Protein AF-0000000081037535 (afdb_homodimer)

Radius of gyration: 23.99 Å; Cα contacts (8 Å, |Δi|>4): 987; chains: 2; bounding box: 45×68×56 Å

Foldseek 3Di:
DEAQEEAEQCLCAVPHGPVVLLLVVLVLVCVLCVVDVVAAYEYEYFQHPVLVVVLVVVCVVPVPDDQQVSQVSRQVSSVVSQVVSLVSNPPQRDDDEAADLVDDDDRPGRYHYYTHHGGPAGSLLSSLSNCVVVVNQEHEYADQDAEDWLADCVVDVPTDGAAEDELVSLLVHQDQGDGPPDPRQGGNVSSVSSNVSFHKYWYGHNSPVVLVVCVSVVNSPHRYYIYGD/DEAQEEAEQCLCAVPHGPVVLLLVVLVLVCVLCVVDVVAAYEYEYFQHPVLVVVLVVVCVVPVPDDQQVSQVSRQVSSVVSQVVSLVSNPPQRDDDEAADLVDDDDDPGRYHYYTHHGGPAGSLLSSLSNCVVVVNQEHEYADQDAEDWLADCVVDVPTDGAAEDELVSLLVHQDQGDGPPDPHQGGNVSSVSSNVSFHKYWYGHSSPVVLVVCVSVVNSPHRYYIYGD

pLDDT: mean 96.25, std 3.63, range [81.06, 98.94]

Solvent-accessible surface area (backbone atoms only — not comparable to full-atom values): 23566 Å² total; per-residue (Å²): 88,79,45,40,34,30,41,34,13,47,67,51,21,61,88,52,72,36,48,68,56,54,49,51,50,44,52,54,51,50,53,58,32,68,74,38,85,66,29,33,37,40,40,31,24,29,31,27,43,63,16,48,54,54,39,54,44,44,44,70,65,35,76,81,64,53,62,55,59,42,27,50,44,27,30,34,29,3,40,35,46,23,45,50,52,37,64,67,38,48,85,45,28,68,49,72,76,42,38,59,55,83,58,89,81,76,84,79,42,42,33,38,33,21,27,33,63,51,58,91,51,51,48,56,30,46,45,49,42,39,25,60,69,68,71,46,57,51,38,36,38,26,36,94,43,56,38,52,48,82,42,60,56,93,82,33,89,80,44,45,73,35,59,67,47,35,32,69,58,49,34,68,71,47,40,75,66,80,58,74,86,62,90,56,97,53,47,20,60,30,37,54,52,32,42,77,71,48,36,32,34,41,35,23,31,53,84,42,56,70,45,51,47,29,55,76,68,73,38,84,88,42,74,28,16,39,33,33,103,90,78,46,40,33,28,40,34,12,47,66,50,22,61,88,53,74,35,48,68,56,53,48,51,50,42,51,54,50,51,54,58,32,68,73,37,86,66,31,33,36,40,41,30,24,28,31,26,42,61,17,50,52,55,37,54,44,44,43,72,67,36,77,81,63,54,63,55,59,42,26,49,43,27,29,34,28,4,42,35,43,22,45,49,50,36,62,65,38,49,85,44,28,69,49,72,73,43,38,58,57,82,57,89,79,76,84,82,41,42,34,37,33,20,27,33,61,51,59,91,50,51,46,58,29,46,46,48,42,40,24,60,70,66,70,45,56,50,39,36,40,26,36,94,44,55,39,52,49,81,40,59,56,92,80,34,88,80,43,46,71,36,59,66,48,35,33,69,59,49,33,70,71,47,39,76,67,79,57,76,86,62,90,56,97,55,48,22,60,30,38,55,53,32,40,76,71,49,34,33,33,41,35,23,31,52,85,43,56,71,46,50,46,28,54,76,67,72,37,83,88,42,74,28,17,39,32,32,104

Nearest PDB structures (foldseek):
  2j4j-assembly1_E  TM=9.008E-01  e=1.886E-18  Saccharolobus solfataricus P2
  2j4j-assembly1_C  TM=9.085E-01  e=5.392E-18  Saccharolobus solfataricus P2
  2j4l-assembly1_D  TM=8.955E-01  e=3.722E-18  Saccharolobus solfataricus
  2j4l-assembly2_L  TM=9.040E-01  e=1.000E-17  Saccharolobus solfataricus
  2j4l-assembly1_F  TM=8.967E-01  e=1.640E-17  Saccharolobus solfataricus

Secondary structure (DSSP, 8-state):
-EEEEEE-HHHH-SSS--HHHHHHHHHHHHHHHHH-TT-EEEEEE--HHHHHHHHHHHHHH-TT--HHHHHHHHHHHHHHHHHHHHHHTTTT--SPPB--TTS----SSSEEEE---STT--HHHHHHHHHHHTT-SEEEEEESSSSEESS-TTT-TT--EESEEEHHHHHHHH-S---TT---SS-HHHHHHHHHHT-EEEEEETT-HHHHHHHHTT-S--SSEEEE-/-EEEEEE-HHHH-SSS--HHHHHHHHHHHHHHHHH-TT-EEEEEE--HHHHHHHHHHHHHH-TT--HHHHHHHHHHHHHHHHHHHHHHTTTT--SPPB--TTS----SSSEEEE---STT--HHHHHHHHHHHTT-SEEEEEESSSSEESS-TTT-T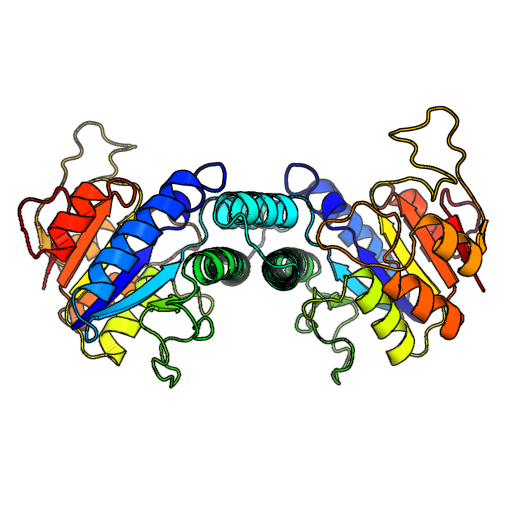T--EESEEEHHHHHHHH-S---TT---SS-HHHHHHHHHHT-EEEEEETT-HHHHHHHHTT-S--SSEEEE-

Structure (mmCIF, N/CA/C/O backbone):
data_AF-0000000081037535-model_v1
#
loop_
_entity.id
_entity.type
_entity.pdbx_description
1 polymer 'Uridylate kinase'
#
loop_
_atom_site.group_PDB
_atom_site.id
_atom_site.type_symbol
_atom_site.label_atom_id
_atom_site.label_alt_id
_atom_site.label_comp_id
_atom_site.label_asym_id
_atom_site.label_entity_id
_atom_site.label_seq_id
_atom_site.pdbx_PDB_ins_code
_atom_site.Cartn_x
_atom_site.Cartn_y
_atom_site.Cartn_z
_atom_site.occupancy
_atom_site.B_iso_or_equiv
_atom_site.auth_seq_id
_atom_site.auth_comp_id
_atom_site.auth_asym_id
_atom_site.auth_atom_id
_atom_site.pdbx_PDB_model_num
ATOM 1 N N . MET A 1 1 ? -7.715 -30.5 -1.65 1 91.75 1 MET A N 1
ATOM 2 C CA . MET A 1 1 ? -6.797 -30.156 -2.734 1 91.75 1 MET A CA 1
ATOM 3 C C . MET A 1 1 ? -6.441 -28.672 -2.707 1 91.75 1 MET A C 1
ATOM 5 O O . MET A 1 1 ? -7.328 -27.828 -2.703 1 91.75 1 MET A O 1
ATOM 9 N N . LEU A 1 2 ? -5.098 -28.312 -2.574 1 96.88 2 LEU A N 1
ATOM 10 C CA . LEU A 1 2 ? -4.637 -26.938 -2.408 1 96.88 2 LEU A CA 1
ATOM 11 C C . LEU A 1 2 ? -3.84 -26.484 -3.627 1 96.88 2 LEU A C 1
ATOM 13 O O . LEU A 1 2 ? -2.928 -27.188 -4.074 1 96.88 2 LEU A O 1
ATOM 17 N N . LYS A 1 3 ? -4.262 -25.391 -4.215 1 98.12 3 LYS A N 1
ATOM 18 C CA . LYS A 1 3 ? -3.453 -24.75 -5.25 1 98.12 3 LYS A CA 1
ATOM 19 C C . LYS A 1 3 ? -2.746 -23.516 -4.707 1 98.12 3 LYS A C 1
ATOM 21 O O . LYS A 1 3 ? -3.357 -22.703 -4.012 1 98.12 3 LYS A O 1
ATOM 26 N N . ILE A 1 4 ? -1.506 -23.438 -4.992 1 98.69 4 ILE A N 1
ATOM 27 C CA . ILE A 1 4 ? -0.699 -22.266 -4.637 1 98.69 4 ILE A CA 1
ATOM 28 C C . ILE A 1 4 ? -0.333 -21.5 -5.898 1 98.69 4 ILE A C 1
ATOM 30 O O . ILE A 1 4 ? 0.347 -22.016 -6.785 1 98.69 4 ILE A O 1
ATOM 34 N N . ILE A 1 5 ? -0.768 -20.25 -5.941 1 98.81 5 ILE A N 1
ATOM 35 C CA . ILE A 1 5 ? -0.691 -19.469 -7.18 1 98.81 5 ILE A CA 1
ATOM 36 C C . ILE A 1 5 ? -0.014 -18.141 -6.91 1 98.81 5 ILE A C 1
ATOM 38 O O . ILE A 1 5 ? -0.443 -17.375 -6.031 1 98.81 5 ILE A O 1
ATOM 42 N N . SER A 1 6 ? 1.043 -17.875 -7.594 1 98.75 6 SER A N 1
ATOM 43 C CA . SER A 1 6 ? 1.609 -16.531 -7.637 1 98.75 6 SER A CA 1
ATOM 44 C C . SER A 1 6 ? 0.956 -15.688 -8.734 1 98.75 6 SER A C 1
ATOM 46 O O . SER A 1 6 ? 1.008 -16.047 -9.906 1 98.75 6 SER A O 1
ATOM 48 N N . LEU A 1 7 ? 0.316 -14.656 -8.367 1 98.69 7 LEU A N 1
ATOM 49 C CA . LEU A 1 7 ? -0.331 -13.742 -9.297 1 98.69 7 LEU A CA 1
ATOM 50 C C . LEU A 1 7 ? 0.534 -12.508 -9.531 1 98.69 7 LEU A C 1
ATOM 52 O O . LEU A 1 7 ? 0.606 -11.617 -8.68 1 98.69 7 LEU A O 1
ATOM 56 N N . GLY A 1 8 ? 1.145 -12.438 -10.703 1 97.5 8 GLY A N 1
ATOM 57 C CA . GLY A 1 8 ? 2.016 -11.312 -11.016 1 97.5 8 GLY A CA 1
ATOM 58 C C . GLY A 1 8 ? 1.329 -9.969 -10.875 1 97.5 8 GLY A C 1
ATOM 59 O O . GLY A 1 8 ? 0.185 -9.805 -11.305 1 97.5 8 GLY A O 1
ATOM 60 N N . GLY A 1 9 ? 2.07 -9.062 -10.297 1 97 9 GLY A N 1
ATOM 61 C CA . GLY A 1 9 ? 1.504 -7.738 -10.094 1 97 9 GLY A CA 1
ATOM 62 C C . GLY A 1 9 ? 1.168 -7.035 -11.398 1 97 9 GLY A C 1
ATOM 63 O O . GLY A 1 9 ? 0.238 -6.227 -11.453 1 97 9 GLY A O 1
ATOM 64 N N . GLY A 1 10 ? 1.978 -7.328 -12.406 1 96.38 10 GLY A N 1
ATOM 65 C CA . GLY A 1 10 ? 1.735 -6.734 -13.711 1 96.38 10 GLY A CA 1
ATOM 66 C C . GLY A 1 10 ? 0.421 -7.168 -14.328 1 96.38 10 GLY A C 1
ATOM 67 O O . GLY A 1 10 ? -0.078 -6.523 -15.258 1 96.38 10 GLY A O 1
ATOM 68 N N . ILE A 1 11 ? -0.091 -8.289 -13.906 1 97.5 11 ILE A N 1
ATOM 69 C CA . ILE A 1 11 ? -1.392 -8.766 -14.359 1 97.5 11 ILE A CA 1
ATOM 70 C C . ILE A 1 11 ? -2.502 -8.008 -13.641 1 97.5 11 ILE A C 1
ATOM 72 O O . ILE A 1 11 ? -3.518 -7.66 -14.242 1 97.5 11 ILE A O 1
ATOM 76 N N . ILE A 1 12 ? -2.297 -7.762 -12.328 1 98.31 12 ILE A N 1
ATOM 77 C CA . ILE A 1 12 ? -3.264 -7.031 -11.508 1 98.31 12 ILE A CA 1
ATOM 78 C C . ILE A 1 12 ? -3.352 -5.586 -11.984 1 98.31 12 ILE A C 1
ATOM 80 O O . ILE A 1 12 ? -4.449 -5.039 -12.133 1 98.31 12 ILE A O 1
ATOM 84 N N . ASN A 1 13 ? -2.184 -5.039 -12.164 1 96.56 13 ASN A N 1
ATOM 85 C CA . ASN A 1 13 ? -2.061 -3.645 -12.578 1 96.56 13 ASN A CA 1
ATOM 86 C C . ASN A 1 13 ? -0.993 -3.471 -13.656 1 96.56 13 ASN A C 1
ATOM 88 O O . ASN A 1 13 ? 0.133 -3.068 -13.359 1 96.56 13 ASN A O 1
ATOM 92 N N . PRO A 1 14 ? -1.297 -3.648 -14.992 1 92.62 14 PRO A N 1
ATOM 93 C CA . PRO A 1 14 ? -0.339 -3.428 -16.078 1 92.62 14 PRO A CA 1
ATOM 94 C C . PRO A 1 14 ? -0.044 -1.949 -16.312 1 92.62 14 PRO A C 1
ATOM 96 O O . PRO A 1 14 ? 1.12 -1.561 -16.438 1 92.62 14 PRO A O 1
ATOM 99 N N . ASP A 1 15 ? -1.027 -1.11 -16.453 1 88.88 15 ASP A N 1
ATOM 100 C CA . ASP A 1 15 ? -0.999 0.347 -16.547 1 88.88 15 ASP A CA 1
ATOM 101 C C . ASP A 1 15 ? -1.979 0.978 -15.555 1 88.88 15 ASP A C 1
ATOM 103 O O . ASP A 1 15 ? -1.682 2.01 -14.945 1 88.88 15 ASP A O 1
ATOM 107 N N . LYS A 1 16 ? -3.104 0.342 -15.5 1 94 16 LYS A N 1
ATOM 108 C CA . LYS A 1 16 ? -4.156 0.575 -14.508 1 94 16 LYS A CA 1
ATOM 109 C C . LYS A 1 16 ? -4.676 -0.741 -13.945 1 94 16 LYS A C 1
ATOM 111 O O . LYS A 1 16 ? -4.379 -1.813 -14.469 1 94 16 LYS A O 1
ATOM 116 N N . ILE A 1 17 ? -5.383 -0.664 -12.867 1 98.25 17 ILE A N 1
ATOM 117 C CA . ILE A 1 17 ? -5.949 -1.878 -12.289 1 98.25 17 ILE A CA 1
ATOM 118 C C . ILE A 1 17 ? -6.777 -2.609 -13.344 1 98.25 17 ILE A C 1
ATOM 120 O O . ILE A 1 17 ? -7.617 -2.004 -14.016 1 98.25 17 ILE A O 1
ATOM 124 N N . ASN A 1 18 ? -6.504 -3.824 -13.594 1 98.44 18 ASN A N 1
ATOM 125 C CA . ASN A 1 18 ? -7.184 -4.656 -14.586 1 98.44 18 ASN A CA 1
ATOM 126 C C . ASN A 1 18 ? -8.508 -5.199 -14.047 1 98.44 18 ASN A C 1
ATOM 128 O O . ASN A 1 18 ? -8.617 -6.387 -13.75 1 98.44 18 ASN A O 1
ATOM 132 N N . ILE A 1 19 ? -9.508 -4.371 -14.023 1 98.75 19 ILE A N 1
ATOM 133 C CA . ILE A 1 19 ? -10.781 -4.621 -13.359 1 98.75 19 ILE A CA 1
ATOM 134 C C . ILE A 1 19 ? -11.445 -5.852 -13.969 1 98.75 19 ILE A C 1
ATOM 136 O O . ILE A 1 19 ? -11.867 -6.762 -13.242 1 98.75 19 ILE A O 1
ATOM 140 N N . GLU A 1 20 ? -11.547 -5.898 -15.266 1 98.38 20 GLU A N 1
ATOM 141 C CA . GLU A 1 20 ? -12.203 -7.008 -15.953 1 98.38 20 GLU A CA 1
ATOM 142 C C . GLU A 1 20 ? -11.5 -8.336 -15.656 1 98.38 20 GLU A C 1
ATOM 144 O O . GLU A 1 20 ? -12.156 -9.344 -15.391 1 98.38 20 GLU A O 1
ATOM 149 N N . TYR A 1 21 ? -10.25 -8.281 -15.695 1 98.75 21 TYR A N 1
ATOM 150 C CA . TYR A 1 21 ? -9.492 -9.492 -15.383 1 98.75 21 TYR A CA 1
ATOM 151 C C . TYR A 1 21 ? -9.805 -9.984 -13.977 1 98.75 21 TYR A C 1
ATOM 153 O O . TYR A 1 21 ? -10.039 -11.18 -13.773 1 98.75 21 TYR A O 1
ATOM 161 N N . ILE A 1 22 ? -9.789 -9.094 -12.984 1 98.88 22 ILE A N 1
ATOM 162 C CA . ILE A 1 22 ? -10 -9.477 -11.586 1 98.88 22 ILE A CA 1
ATOM 163 C C . ILE A 1 22 ? -11.383 -10.094 -11.422 1 98.88 22 ILE A C 1
ATOM 165 O O . ILE A 1 22 ? -11.539 -11.109 -10.742 1 98.88 22 ILE A O 1
ATOM 169 N N . LYS A 1 23 ? -12.359 -9.492 -12.062 1 98.81 23 LYS A N 1
ATOM 170 C CA . LYS A 1 23 ? -13.711 -10.055 -12.031 1 98.81 23 LYS A CA 1
ATOM 171 C C . LYS A 1 23 ? -13.734 -11.469 -12.594 1 98.81 23 LYS A C 1
ATOM 173 O O . LYS A 1 23 ? -14.328 -12.375 -12 1 98.81 23 LYS A O 1
ATOM 178 N N . ASN A 1 24 ? -13.094 -11.648 -13.734 1 98.81 24 ASN A N 1
ATOM 179 C CA . ASN A 1 24 ? -13.094 -12.945 -14.398 1 98.81 24 ASN A CA 1
ATOM 180 C C . ASN A 1 24 ? -12.297 -13.977 -13.609 1 98.81 24 ASN A C 1
ATOM 182 O O . ASN A 1 24 ? -12.656 -15.156 -13.578 1 98.81 24 ASN A O 1
ATOM 186 N N . LEU A 1 25 ? -11.188 -13.555 -13.086 1 98.88 25 LEU A N 1
ATOM 187 C CA . LEU A 1 25 ? -10.414 -14.453 -12.234 1 98.88 25 LEU A CA 1
ATOM 188 C C . LEU A 1 25 ? -11.25 -14.938 -11.055 1 98.88 25 LEU A C 1
ATOM 190 O O . LEU A 1 25 ? -11.227 -16.125 -10.711 1 98.88 25 LEU A O 1
ATOM 194 N N . LYS A 1 26 ? -11.922 -13.977 -10.383 1 98.75 26 LYS A N 1
ATOM 195 C CA . LYS A 1 26 ? -12.812 -14.312 -9.281 1 98.75 26 LYS A CA 1
ATOM 196 C C . LYS A 1 26 ? -13.805 -15.398 -9.688 1 98.75 26 LYS A C 1
ATOM 198 O O . LYS A 1 26 ? -13.992 -16.375 -8.969 1 98.75 26 LYS A O 1
ATOM 203 N N . ASN A 1 27 ? -14.414 -15.203 -10.82 1 98.56 27 ASN A N 1
ATOM 204 C CA . ASN A 1 27 ? -15.391 -16.172 -11.305 1 98.56 27 ASN A CA 1
ATOM 205 C C . ASN A 1 27 ? -14.773 -17.547 -11.5 1 98.56 27 ASN A C 1
ATOM 207 O O . ASN A 1 27 ? -15.367 -18.562 -11.125 1 98.56 27 ASN A O 1
ATOM 211 N N . LEU A 1 28 ? -13.664 -17.594 -12.125 1 98.69 28 LEU A N 1
ATOM 212 C CA . LEU A 1 28 ? -12.977 -18.859 -12.367 1 98.69 28 LEU A CA 1
ATOM 213 C C . LEU A 1 28 ? -12.641 -19.547 -11.055 1 98.69 28 LEU A C 1
ATOM 215 O O . LEU A 1 28 ? -12.891 -20.75 -10.898 1 98.69 28 LEU A O 1
ATOM 219 N N . ILE A 1 29 ? -12.07 -18.797 -10.117 1 98.56 29 ILE A N 1
ATOM 220 C CA . ILE A 1 29 ? -11.641 -19.344 -8.836 1 98.56 29 ILE A CA 1
ATOM 221 C C . ILE A 1 29 ? -12.852 -19.828 -8.047 1 98.56 29 ILE A C 1
ATOM 223 O O . ILE A 1 29 ? -12.844 -20.922 -7.488 1 98.56 29 ILE A O 1
ATOM 227 N N . PHE A 1 30 ? -13.898 -19.016 -7.992 1 98.44 30 PHE A N 1
ATOM 228 C CA . PHE A 1 30 ? -15.109 -19.375 -7.258 1 98.44 30 PHE A CA 1
ATOM 229 C C . PHE A 1 30 ? -15.719 -20.656 -7.812 1 98.44 30 PHE A C 1
ATOM 231 O O . PHE A 1 30 ? -16.078 -21.562 -7.055 1 98.44 30 PHE A O 1
ATOM 238 N N . LYS A 1 31 ? -15.797 -20.672 -9.117 1 98.06 31 LYS A N 1
ATOM 239 C CA . LYS A 1 31 ? -16.328 -21.891 -9.734 1 98.06 31 LYS A CA 1
ATOM 240 C C . LYS A 1 31 ? -15.508 -23.109 -9.344 1 98.06 31 LYS A C 1
ATOM 242 O O . LYS A 1 31 ? -16.062 -24.156 -8.984 1 98.06 31 LYS A O 1
ATOM 247 N N . TRP A 1 32 ? -14.227 -23.031 -9.414 1 97.88 32 TRP A N 1
ATOM 248 C CA . TRP A 1 32 ? -13.344 -24.141 -9.125 1 97.88 32 TRP A CA 1
ATOM 249 C C . TRP A 1 32 ? -13.469 -24.594 -7.672 1 97.88 32 TRP A C 1
ATOM 251 O O . TRP A 1 32 ? -13.602 -25.781 -7.387 1 97.88 32 TRP A O 1
ATOM 261 N N . VAL A 1 33 ? -13.461 -23.641 -6.754 1 97.44 33 VAL A N 1
ATOM 262 C CA . VAL A 1 33 ? -13.438 -23.984 -5.336 1 97.44 33 VAL A CA 1
ATOM 263 C C . VAL A 1 33 ? -14.805 -24.5 -4.898 1 97.44 33 VAL A C 1
ATOM 265 O O . VAL A 1 33 ? -14.906 -25.297 -3.969 1 97.44 33 VAL A O 1
ATOM 268 N N . GLN A 1 34 ? -15.852 -24.094 -5.531 1 96.81 34 GLN A N 1
ATOM 269 C CA . GLN A 1 34 ? -17.203 -24.469 -5.121 1 96.81 34 GLN A CA 1
ATOM 270 C C . GLN A 1 34 ? -17.578 -25.844 -5.656 1 96.81 34 GLN A C 1
ATOM 272 O O . GLN A 1 34 ? -18.547 -26.453 -5.188 1 96.81 34 GLN A O 1
ATOM 277 N N . GLU A 1 35 ? -16.859 -26.266 -6.633 1 96.69 35 GLU A N 1
ATOM 278 C CA . GLU A 1 35 ? -17.109 -27.594 -7.172 1 96.69 35 GLU A CA 1
ATOM 279 C C . GLU A 1 35 ? -16.766 -28.688 -6.148 1 96.69 35 GLU A C 1
ATOM 281 O O . GLU A 1 35 ? -17.328 -29.781 -6.199 1 96.69 35 GLU A O 1
ATOM 286 N N . ASP A 1 36 ? -15.883 -28.469 -5.328 1 95.75 36 ASP A N 1
ATOM 287 C CA . ASP A 1 36 ? -15.453 -29.375 -4.262 1 95.75 36 ASP A CA 1
ATOM 288 C C . ASP A 1 36 ? -15.031 -28.594 -3.02 1 95.75 36 ASP A C 1
ATOM 290 O O . ASP A 1 36 ? -14.023 -27.891 -3.041 1 95.75 36 ASP A O 1
ATOM 294 N N . ASN A 1 37 ? -15.672 -28.812 -1.947 1 91.62 37 ASN A N 1
ATOM 295 C CA . ASN A 1 37 ? -15.477 -28.031 -0.729 1 91.62 37 ASN A CA 1
ATOM 296 C C . ASN A 1 37 ? -14.086 -28.25 -0.145 1 91.62 37 ASN A C 1
ATOM 298 O O . ASN A 1 37 ? -13.656 -27.516 0.738 1 91.62 37 ASN A O 1
ATOM 302 N N . ARG A 1 38 ? -13.508 -29.344 -0.621 1 94.88 38 ARG A N 1
ATOM 303 C CA . ARG A 1 38 ? -12.156 -29.656 -0.15 1 94.88 38 ARG A CA 1
ATOM 304 C C . ARG A 1 38 ? -11.117 -28.812 -0.895 1 94.88 38 ARG A C 1
ATOM 306 O O . ARG A 1 38 ? -9.961 -28.75 -0.489 1 94.88 38 ARG A O 1
ATOM 313 N N . ARG A 1 39 ? -11.453 -28.016 -1.952 1 97.06 39 ARG A N 1
ATOM 314 C CA . ARG A 1 39 ? -10.531 -27.219 -2.756 1 97.06 39 ARG A CA 1
ATOM 315 C C . ARG A 1 39 ? -10.219 -25.891 -2.084 1 97.06 39 ARG A C 1
ATOM 317 O O . ARG A 1 39 ? -11.133 -25.203 -1.629 1 97.06 39 ARG A O 1
ATOM 324 N N . LYS A 1 40 ? -8.938 -25.594 -2.014 1 97.69 40 LYS A N 1
ATOM 325 C CA . LYS A 1 40 ? -8.453 -24.344 -1.421 1 97.69 40 LYS A CA 1
ATOM 326 C C . LYS A 1 40 ? -7.398 -23.688 -2.309 1 97.69 40 LYS A C 1
ATOM 328 O O . LYS A 1 40 ? -6.738 -24.359 -3.1 1 97.69 40 LYS A O 1
ATOM 333 N N . ILE A 1 41 ? -7.305 -22.391 -2.156 1 98.44 41 ILE A N 1
ATOM 334 C CA . ILE A 1 41 ? -6.332 -21.656 -2.951 1 98.44 41 ILE A CA 1
ATOM 335 C C . ILE A 1 41 ? -5.582 -20.656 -2.061 1 98.44 41 ILE A C 1
ATOM 337 O O . ILE A 1 41 ? -6.184 -20.016 -1.204 1 98.44 41 ILE A O 1
ATOM 341 N N . ILE A 1 42 ? -4.293 -20.609 -2.197 1 98.75 42 ILE A N 1
ATOM 342 C CA . ILE A 1 42 ? -3.486 -19.5 -1.729 1 98.75 42 ILE A CA 1
ATOM 343 C C . ILE A 1 42 ? -2.979 -18.688 -2.922 1 98.75 42 ILE A C 1
ATOM 345 O O . ILE A 1 42 ? -2.314 -19.234 -3.809 1 98.75 42 ILE A O 1
ATOM 349 N N . LEU A 1 43 ? -3.363 -17.469 -2.979 1 98.88 43 LEU A N 1
ATOM 350 C CA . LEU A 1 43 ? -3 -16.562 -4.059 1 98.88 43 LEU A CA 1
ATOM 351 C C . LEU A 1 43 ? -2.035 -15.492 -3.562 1 98.88 43 LEU A C 1
ATOM 353 O O . LEU A 1 43 ? -2.387 -14.68 -2.705 1 98.88 43 LEU A O 1
ATOM 357 N N . ILE A 1 44 ? -0.791 -15.484 -4.039 1 98.94 44 ILE A N 1
ATOM 358 C CA . ILE A 1 44 ? 0.225 -14.516 -3.648 1 98.94 44 ILE A CA 1
ATOM 359 C C . ILE A 1 44 ? 0.284 -13.391 -4.676 1 98.94 44 ILE A C 1
ATOM 361 O O . ILE A 1 44 ? 0.484 -13.641 -5.867 1 98.94 44 ILE A O 1
ATOM 365 N N . THR A 1 45 ? 0.196 -12.156 -4.25 1 98.81 45 THR A N 1
ATOM 366 C CA . THR A 1 45 ? 0.086 -11.031 -5.172 1 98.81 45 THR A CA 1
ATOM 367 C C . THR A 1 45 ? 1.431 -10.328 -5.332 1 98.81 45 THR A C 1
ATOM 369 O O . THR A 1 45 ? 2.129 -10.086 -4.344 1 98.81 45 THR A O 1
ATOM 372 N N . GLY A 1 46 ? 1.779 -10.031 -6.551 1 97.88 46 GLY A N 1
ATOM 373 C CA . GLY A 1 46 ? 2.916 -9.164 -6.816 1 97.88 46 GLY A CA 1
ATOM 374 C C . GLY A 1 46 ? 2.572 -7.688 -6.723 1 97.88 46 GLY A C 1
ATOM 375 O O . GLY A 1 46 ? 1.429 -7.324 -6.441 1 97.88 46 GLY A O 1
ATOM 376 N N . GLY A 1 47 ? 3.564 -6.891 -7.008 1 97.12 47 GLY A N 1
ATOM 377 C CA . GLY A 1 47 ? 3.389 -5.457 -6.824 1 97.12 47 GLY A CA 1
ATOM 378 C C . GLY A 1 47 ? 3.004 -4.734 -8.102 1 97.12 47 GLY A C 1
ATOM 379 O O . GLY A 1 47 ? 2.373 -3.676 -8.055 1 97.12 47 GLY A O 1
ATOM 380 N N . GLY A 1 48 ? 3.475 -5.199 -9.203 1 95.19 48 GLY A N 1
ATOM 381 C CA . GLY A 1 48 ? 3.104 -4.668 -10.5 1 95.19 48 GLY A CA 1
ATOM 382 C C . GLY A 1 48 ? 3.627 -3.264 -10.742 1 95.19 48 GLY A C 1
ATOM 383 O O . GLY A 1 48 ? 4.711 -2.91 -10.273 1 95.19 48 GLY A O 1
ATOM 384 N N . LYS A 1 49 ? 2.883 -2.545 -11.586 1 95.94 49 LYS A N 1
ATOM 385 C CA . LYS A 1 49 ? 3.285 -1.2 -11.984 1 95.94 49 LYS A CA 1
ATOM 386 C C . LYS A 1 49 ? 3.346 -0.266 -10.781 1 95.94 49 LYS A C 1
ATOM 388 O O . LYS A 1 49 ? 4.184 0.636 -10.727 1 95.94 49 LYS A O 1
ATOM 393 N N . THR A 1 50 ? 2.471 -0.477 -9.852 1 97.12 50 THR A N 1
ATOM 394 C CA . THR A 1 50 ? 2.475 0.354 -8.656 1 97.12 50 THR A CA 1
ATOM 395 C C . THR A 1 50 ? 3.814 0.254 -7.93 1 97.12 50 THR A C 1
ATOM 397 O O . THR A 1 50 ? 4.414 1.271 -7.578 1 97.12 50 THR A O 1
ATOM 400 N N . ALA A 1 51 ? 4.281 -0.971 -7.73 1 97.44 51 ALA A N 1
ATOM 401 C CA . ALA A 1 51 ? 5.582 -1.159 -7.098 1 97.44 51 ALA A CA 1
ATOM 402 C C . ALA A 1 51 ? 6.684 -0.453 -7.883 1 97.44 51 ALA A C 1
ATOM 404 O O . ALA A 1 51 ? 7.52 0.247 -7.305 1 97.44 51 ALA A O 1
ATOM 405 N N . ARG A 1 52 ? 6.688 -0.614 -9.195 1 96.75 52 ARG A N 1
ATOM 406 C CA . ARG A 1 52 ? 7.723 -0.041 -10.047 1 96.75 52 ARG A CA 1
ATOM 407 C C . ARG A 1 52 ? 7.723 1.481 -9.961 1 96.75 52 ARG A C 1
ATOM 409 O O . ARG A 1 52 ? 8.781 2.104 -9.867 1 96.75 52 ARG A O 1
ATOM 416 N N . GLU A 1 53 ? 6.539 2.045 -10.023 1 97.5 53 GLU A N 1
ATOM 417 C CA . GLU A 1 53 ? 6.414 3.498 -9.969 1 97.5 53 GLU A CA 1
ATOM 418 C C . GLU A 1 53 ? 6.996 4.055 -8.672 1 97.5 53 GLU A C 1
ATOM 420 O O . GLU A 1 53 ? 7.742 5.035 -8.695 1 97.5 53 GLU A O 1
ATOM 425 N N . TYR A 1 54 ? 6.656 3.469 -7.578 1 98.44 54 TYR A N 1
ATOM 426 C CA . TYR A 1 54 ? 7.137 3.943 -6.285 1 98.44 54 TYR A CA 1
ATOM 427 C C . TYR A 1 54 ? 8.633 3.707 -6.137 1 98.44 54 TYR A C 1
ATOM 429 O O . TYR A 1 54 ? 9.352 4.566 -5.621 1 98.44 54 TYR A O 1
ATOM 437 N N . GLN A 1 55 ? 9.086 2.527 -6.562 1 98.44 55 GLN A N 1
ATOM 438 C CA . GLN A 1 55 ? 10.516 2.225 -6.496 1 98.44 55 GLN A CA 1
ATOM 439 C C . GLN A 1 55 ? 11.32 3.182 -7.367 1 98.44 55 GLN A C 1
ATOM 441 O O . GLN A 1 55 ? 12.367 3.684 -6.945 1 98.44 55 GLN A O 1
ATOM 446 N N . ASP A 1 56 ? 10.82 3.404 -8.586 1 98.12 56 ASP A N 1
ATOM 447 C CA . ASP A 1 56 ? 11.508 4.32 -9.492 1 98.12 56 ASP A CA 1
ATOM 448 C C . ASP A 1 56 ? 11.555 5.73 -8.914 1 98.12 56 ASP A C 1
ATOM 450 O O . ASP A 1 56 ? 12.578 6.418 -9.031 1 98.12 56 ASP A O 1
ATOM 454 N N . ALA A 1 57 ? 10.5 6.184 -8.352 1 98.69 57 ALA A N 1
ATOM 455 C CA . ALA A 1 57 ? 10.469 7.492 -7.699 1 98.69 57 ALA A CA 1
ATOM 456 C C . ALA A 1 57 ? 11.508 7.57 -6.582 1 98.69 57 ALA A C 1
ATOM 458 O O . ALA A 1 57 ? 12.242 8.555 -6.48 1 98.69 57 ALA A O 1
ATOM 459 N N . TYR A 1 58 ? 11.586 6.516 -5.785 1 98.81 58 TYR A N 1
ATOM 460 C CA . TYR A 1 58 ? 12.523 6.504 -4.668 1 98.81 58 TYR A CA 1
ATOM 461 C C . TYR A 1 58 ? 13.969 6.57 -5.164 1 98.81 58 TYR A C 1
ATOM 463 O O . TYR A 1 58 ? 14.797 7.266 -4.574 1 98.81 58 TYR A O 1
ATOM 471 N N . LYS A 1 59 ? 14.234 5.816 -6.227 1 98.56 59 LYS A N 1
ATOM 472 C CA . LYS A 1 59 ? 15.578 5.852 -6.797 1 98.56 59 LYS A CA 1
ATOM 473 C C . LYS A 1 59 ? 15.969 7.277 -7.18 1 98.56 59 LYS A C 1
ATOM 475 O O . LYS A 1 59 ? 17.141 7.652 -7.078 1 98.56 59 LYS A O 1
ATOM 480 N N . GLN A 1 60 ? 15 7.996 -7.668 1 98.62 60 GLN A N 1
ATOM 481 C CA . GLN A 1 60 ? 15.266 9.375 -8.062 1 98.62 60 GLN A CA 1
ATOM 482 C C . GLN A 1 60 ? 15.391 10.281 -6.84 1 98.62 60 GLN A C 1
ATOM 484 O O . GLN A 1 60 ? 16.156 11.258 -6.855 1 98.62 60 GLN A O 1
ATOM 489 N N . ILE A 1 61 ? 14.695 10.016 -5.781 1 98.62 61 ILE A N 1
ATOM 490 C CA . ILE A 1 61 ? 14.727 10.797 -4.551 1 98.62 61 ILE A CA 1
ATOM 491 C C . ILE A 1 61 ? 16.047 10.547 -3.816 1 98.62 61 ILE A C 1
ATOM 493 O O . ILE A 1 61 ? 16.641 11.477 -3.264 1 98.62 61 ILE A O 1
ATOM 497 N N . ASN A 1 62 ? 16.422 9.281 -3.83 1 98.12 62 ASN A N 1
ATOM 498 C CA . ASN A 1 62 ? 17.656 8.852 -3.18 1 98.12 62 ASN A CA 1
ATOM 499 C C . ASN A 1 62 ? 18.5 7.988 -4.105 1 98.12 62 ASN A C 1
ATOM 501 O O . ASN A 1 62 ? 18.453 6.758 -4.035 1 98.12 62 ASN A O 1
ATOM 505 N N . PRO A 1 63 ? 19.391 8.555 -4.797 1 97.19 63 PRO A N 1
ATOM 506 C CA . PRO A 1 63 ? 20.203 7.805 -5.758 1 97.19 63 PRO A CA 1
ATOM 507 C C . PRO A 1 63 ? 21.125 6.785 -5.082 1 97.19 63 PRO A C 1
ATOM 509 O O . PRO A 1 63 ? 21.625 5.871 -5.742 1 97.19 63 PRO A O 1
ATOM 512 N N . LYS A 1 64 ? 21.406 6.941 -3.818 1 97.44 64 LYS A N 1
ATOM 513 C CA . LYS A 1 64 ? 22.234 5.996 -3.086 1 97.44 64 LYS A CA 1
ATOM 514 C C . LYS A 1 64 ? 21.391 4.934 -2.389 1 97.44 64 LYS A C 1
ATOM 516 O O . LYS A 1 64 ? 21.812 4.371 -1.373 1 97.44 64 LYS A O 1
ATOM 521 N N . PHE A 1 65 ? 20.312 4.773 -2.914 1 97.19 65 PHE A N 1
ATOM 522 C CA . PHE A 1 65 ? 19.391 3.809 -2.338 1 97.19 65 PHE A CA 1
ATOM 523 C C . PHE A 1 65 ? 20.047 2.441 -2.191 1 97.19 65 PHE A C 1
ATOM 525 O O . PHE A 1 65 ? 21 2.127 -2.902 1 97.19 65 PHE A O 1
ATOM 532 N N . LYS A 1 66 ? 19.531 1.681 -1.256 1 97.19 66 LYS A N 1
ATOM 533 C CA . LYS A 1 66 ? 19.891 0.278 -1.076 1 97.19 66 LYS A CA 1
ATOM 534 C C . LYS A 1 66 ? 18.766 -0.644 -1.519 1 97.19 66 LYS A C 1
ATOM 536 O O . LYS A 1 66 ? 17.594 -0.294 -1.397 1 97.19 66 LYS A O 1
ATOM 541 N N . ASN A 1 67 ? 19.062 -1.825 -1.957 1 96.75 67 ASN A N 1
ATOM 542 C CA . ASN A 1 67 ? 18.078 -2.771 -2.496 1 96.75 67 ASN A CA 1
ATOM 543 C C . ASN A 1 67 ? 17.016 -3.117 -1.471 1 96.75 67 ASN A C 1
ATOM 545 O O . ASN A 1 67 ? 15.836 -3.252 -1.819 1 96.75 67 ASN A O 1
ATOM 549 N N . HIS A 1 68 ? 17.422 -3.23 -0.252 1 97.5 68 HIS A N 1
ATOM 550 C CA . HIS A 1 68 ? 16.453 -3.615 0.758 1 97.5 68 HIS A CA 1
ATOM 551 C C . HIS A 1 68 ? 15.383 -2.543 0.925 1 97.5 68 HIS A C 1
ATOM 553 O O . HIS A 1 68 ? 14.227 -2.854 1.237 1 97.5 68 HIS A O 1
ATOM 559 N N . GLU A 1 69 ? 15.758 -1.239 0.724 1 98.12 69 GLU A N 1
ATOM 560 C CA . GLU A 1 69 ? 14.789 -0.153 0.801 1 98.12 69 GLU A CA 1
ATOM 561 C C . GLU A 1 69 ? 13.773 -0.237 -0.338 1 98.12 69 GLU A C 1
ATOM 563 O O . GLU A 1 69 ? 12.578 -0.044 -0.126 1 98.12 69 GLU A O 1
ATOM 568 N N . LEU A 1 70 ? 14.289 -0.563 -1.512 1 98.44 70 LEU A N 1
ATOM 569 C CA . LEU A 1 70 ? 13.406 -0.763 -2.658 1 98.44 70 LEU A CA 1
ATOM 570 C C . LEU A 1 70 ? 12.461 -1.936 -2.42 1 98.44 70 LEU A C 1
ATOM 572 O O . LEU A 1 70 ? 11.273 -1.852 -2.729 1 98.44 70 LEU A O 1
ATOM 576 N N . ASP A 1 71 ? 12.992 -2.982 -1.845 1 98.25 71 ASP A N 1
ATOM 577 C CA . ASP A 1 71 ? 12.172 -4.145 -1.52 1 98.25 71 ASP A CA 1
ATOM 578 C C . ASP A 1 71 ? 11.047 -3.77 -0.555 1 98.25 71 ASP A C 1
ATOM 580 O O . ASP A 1 71 ? 9.906 -4.203 -0.723 1 98.25 71 ASP A O 1
ATOM 584 N N . GLU A 1 72 ? 11.375 -3.004 0.417 1 98.5 72 GLU A N 1
ATOM 585 C CA . GLU A 1 72 ? 10.383 -2.629 1.422 1 98.5 72 GLU A CA 1
ATOM 586 C C . GLU A 1 72 ? 9.242 -1.827 0.801 1 98.5 72 GLU A C 1
ATOM 588 O O . GLU A 1 72 ? 8.078 -2.02 1.151 1 98.5 72 GLU A O 1
ATOM 593 N N . ILE A 1 73 ? 9.602 -0.958 -0.079 1 98.81 73 ILE A N 1
ATOM 594 C CA . ILE A 1 73 ? 8.586 -0.19 -0.791 1 98.81 73 ILE A CA 1
ATOM 595 C C . ILE A 1 73 ? 7.742 -1.124 -1.657 1 98.81 73 ILE A C 1
ATOM 597 O O . ILE A 1 73 ? 6.512 -1.047 -1.651 1 98.81 73 ILE A O 1
ATOM 601 N N . GLY A 1 74 ? 8.359 -1.984 -2.381 1 98.44 74 GLY A N 1
ATOM 602 C CA . GLY A 1 74 ? 7.648 -2.936 -3.221 1 98.44 74 GLY A CA 1
ATOM 603 C C . GLY A 1 74 ? 6.703 -3.83 -2.441 1 98.44 74 GLY A C 1
ATOM 604 O O . GLY A 1 74 ? 5.617 -4.164 -2.922 1 98.44 74 GLY A O 1
ATOM 605 N N . ILE A 1 75 ? 7.141 -4.234 -1.28 1 98.75 75 ILE A N 1
ATOM 606 C CA . ILE A 1 75 ? 6.336 -5.098 -0.424 1 98.75 75 ILE A CA 1
ATOM 607 C C . ILE A 1 75 ? 5.027 -4.391 -0.064 1 98.75 75 ILE A C 1
ATOM 609 O O . ILE A 1 75 ? 3.965 -5.012 -0.048 1 98.75 75 ILE A O 1
ATOM 613 N N . MET A 1 76 ? 5.078 -3.125 0.179 1 98.81 76 MET A N 1
ATOM 614 C CA . MET A 1 76 ? 3.852 -2.396 0.492 1 98.81 76 MET A CA 1
ATOM 615 C C . MET A 1 76 ? 2.902 -2.395 -0.7 1 98.81 76 MET A C 1
ATOM 617 O O . MET A 1 76 ? 1.683 -2.459 -0.528 1 98.81 76 MET A O 1
ATOM 621 N N . ALA A 1 77 ? 3.475 -2.287 -1.869 1 98.69 77 ALA A N 1
ATOM 622 C CA . ALA A 1 77 ? 2.639 -2.354 -3.066 1 98.69 77 ALA A CA 1
ATOM 623 C C . ALA A 1 77 ? 1.957 -3.713 -3.184 1 98.69 77 ALA A C 1
ATOM 625 O O . ALA A 1 77 ? 0.789 -3.797 -3.572 1 98.69 77 ALA A O 1
ATOM 626 N N . THR A 1 78 ? 2.715 -4.789 -2.875 1 98.81 78 THR A N 1
ATOM 627 C CA . THR A 1 78 ? 2.104 -6.113 -2.898 1 98.81 78 THR A CA 1
ATOM 628 C C . THR A 1 78 ? 0.96 -6.195 -1.892 1 98.81 78 THR A C 1
ATOM 630 O O . THR A 1 78 ? -0.056 -6.844 -2.152 1 98.81 78 THR A O 1
ATOM 633 N N . LYS A 1 79 ? 1.115 -5.586 -0.773 1 98.94 79 LYS A N 1
ATOM 634 C CA . LYS A 1 79 ? 0.084 -5.602 0.26 1 98.94 79 LYS A CA 1
ATOM 635 C C . LYS A 1 79 ? -1.155 -4.832 -0.188 1 98.94 79 LYS A C 1
ATOM 637 O O . LYS A 1 79 ? -2.281 -5.215 0.133 1 98.94 79 LYS A O 1
ATOM 642 N N . LEU A 1 80 ? -0.935 -3.771 -0.854 1 98.94 80 LEU A N 1
ATOM 643 C CA . LEU A 1 80 ? -2.055 -3.02 -1.412 1 98.94 80 LEU A CA 1
ATOM 644 C C . LEU A 1 80 ? -2.826 -3.865 -2.42 1 98.94 80 LEU A C 1
ATOM 646 O O . LEU A 1 80 ? -4.055 -3.941 -2.359 1 98.94 80 LEU A O 1
ATOM 650 N N . ASN A 1 81 ? -2.09 -4.52 -3.318 1 98.88 81 ASN A N 1
ATOM 651 C CA . ASN A 1 81 ? -2.73 -5.426 -4.266 1 98.88 81 ASN A CA 1
ATOM 652 C C . ASN A 1 81 ? -3.455 -6.562 -3.551 1 98.88 81 ASN A C 1
ATOM 654 O O . ASN A 1 81 ? -4.562 -6.938 -3.938 1 98.88 81 ASN A O 1
ATOM 658 N N . ALA A 1 82 ? -2.797 -7.07 -2.568 1 98.94 82 ALA A N 1
ATOM 659 C CA . ALA A 1 82 ? -3.395 -8.164 -1.8 1 98.94 82 ALA A CA 1
ATOM 660 C C . ALA A 1 82 ? -4.711 -7.727 -1.164 1 98.94 82 ALA A C 1
ATOM 662 O O . ALA A 1 82 ? -5.684 -8.484 -1.146 1 98.94 82 ALA A O 1
ATOM 663 N N . LYS A 1 83 ? -4.727 -6.547 -0.623 1 98.88 83 LYS A N 1
ATOM 664 C CA . LYS A 1 83 ? -5.945 -6.051 0.009 1 98.88 83 LYS A CA 1
ATOM 665 C C . LYS A 1 83 ? -7.082 -5.938 -1.003 1 98.88 83 LYS A C 1
ATOM 667 O O . LYS A 1 83 ? -8.203 -6.371 -0.735 1 98.88 83 LYS A O 1
ATOM 672 N N . LEU A 1 84 ? -6.77 -5.383 -2.15 1 98.94 84 LEU A N 1
ATOM 673 C CA . LEU A 1 84 ? -7.766 -5.281 -3.211 1 98.94 84 LEU A CA 1
ATOM 674 C C . LEU A 1 84 ? -8.305 -6.66 -3.584 1 98.94 84 LEU A C 1
ATOM 676 O O . LEU A 1 84 ? -9.516 -6.863 -3.637 1 98.94 84 LEU A O 1
ATOM 680 N N . ILE A 1 85 ? -7.422 -7.633 -3.807 1 98.94 85 ILE A N 1
ATOM 681 C CA . ILE A 1 85 ? -7.801 -8.969 -4.254 1 98.94 85 ILE A CA 1
ATOM 682 C C . ILE A 1 85 ? -8.57 -9.688 -3.145 1 98.94 85 ILE A C 1
ATOM 684 O O . ILE A 1 85 ? -9.539 -10.398 -3.414 1 98.94 85 ILE A O 1
ATOM 688 N N . SER A 1 86 ? -8.133 -9.492 -1.892 1 98.88 86 SER A N 1
ATOM 689 C CA . SER A 1 86 ? -8.828 -10.117 -0.774 1 98.88 86 SER A CA 1
ATOM 690 C C . SER A 1 86 ? -10.281 -9.648 -0.695 1 98.88 86 SER A C 1
ATOM 692 O O . SER A 1 86 ? -11.18 -10.445 -0.435 1 98.88 86 SER A O 1
ATOM 694 N N . LYS A 1 87 ? -10.5 -8.336 -0.88 1 98.81 87 LYS A N 1
ATOM 695 C CA . LYS A 1 87 ? -11.859 -7.816 -0.878 1 98.81 87 LYS A CA 1
ATOM 696 C C . LYS A 1 87 ? -12.656 -8.352 -2.07 1 98.81 87 LYS A C 1
ATOM 698 O O . LYS A 1 87 ? -13.828 -8.703 -1.936 1 98.81 87 LYS A O 1
ATOM 703 N N . ALA A 1 88 ? -12.008 -8.453 -3.201 1 98.75 88 ALA A N 1
ATOM 704 C CA . ALA A 1 88 ? -12.664 -8.93 -4.418 1 98.75 88 ALA A CA 1
ATOM 705 C C . ALA A 1 88 ? -13.094 -10.391 -4.273 1 98.75 88 ALA A C 1
ATOM 707 O O . ALA A 1 88 ? -14.086 -10.812 -4.875 1 98.75 88 ALA A O 1
ATOM 708 N N . MET A 1 89 ? -12.445 -11.188 -3.463 1 98.69 89 MET A N 1
ATOM 709 C CA . MET A 1 89 ? -12.648 -12.633 -3.387 1 98.69 89 MET A CA 1
ATOM 710 C C . MET A 1 89 ? -13.602 -12.984 -2.25 1 98.69 89 MET A C 1
ATOM 712 O O . MET A 1 89 ? -13.766 -14.156 -1.913 1 98.69 89 MET A O 1
ATOM 716 N N . GLN A 1 90 ? -14.156 -11.961 -1.629 1 97.19 90 GLN A N 1
ATOM 717 C CA . GLN A 1 90 ? -15.219 -12.234 -0.668 1 97.19 90 GLN A CA 1
ATOM 718 C C . GLN A 1 90 ? -16.453 -12.805 -1.363 1 97.19 90 GLN A C 1
ATOM 720 O O . GLN A 1 90 ? -16.719 -12.484 -2.521 1 97.19 90 GLN A O 1
ATOM 725 N N . PRO A 1 91 ? -17.219 -13.656 -0.729 1 96.75 91 PRO A N 1
ATOM 726 C CA . PRO A 1 91 ? -17.141 -14.047 0.681 1 96.75 91 PRO A CA 1
ATOM 727 C C . PRO A 1 91 ? -16.281 -15.289 0.904 1 96.75 91 PRO A C 1
ATOM 729 O O . PRO A 1 91 ? -16.219 -15.812 2.02 1 96.75 91 PRO A O 1
ATOM 732 N N . LEU A 1 92 ? -15.562 -15.805 -0.077 1 97.44 92 LEU A N 1
ATOM 733 C CA . LEU A 1 92 ? -14.836 -17.062 0.078 1 97.44 92 LEU A CA 1
ATOM 734 C C . LEU A 1 92 ? -13.43 -16.812 0.624 1 97.44 92 LEU A C 1
ATOM 736 O O . LEU A 1 92 ? -12.711 -17.75 0.958 1 97.44 92 LEU A O 1
ATOM 740 N N . CYS A 1 93 ? -13.031 -15.547 0.652 1 98 93 CYS A N 1
ATOM 741 C CA . CYS A 1 93 ? -11.82 -15.094 1.322 1 98 93 CYS A CA 1
ATOM 742 C C . CYS A 1 93 ? -12.148 -14.367 2.623 1 98 93 CYS A C 1
ATOM 744 O O . CYS A 1 93 ? -12.445 -13.172 2.617 1 98 93 CYS A O 1
ATOM 746 N N . ILE A 1 94 ? -12.023 -15.062 3.682 1 96.62 94 ILE A N 1
ATOM 747 C CA . ILE A 1 94 ? -12.461 -14.461 4.938 1 96.62 94 ILE A CA 1
ATOM 748 C C . ILE A 1 94 ? -11.273 -14.359 5.895 1 96.62 94 ILE A C 1
ATOM 750 O O . ILE A 1 94 ? -11.367 -13.727 6.949 1 96.62 94 ILE A O 1
ATOM 754 N N . ASP A 1 95 ? -10.156 -15 5.535 1 97.38 95 ASP A N 1
ATOM 755 C CA . ASP A 1 95 ? -8.961 -14.984 6.371 1 97.38 95 ASP A CA 1
ATOM 756 C C . ASP A 1 95 ? -8.164 -13.695 6.168 1 97.38 95 ASP A C 1
ATOM 758 O O . ASP A 1 95 ? -8.336 -13.008 5.16 1 97.38 95 ASP A O 1
ATOM 762 N N . ASN A 1 96 ? -7.355 -13.352 7.086 1 97.38 96 ASN A N 1
ATOM 763 C CA . ASN A 1 96 ? -6.434 -12.227 6.941 1 97.38 96 ASN A CA 1
ATOM 764 C C . ASN A 1 96 ? -5.387 -12.5 5.863 1 97.38 96 ASN A C 1
ATOM 766 O O . ASN A 1 96 ? -5.055 -13.656 5.59 1 97.38 96 ASN A O 1
ATOM 770 N N . ILE A 1 97 ? -4.918 -11.461 5.332 1 98.5 97 ILE A N 1
ATOM 771 C CA . ILE A 1 97 ? -3.801 -11.555 4.398 1 98.5 97 ILE A CA 1
ATOM 772 C C . ILE A 1 97 ? -2.566 -12.094 5.117 1 98.5 97 ILE A C 1
ATOM 774 O O . ILE A 1 97 ? -2.275 -11.688 6.246 1 98.5 97 ILE A O 1
ATOM 778 N N . ILE A 1 98 ? -1.837 -12.977 4.516 1 98.62 98 ILE A N 1
ATOM 779 C CA . ILE A 1 98 ? -0.645 -13.57 5.109 1 98.62 98 ILE A CA 1
ATOM 780 C C . ILE A 1 98 ? 0.6 -13.078 4.375 1 98.62 98 ILE A C 1
ATOM 782 O O . ILE A 1 98 ? 0.709 -13.234 3.154 1 98.62 98 ILE A O 1
ATOM 786 N N . SER A 1 99 ? 1.526 -12.5 5.062 1 98.31 99 SER A N 1
ATOM 787 C CA . SER A 1 99 ? 2.775 -12.055 4.453 1 98.31 99 SER A CA 1
ATOM 788 C C . SER A 1 99 ? 3.916 -13.023 4.766 1 98.31 99 SER A C 1
ATOM 790 O O . SER A 1 99 ? 4.742 -13.32 3.898 1 98.31 99 SER A O 1
ATOM 792 N N . ASP A 1 100 ? 3.906 -13.539 5.988 1 98.31 100 ASP A N 1
ATOM 793 C CA . ASP A 1 100 ? 4.922 -14.492 6.426 1 98.31 100 ASP A CA 1
ATOM 794 C C . ASP A 1 100 ? 4.48 -15.93 6.156 1 98.31 100 ASP A C 1
ATOM 796 O O . ASP A 1 100 ? 3.639 -16.469 6.879 1 98.31 100 ASP A O 1
ATOM 800 N N . PRO A 1 101 ? 5.055 -16.562 5.191 1 97.81 101 PRO A N 1
ATOM 801 C CA . PRO A 1 101 ? 4.602 -17.906 4.832 1 97.81 101 PRO A CA 1
ATOM 802 C C . PRO A 1 101 ? 4.961 -18.953 5.883 1 97.81 101 PRO A C 1
ATOM 804 O O . PRO A 1 101 ? 4.484 -20.078 5.82 1 97.81 101 PRO A O 1
ATOM 807 N N . THR A 1 102 ? 5.816 -18.609 6.816 1 96.69 102 THR A N 1
ATOM 808 C CA . THR A 1 102 ? 6.246 -19.578 7.824 1 96.69 102 THR A CA 1
ATOM 809 C C . THR A 1 102 ? 5.344 -19.516 9.047 1 96.69 102 THR A C 1
ATOM 811 O O . THR A 1 102 ? 5.387 -20.406 9.906 1 96.69 102 THR A O 1
ATOM 814 N N . GLN A 1 103 ? 4.566 -18.484 9.109 1 97 103 GLN A N 1
ATOM 815 C CA . GLN A 1 103 ? 3.713 -18.312 10.281 1 97 103 GLN A CA 1
ATOM 816 C C . GLN A 1 103 ? 2.582 -19.344 10.297 1 97 103 GLN A C 1
ATOM 818 O O . GLN A 1 103 ? 2.152 -19.812 9.242 1 97 103 GLN A O 1
ATOM 823 N N . ASP A 1 104 ? 2.172 -19.688 11.508 1 95.88 104 ASP A N 1
ATOM 824 C CA . ASP A 1 104 ? 1.038 -20.594 11.625 1 95.88 104 ASP A CA 1
ATOM 825 C C . ASP A 1 104 ? -0.279 -19.859 11.359 1 95.88 104 ASP A C 1
ATOM 827 O O . ASP A 1 104 ? -0.475 -18.734 11.82 1 95.88 104 ASP A O 1
ATOM 831 N N . PHE A 1 105 ? -1.034 -20.469 10.531 1 93.5 105 PHE A N 1
ATOM 832 C CA . PHE A 1 105 ? -2.389 -19.984 10.297 1 93.5 105 PHE A CA 1
ATOM 833 C C . PHE A 1 105 ? -3.309 -21.125 9.875 1 93.5 105 PHE A C 1
ATOM 835 O O . PHE A 1 105 ? -2.84 -22.188 9.477 1 93.5 105 PHE A O 1
ATOM 842 N N . HIS A 1 106 ? -4.594 -20.891 10.055 1 89.94 106 HIS A N 1
ATOM 843 C CA . HIS A 1 106 ? -5.602 -21.859 9.641 1 89.94 106 HIS A CA 1
ATOM 844 C C . HIS A 1 106 ? -6.465 -21.312 8.508 1 89.94 106 HIS A C 1
ATOM 846 O O . HIS A 1 106 ? -6.75 -20.109 8.469 1 89.94 106 HIS A O 1
ATOM 852 N N . PHE A 1 107 ? -6.859 -22.203 7.625 1 91.81 107 PHE A N 1
ATOM 853 C CA . PHE A 1 107 ? -7.816 -21.875 6.578 1 91.81 107 PHE A CA 1
ATOM 854 C C . PHE A 1 107 ? -9.234 -21.828 7.141 1 91.81 107 PHE A C 1
ATOM 856 O O . PHE A 1 107 ? -9.844 -22.875 7.383 1 91.81 107 PHE A O 1
ATOM 863 N N . LYS A 1 108 ? -9.75 -20.609 7.371 1 93.94 108 LYS A N 1
ATOM 864 C CA . LYS A 1 108 ? -11.156 -20.484 7.73 1 93.94 108 LYS A CA 1
ATOM 865 C C . LYS A 1 108 ? -12.047 -20.469 6.488 1 93.94 108 LYS A C 1
ATOM 867 O O . LYS A 1 108 ? -13.156 -21 6.508 1 93.94 108 LYS A O 1
ATOM 872 N N . GLY A 1 109 ? -11.617 -19.906 5.457 1 94.75 109 GLY A N 1
ATOM 873 C CA . GLY A 1 109 ? -12.281 -19.891 4.164 1 94.75 109 GLY A CA 1
ATOM 874 C C . GLY A 1 109 ? -11.602 -20.781 3.141 1 94.75 109 GLY A C 1
ATOM 875 O O . GLY A 1 109 ? -10.867 -21.703 3.504 1 94.75 109 GLY A O 1
ATOM 876 N N . GLN A 1 110 ? -11.938 -20.641 1.898 1 97.56 110 GLN A N 1
ATOM 877 C CA . GLN A 1 110 ? -11.391 -21.484 0.843 1 97.56 110 GLN A CA 1
ATOM 878 C C . GLN A 1 110 ? -10.266 -20.75 0.095 1 97.56 110 GLN A C 1
ATOM 880 O O . GLN A 1 110 ? -9.508 -21.375 -0.645 1 97.56 110 GLN A O 1
ATOM 885 N N . ILE A 1 111 ? -10.227 -19.453 0.26 1 98.56 111 ILE A N 1
ATOM 886 C CA . ILE A 1 111 ? -9.242 -18.641 -0.446 1 98.56 111 ILE A CA 1
ATOM 887 C C . ILE A 1 111 ? -8.445 -17.812 0.555 1 98.56 111 ILE A C 1
ATOM 889 O O . ILE A 1 111 ? -9.023 -17.094 1.376 1 98.56 111 ILE A O 1
ATOM 893 N N . ILE A 1 112 ? -7.152 -17.906 0.517 1 98.62 112 ILE A N 1
ATOM 894 C CA . ILE A 1 112 ? -6.266 -17.047 1.29 1 98.62 112 ILE A CA 1
ATOM 895 C C . ILE A 1 112 ? -5.426 -16.188 0.346 1 98.62 112 ILE A C 1
ATOM 897 O O . ILE A 1 112 ? -4.926 -16.688 -0.668 1 98.62 112 ILE A O 1
ATOM 901 N N . ILE A 1 113 ? -5.355 -14.945 0.663 1 98.88 113 ILE A N 1
ATOM 902 C CA . ILE A 1 113 ? -4.508 -14.023 -0.092 1 98.88 113 ILE A CA 1
ATOM 903 C C . ILE A 1 113 ? -3.223 -13.75 0.684 1 98.88 113 ILE A C 1
ATOM 905 O O . ILE A 1 113 ? -3.254 -13.547 1.899 1 98.88 113 ILE A O 1
ATOM 909 N N . ALA A 1 114 ? -2.131 -13.773 -0.024 1 98.88 114 ALA A N 1
ATOM 910 C CA . ALA A 1 114 ? -0.825 -13.508 0.572 1 98.88 114 ALA A CA 1
ATOM 911 C C . ALA A 1 114 ? -0.112 -12.367 -0.154 1 98.88 114 ALA A C 1
ATOM 913 O O . ALA A 1 114 ? -0.468 -12.023 -1.284 1 98.88 114 ALA A O 1
ATOM 914 N N . SER A 1 115 ? 0.832 -11.727 0.519 1 98.88 115 SER A N 1
ATOM 915 C CA . SER A 1 115 ? 1.594 -10.594 0.003 1 98.88 115 SER A CA 1
ATOM 916 C C . SER A 1 115 ? 3.092 -10.812 0.187 1 98.88 115 SER A C 1
ATOM 918 O O . SER A 1 115 ? 3.527 -11.891 0.591 1 98.88 115 SER A O 1
ATOM 920 N N . GLY A 1 116 ? 3.832 -9.773 -0.254 1 98.5 116 GLY A N 1
ATOM 921 C CA . GLY A 1 116 ? 5.242 -9.773 0.099 1 98.5 116 GLY A CA 1
ATOM 922 C C . GLY A 1 116 ? 5.484 -9.844 1.595 1 98.5 116 GLY A C 1
ATOM 923 O O . GLY A 1 116 ? 4.605 -9.492 2.387 1 98.5 116 GLY A O 1
ATOM 924 N N . TRP A 1 117 ? 6.738 -10.195 1.944 1 97.81 117 TRP A N 1
ATOM 925 C CA . TRP A 1 117 ? 7.035 -10.531 3.332 1 97.81 117 TRP A CA 1
ATOM 926 C C . TRP A 1 117 ? 8.164 -9.664 3.875 1 97.81 117 TRP A C 1
ATOM 928 O O . TRP A 1 117 ? 7.914 -8.664 4.555 1 97.81 117 TRP A O 1
ATOM 938 N N . LYS A 1 118 ? 9.273 -9.867 3.428 1 96.69 118 LYS A N 1
ATOM 939 C CA . LYS A 1 118 ? 10.43 -9.102 3.885 1 96.69 118 LYS A CA 1
ATOM 940 C C . LYS A 1 118 ? 11.422 -8.867 2.746 1 96.69 118 LYS A C 1
ATOM 942 O O . LYS A 1 118 ? 11.391 -9.57 1.737 1 96.69 118 LYS A O 1
ATOM 947 N N . ALA A 1 119 ? 12.289 -7.914 2.986 1 96.62 119 ALA A N 1
ATOM 948 C CA . ALA A 1 119 ? 13.297 -7.582 1.981 1 96.62 119 ALA A CA 1
ATOM 949 C C . ALA A 1 119 ? 14.148 -8.797 1.645 1 96.62 119 ALA A C 1
ATOM 951 O O . ALA A 1 119 ? 14.516 -9.57 2.531 1 96.62 119 ALA A O 1
ATOM 952 N N . GLY A 1 120 ? 14.477 -8.914 0.379 1 94.06 120 GLY A N 1
ATOM 953 C CA . GLY A 1 120 ? 15.312 -10.016 -0.057 1 94.06 120 GLY A CA 1
ATOM 954 C C . GLY A 1 120 ? 14.523 -11.195 -0.596 1 94.06 120 GLY A C 1
ATOM 955 O O . GLY A 1 120 ? 15.086 -12.094 -1.219 1 94.06 120 GLY A O 1
ATOM 956 N N . PHE A 1 121 ? 13.234 -11.172 -0.402 1 93.19 121 PHE A N 1
ATOM 957 C CA . PHE A 1 121 ? 12.391 -12.281 -0.819 1 93.19 121 PHE A CA 1
ATOM 958 C C . PHE A 1 121 ? 11.312 -11.812 -1.793 1 93.19 121 PHE A C 1
ATOM 960 O O . PHE A 1 121 ? 10.523 -10.922 -1.472 1 93.19 121 PHE A O 1
ATOM 967 N N . SER A 1 122 ? 11.281 -12.438 -2.943 1 96.12 122 SER A N 1
ATOM 968 C CA . SER A 1 122 ? 10.258 -12.117 -3.928 1 96.12 122 SER A CA 1
ATOM 969 C C . SER A 1 122 ? 8.961 -12.867 -3.631 1 96.12 122 SER A C 1
ATOM 971 O O . SER A 1 122 ? 8.93 -13.766 -2.793 1 96.12 122 SER A O 1
ATOM 973 N N . THR A 1 123 ? 7.957 -12.484 -4.359 1 97.44 123 THR A N 1
ATOM 974 C CA . THR A 1 123 ? 6.691 -13.195 -4.215 1 97.44 123 THR A CA 1
ATOM 975 C C . THR A 1 123 ? 6.793 -14.609 -4.773 1 97.44 123 THR A C 1
ATOM 977 O O . THR A 1 123 ? 6.066 -15.508 -4.344 1 97.44 123 THR A O 1
ATOM 980 N N . ASP A 1 124 ? 7.695 -14.875 -5.758 1 97.69 124 ASP A N 1
ATOM 981 C CA . ASP A 1 124 ? 7.984 -16.234 -6.195 1 97.69 124 ASP A CA 1
ATOM 982 C C . ASP A 1 124 ? 8.5 -17.094 -5.039 1 97.69 124 ASP A C 1
ATOM 984 O O . ASP A 1 124 ? 8.055 -18.219 -4.852 1 97.69 124 ASP A O 1
ATOM 988 N N . TYR A 1 125 ? 9.461 -16.5 -4.316 1 97.88 125 TYR A N 1
ATOM 989 C CA . TYR A 1 125 ? 10.031 -17.203 -3.174 1 97.88 125 TYR A CA 1
ATOM 990 C C . TYR A 1 125 ? 8.969 -17.531 -2.137 1 97.88 125 TYR A C 1
ATOM 992 O O . TYR A 1 125 ? 8.922 -18.641 -1.608 1 97.88 125 TYR A O 1
ATOM 1000 N N . ILE A 1 126 ? 8.133 -16.562 -1.855 1 98.62 126 ILE A N 1
ATOM 1001 C CA . ILE A 1 126 ? 7.047 -16.75 -0.898 1 98.62 126 ILE A CA 1
ATOM 1002 C C . ILE A 1 126 ? 6.121 -17.859 -1.372 1 98.62 126 ILE A C 1
ATOM 1004 O O . ILE A 1 126 ? 5.652 -18.672 -0.569 1 98.62 126 ILE A O 1
ATOM 1008 N N . THR A 1 127 ? 5.875 -17.922 -2.643 1 98.75 127 THR A N 1
ATOM 1009 C CA . THR A 1 127 ? 5.051 -18.969 -3.232 1 98.75 127 THR A CA 1
ATOM 1010 C C . THR A 1 127 ? 5.652 -20.359 -2.965 1 98.75 127 THR A C 1
ATOM 1012 O O . THR A 1 127 ? 4.949 -21.266 -2.535 1 98.75 127 THR A O 1
ATOM 1015 N N . VAL A 1 128 ? 6.945 -20.484 -3.178 1 98.69 128 VAL A N 1
ATOM 1016 C CA . VAL A 1 128 ? 7.629 -21.766 -2.947 1 98.69 128 VAL A CA 1
ATOM 1017 C C . VAL A 1 128 ? 7.605 -22.094 -1.457 1 98.69 128 VAL A C 1
ATOM 1019 O O . VAL A 1 128 ? 7.449 -23.25 -1.079 1 98.69 128 VAL A O 1
ATOM 1022 N N . LYS A 1 129 ? 7.746 -21.094 -0.602 1 98.69 129 LYS A N 1
ATOM 1023 C CA . LYS A 1 129 ? 7.703 -21.312 0.842 1 98.69 129 LYS A CA 1
ATOM 1024 C C . LYS A 1 129 ? 6.34 -21.828 1.283 1 98.69 129 LYS A C 1
ATOM 1026 O O . LYS A 1 129 ? 6.246 -22.641 2.205 1 98.69 129 LYS A O 1
ATOM 1031 N N . PHE A 1 130 ? 5.27 -21.312 0.654 1 98.62 130 PHE A N 1
ATOM 1032 C CA . PHE A 1 130 ? 3.943 -21.828 0.958 1 98.62 130 PHE A CA 1
ATOM 1033 C C . PHE A 1 130 ? 3.828 -23.297 0.531 1 98.62 130 PHE A C 1
ATOM 1035 O O . PHE A 1 130 ? 3.223 -24.109 1.232 1 98.62 130 PHE A O 1
ATOM 1042 N N . ALA A 1 131 ? 4.359 -23.609 -0.654 1 98.38 131 ALA A N 1
ATOM 1043 C CA . ALA A 1 131 ? 4.363 -25 -1.099 1 98.38 131 ALA A CA 1
ATOM 1044 C C . ALA A 1 131 ? 5.094 -25.891 -0.098 1 98.38 131 ALA A C 1
ATOM 1046 O O . ALA A 1 131 ? 4.625 -26.984 0.22 1 98.38 131 ALA A O 1
ATOM 1047 N N . GLU A 1 132 ? 6.227 -25.438 0.395 1 98.12 132 GLU A N 1
ATOM 1048 C CA . GLU A 1 132 ? 6.988 -26.156 1.408 1 98.12 132 GLU A CA 1
ATOM 1049 C C . GLU A 1 132 ? 6.16 -26.375 2.67 1 98.12 132 GLU A C 1
ATOM 1051 O O . GLU A 1 132 ? 6.09 -27.484 3.189 1 98.12 132 GLU A O 1
ATOM 1056 N N . LYS A 1 133 ? 5.547 -25.312 3.121 1 97.56 133 LYS A N 1
ATOM 1057 C CA . LYS A 1 133 ? 4.777 -25.359 4.359 1 97.56 133 LYS A CA 1
ATOM 1058 C C . LYS A 1 133 ? 3.639 -26.375 4.262 1 97.56 133 LYS A C 1
ATOM 1060 O O . LYS A 1 133 ? 3.391 -27.141 5.203 1 97.56 133 LYS A O 1
ATOM 1065 N N . PHE A 1 134 ? 2.994 -26.406 3.146 1 97.31 134 PHE A N 1
ATOM 1066 C CA . PHE A 1 134 ? 1.791 -27.219 3.014 1 97.31 134 PHE A CA 1
ATOM 1067 C C . PHE A 1 134 ? 2.104 -28.547 2.328 1 97.31 134 PHE A C 1
ATOM 1069 O O . PHE A 1 134 ? 1.195 -29.312 1.998 1 97.31 134 PHE A O 1
ATOM 1076 N N . LYS A 1 135 ? 3.373 -28.812 2.078 1 96.62 135 LYS A N 1
ATOM 1077 C CA . LYS A 1 135 ? 3.863 -30.062 1.493 1 96.62 135 LYS A CA 1
ATOM 1078 C C . LYS A 1 135 ? 3.156 -30.359 0.175 1 96.62 135 LYS A C 1
ATOM 1080 O O . LYS A 1 135 ? 2.707 -31.484 -0.05 1 96.62 135 LYS A O 1
ATOM 1085 N N . THR A 1 136 ? 2.924 -29.297 -0.534 1 95.81 136 THR A N 1
ATOM 1086 C CA . THR A 1 136 ? 2.436 -29.453 -1.897 1 95.81 136 THR A CA 1
ATOM 1087 C C . THR A 1 136 ? 3.598 -29.531 -2.885 1 95.81 136 THR A C 1
ATOM 1089 O O . THR A 1 136 ? 4.609 -28.844 -2.705 1 95.81 136 THR A O 1
ATOM 1092 N N . ASP A 1 137 ? 3.4 -30.25 -3.961 1 96.19 137 ASP A N 1
ATOM 1093 C CA . ASP A 1 137 ? 4.504 -30.484 -4.891 1 96.19 137 ASP A CA 1
ATOM 1094 C C . ASP A 1 137 ? 4.312 -29.688 -6.176 1 96.19 137 ASP A C 1
ATOM 1096 O O . ASP A 1 137 ? 5.051 -29.859 -7.145 1 96.19 137 ASP A O 1
ATOM 1100 N N . GLU A 1 138 ? 3.322 -28.781 -6.219 1 97.5 138 GLU A N 1
ATOM 1101 C CA . GLU A 1 138 ? 3.053 -28 -7.426 1 97.5 138 GLU A CA 1
ATOM 1102 C C . GLU A 1 138 ? 2.752 -26.547 -7.094 1 97.5 138 GLU A C 1
ATOM 1104 O O . GLU A 1 138 ? 2.111 -26.25 -6.082 1 97.5 138 GLU A O 1
ATOM 1109 N N . ILE A 1 139 ? 3.186 -25.656 -7.898 1 98.62 139 ILE A N 1
ATOM 1110 C CA . ILE A 1 139 ? 2.82 -24.25 -7.832 1 98.62 139 ILE A CA 1
ATOM 1111 C C . ILE A 1 139 ? 2.461 -23.734 -9.227 1 98.62 139 ILE A C 1
ATOM 1113 O O . ILE A 1 139 ? 2.855 -24.344 -10.234 1 98.62 139 ILE A O 1
ATOM 1117 N N . ILE A 1 140 ? 1.659 -22.734 -9.273 1 98.62 140 ILE A N 1
ATOM 1118 C CA . ILE A 1 140 ? 1.288 -22.062 -10.516 1 98.62 140 ILE A CA 1
ATOM 1119 C C . ILE A 1 140 ? 1.777 -20.609 -10.477 1 98.62 140 ILE A C 1
ATOM 1121 O O . ILE A 1 140 ? 1.554 -19.891 -9.492 1 98.62 140 ILE A O 1
ATOM 1125 N N . ASN A 1 141 ? 2.494 -20.203 -11.414 1 98.5 141 ASN A N 1
ATOM 1126 C CA . ASN A 1 141 ? 2.982 -18.844 -11.555 1 98.5 141 ASN A CA 1
ATOM 1127 C C . ASN A 1 141 ? 2.346 -18.125 -12.742 1 98.5 141 ASN A C 1
ATOM 1129 O O . ASN A 1 141 ? 2.604 -18.5 -13.898 1 98.5 141 ASN A O 1
ATOM 1133 N N . LEU A 1 142 ? 1.525 -17.219 -12.453 1 98.44 142 LEU A N 1
ATOM 1134 C CA . LEU A 1 142 ? 0.857 -16.406 -13.469 1 98.44 142 LEU A CA 1
ATOM 1135 C C . LEU A 1 142 ? 1.649 -15.141 -13.766 1 98.44 142 LEU A C 1
ATOM 1137 O O . LEU A 1 142 ? 1.789 -14.273 -12.906 1 98.44 142 LEU A O 1
ATOM 1141 N N . THR A 1 143 ? 2.127 -14.992 -14.922 1 96.12 143 THR A N 1
ATOM 1142 C CA . THR A 1 143 ? 2.988 -13.883 -15.336 1 96.12 143 THR A CA 1
ATOM 1143 C C . THR A 1 143 ? 2.518 -13.305 -16.672 1 96.12 143 THR A C 1
ATOM 1145 O O . THR A 1 143 ? 1.431 -13.633 -17.141 1 96.12 143 THR A O 1
ATOM 1148 N N . ASN A 1 144 ? 3.246 -12.328 -17.203 1 92.75 144 ASN A N 1
ATOM 1149 C CA . ASN A 1 144 ? 2.799 -11.641 -18.422 1 92.75 144 ASN A CA 1
ATOM 1150 C C . ASN A 1 144 ? 3.465 -12.219 -19.656 1 92.75 144 ASN A C 1
ATOM 1152 O O . ASN A 1 144 ? 3.426 -11.602 -20.734 1 92.75 144 ASN A O 1
ATOM 1156 N N . VAL A 1 145 ? 4.129 -13.383 -19.516 1 92.31 145 VAL A N 1
ATOM 1157 C CA . VAL A 1 145 ? 4.691 -14.039 -20.688 1 92.31 145 VAL A CA 1
ATOM 1158 C C . VAL A 1 145 ? 3.992 -15.375 -20.906 1 92.31 145 VAL A C 1
ATOM 1160 O O . VAL A 1 145 ? 3.525 -16.016 -19.969 1 92.31 145 VAL A O 1
ATOM 1163 N N . ASN A 1 146 ? 4.035 -15.812 -22.141 1 95.56 146 ASN A N 1
ATOM 1164 C CA . ASN A 1 146 ? 3.326 -17.031 -22.5 1 95.56 146 ASN A CA 1
ATOM 1165 C C . ASN A 1 146 ? 4.094 -18.281 -22.047 1 95.56 146 ASN A C 1
ATOM 1167 O O . ASN A 1 146 ? 3.49 -19.312 -21.766 1 95.56 146 ASN A O 1
ATOM 1171 N N . GLN A 1 147 ? 5.395 -18.125 -22.078 1 96.94 147 GLN A N 1
ATOM 1172 C CA . GLN A 1 147 ? 6.324 -19.188 -21.703 1 96.94 147 GLN A CA 1
ATOM 1173 C C . GLN A 1 147 ? 7.66 -18.625 -21.234 1 96.94 147 GLN A C 1
ATOM 1175 O O . GLN A 1 147 ? 7.926 -17.438 -21.422 1 96.94 147 GLN A O 1
ATOM 1180 N N . ILE A 1 148 ? 8.383 -19.438 -20.547 1 96.5 148 ILE A N 1
ATOM 1181 C CA . ILE A 1 148 ? 9.797 -19.141 -20.391 1 96.5 148 ILE A CA 1
ATOM 1182 C C . ILE A 1 148 ? 10.516 -19.297 -21.719 1 96.5 148 ILE A C 1
ATOM 1184 O O . ILE A 1 148 ? 10.273 -20.266 -22.453 1 96.5 148 ILE A O 1
ATOM 1188 N N . TYR A 1 149 ? 11.367 -18.297 -21.969 1 95.12 149 TYR A N 1
ATOM 1189 C CA . TYR A 1 149 ? 12.125 -18.344 -23.219 1 95.12 149 TYR A CA 1
ATOM 1190 C C . TYR A 1 149 ? 13.594 -18.625 -22.953 1 95.12 149 TYR A C 1
ATOM 1192 O O . TYR A 1 149 ? 14.102 -18.359 -21.859 1 95.12 149 TYR A O 1
ATOM 1200 N N . ASP A 1 150 ? 14.219 -19.141 -23.938 1 91.62 150 ASP A N 1
ATOM 1201 C CA . ASP A 1 150 ? 15.625 -19.5 -23.766 1 91.62 150 ASP A CA 1
ATOM 1202 C C . ASP A 1 150 ? 16.516 -18.266 -23.656 1 91.62 150 ASP A C 1
ATOM 1204 O O . ASP A 1 150 ? 17.641 -18.344 -23.172 1 91.62 150 ASP A O 1
ATOM 1208 N N . LYS A 1 151 ? 15.984 -17.234 -24.172 1 87.06 151 LYS A N 1
ATOM 1209 C CA . LYS A 1 151 ? 16.609 -15.914 -24.047 1 87.06 151 LYS A CA 1
ATOM 1210 C C . LYS A 1 151 ? 15.562 -14.805 -24.062 1 87.06 151 LYS A C 1
ATOM 1212 O O . LYS A 1 151 ? 14.375 -15.062 -24.297 1 87.06 151 LYS A O 1
ATOM 1217 N N . ASP A 1 152 ? 15.938 -13.656 -23.672 1 83.31 152 ASP A N 1
ATOM 1218 C CA . ASP A 1 152 ? 15 -12.547 -23.547 1 83.31 152 ASP A CA 1
ATOM 1219 C C . ASP A 1 152 ? 14.336 -12.234 -24.875 1 83.31 152 ASP A C 1
ATOM 1221 O O . ASP A 1 152 ? 14.969 -11.695 -25.781 1 83.31 152 ASP A O 1
ATOM 1225 N N . PRO A 1 153 ? 13.117 -12.477 -24.969 1 87.62 153 PRO A N 1
ATOM 1226 C CA . PRO A 1 153 ? 12.445 -12.266 -26.25 1 87.62 153 PRO A CA 1
ATOM 1227 C C . PRO A 1 153 ? 12.352 -10.781 -26.625 1 87.62 153 PRO A C 1
ATOM 1229 O O . PRO A 1 153 ? 12.086 -10.453 -27.781 1 87.62 153 PRO A O 1
ATOM 1232 N N . LYS A 1 154 ? 12.422 -9.922 -25.641 1 81.75 154 LYS A N 1
ATOM 1233 C CA . LYS A 1 154 ? 12.422 -8.484 -25.922 1 81.75 154 LYS A CA 1
ATOM 1234 C C . LYS A 1 154 ? 13.727 -8.062 -26.594 1 81.75 154 LYS A C 1
ATOM 1236 O O . LYS A 1 154 ? 13.773 -7.043 -27.281 1 81.75 154 LYS A O 1
ATOM 1241 N N . LYS A 1 155 ? 14.758 -8.836 -26.406 1 86.06 155 LYS A N 1
ATOM 1242 C CA . LYS A 1 155 ? 16.094 -8.508 -26.906 1 86.06 155 LYS A CA 1
ATOM 1243 C C . LYS A 1 155 ? 16.422 -9.336 -28.141 1 86.06 155 LYS A C 1
ATOM 1245 O O . LYS A 1 155 ? 17.172 -8.898 -29.016 1 86.06 155 LYS A O 1
ATOM 1250 N N . PHE A 1 156 ? 15.875 -10.516 -28.172 1 91 156 PHE A N 1
ATOM 1251 C CA . PHE A 1 156 ? 16.219 -11.43 -29.25 1 91 156 PHE A CA 1
ATOM 1252 C C . PHE A 1 156 ? 14.977 -11.875 -30 1 91 156 PHE A C 1
ATOM 1254 O O . PHE A 1 156 ? 14.125 -12.578 -29.453 1 91 156 PHE A O 1
ATOM 1261 N N . ASN A 1 157 ? 14.914 -11.688 -31.219 1 92.31 157 ASN A N 1
ATOM 1262 C CA . ASN A 1 157 ? 13.75 -12.008 -32.031 1 92.31 157 ASN A CA 1
ATOM 1263 C C . ASN A 1 157 ? 13.625 -13.508 -32.281 1 92.31 157 ASN A C 1
ATOM 1265 O O . ASN A 1 157 ? 12.547 -13.992 -32.656 1 92.31 157 ASN A O 1
ATOM 1269 N N . ASP A 1 158 ? 14.688 -14.203 -32.094 1 93.94 158 ASP A N 1
ATOM 1270 C CA . ASP A 1 158 ? 14.656 -15.641 -32.344 1 93.94 158 ASP A CA 1
ATOM 1271 C C . ASP A 1 158 ? 14.492 -16.438 -31.047 1 93.94 158 ASP A C 1
ATOM 1273 O O . ASP A 1 158 ? 14.734 -17.641 -31.016 1 93.94 158 ASP A O 1
ATOM 1277 N N . ALA A 1 159 ? 14.148 -15.695 -30 1 93.62 159 ALA A N 1
ATOM 1278 C CA . ALA A 1 159 ? 13.906 -16.375 -28.734 1 93.62 159 ALA A CA 1
ATOM 1279 C C . ALA A 1 159 ? 12.844 -17.469 -28.891 1 93.62 159 ALA A C 1
ATOM 1281 O O . ALA A 1 159 ? 11.836 -17.266 -29.562 1 93.62 159 ALA A O 1
ATOM 1282 N N . LYS A 1 160 ? 13.055 -18.625 -28.312 1 95.44 160 LYS A N 1
ATOM 1283 C CA . LYS A 1 160 ? 12.148 -19.766 -28.391 1 95.44 160 LYS A CA 1
ATOM 1284 C C . LYS A 1 160 ? 11.5 -20.062 -27.047 1 95.44 160 LYS A C 1
ATOM 1286 O O . LYS A 1 160 ? 12.188 -20.109 -26.031 1 95.44 160 LYS A O 1
ATOM 1291 N N . GLY A 1 161 ? 10.242 -20.219 -27.109 1 96.38 161 GLY A N 1
ATOM 1292 C CA . GLY A 1 161 ? 9.523 -20.625 -25.906 1 96.38 161 GLY A CA 1
ATOM 1293 C C . GLY A 1 161 ? 9.773 -22.062 -25.516 1 96.38 161 GLY A C 1
ATOM 1294 O O . GLY A 1 161 ? 9.852 -22.938 -26.375 1 96.38 161 GLY A O 1
ATOM 1295 N N . LEU A 1 162 ? 9.906 -22.297 -24.234 1 97 162 LEU A N 1
ATOM 1296 C CA . LEU A 1 162 ? 10.188 -23.625 -23.703 1 97 162 LEU A CA 1
ATOM 1297 C C . LEU A 1 162 ? 8.945 -24.219 -23.031 1 97 162 LEU A C 1
ATOM 1299 O O . LEU A 1 162 ? 8.391 -23.625 -22.109 1 97 162 LEU A O 1
ATOM 1303 N N . SER A 1 163 ? 8.547 -25.438 -23.516 1 97.06 163 SER A N 1
ATOM 1304 C CA . SER A 1 163 ? 7.363 -26.062 -22.938 1 97.06 163 SER A CA 1
ATOM 1305 C C . SER A 1 163 ? 7.707 -26.797 -21.656 1 97.06 163 SER A C 1
ATOM 1307 O O . SER A 1 163 ? 6.855 -26.969 -20.781 1 97.06 163 SER A O 1
ATOM 1309 N N . ASN A 1 164 ? 8.891 -27.328 -21.625 1 97.25 164 ASN A N 1
ATOM 1310 C CA . ASN A 1 164 ? 9.406 -28.047 -20.453 1 97.25 164 ASN A CA 1
ATOM 1311 C C . ASN A 1 164 ? 10.867 -27.688 -20.188 1 97.25 164 ASN A C 1
ATOM 1313 O O . ASN A 1 164 ? 11.68 -27.625 -21.109 1 97.25 164 ASN A O 1
ATOM 1317 N N . ILE A 1 165 ? 11.102 -27.406 -18.969 1 97.5 165 ILE A N 1
ATOM 1318 C CA . ILE A 1 165 ? 12.484 -27.156 -18.562 1 97.5 165 ILE A CA 1
ATOM 1319 C C . ILE A 1 165 ? 12.703 -27.703 -17.141 1 97.5 165 ILE A C 1
ATOM 1321 O O . ILE A 1 165 ? 11.742 -27.969 -16.422 1 97.5 165 ILE A O 1
ATOM 1325 N N . THR A 1 166 ? 13.969 -27.922 -16.75 1 98.19 166 THR A N 1
ATOM 1326 C CA . THR A 1 166 ? 14.297 -28.281 -15.383 1 98.19 166 THR A CA 1
ATOM 1327 C C . THR A 1 166 ? 14.609 -27.031 -14.562 1 98.19 166 THR A C 1
ATOM 1329 O O . THR A 1 166 ? 14.93 -25.969 -15.125 1 98.19 166 THR A O 1
ATOM 1332 N N . TRP A 1 167 ? 14.57 -27.156 -13.273 1 98.06 167 TRP A N 1
ATOM 1333 C CA . TRP A 1 167 ? 14.953 -26.047 -12.398 1 98.06 167 TRP A CA 1
ATOM 1334 C C . TRP A 1 167 ? 16.406 -25.656 -12.633 1 98.06 167 TRP A C 1
ATOM 1336 O O . TRP A 1 167 ? 16.75 -24.469 -12.578 1 98.06 167 TRP A O 1
ATOM 1346 N N . ASN A 1 168 ? 17.25 -26.656 -12.891 1 97.62 168 ASN A N 1
ATOM 1347 C CA . ASN A 1 168 ? 18.656 -26.359 -13.18 1 97.62 168 ASN A CA 1
ATOM 1348 C C . ASN A 1 168 ? 18.781 -25.5 -14.43 1 97.62 168 ASN A C 1
ATOM 1350 O O . ASN A 1 168 ? 19.578 -24.547 -14.453 1 97.62 168 ASN A O 1
ATOM 1354 N N . GLU A 1 169 ? 18.094 -25.891 -15.422 1 96.56 169 GLU A N 1
ATOM 1355 C CA . GLU A 1 169 ? 18.109 -25.109 -16.656 1 96.56 169 GLU A CA 1
ATOM 1356 C C . GLU A 1 169 ? 17.594 -23.688 -16.406 1 96.56 169 GLU A C 1
ATOM 1358 O O . GLU A 1 169 ? 18.156 -22.719 -16.906 1 96.56 169 GLU A O 1
ATOM 1363 N N . LEU A 1 170 ? 16.5 -23.594 -15.641 1 96.44 170 LEU A N 1
ATOM 1364 C CA . LEU A 1 170 ? 15.953 -22.281 -15.328 1 96.44 170 LEU A CA 1
ATOM 1365 C C . LEU A 1 170 ? 16.953 -21.453 -14.531 1 96.44 170 LEU A C 1
ATOM 1367 O O . LEU A 1 170 ? 17.094 -20.25 -14.773 1 96.44 170 LEU A O 1
ATOM 1371 N N . GLN A 1 171 ? 17.641 -22.094 -13.602 1 96.06 171 GLN A N 1
ATOM 1372 C CA . GLN A 1 171 ? 18.641 -21.406 -12.812 1 96.06 171 GLN A CA 1
ATOM 1373 C C . GLN A 1 171 ? 19.688 -20.75 -13.711 1 96.06 171 GLN A C 1
ATOM 1375 O O . GLN A 1 171 ? 20.109 -19.625 -13.469 1 96.06 171 GLN A O 1
ATOM 1380 N N . ASN A 1 172 ? 20.062 -21.438 -14.742 1 94.56 172 ASN A N 1
ATOM 1381 C CA . ASN A 1 172 ? 21.047 -20.922 -15.695 1 94.56 172 ASN A CA 1
ATOM 1382 C C . ASN A 1 172 ? 20.516 -19.688 -16.438 1 94.56 172 ASN A C 1
ATOM 1384 O O . ASN A 1 172 ? 21.281 -18.797 -16.797 1 94.56 172 ASN A O 1
ATOM 1388 N N . ILE A 1 173 ? 19.281 -19.672 -16.641 1 91.44 173 ILE A N 1
ATOM 1389 C CA . ILE A 1 173 ? 18.641 -18.578 -17.375 1 91.44 173 ILE A CA 1
ATOM 1390 C C . ILE A 1 173 ? 18.516 -17.344 -16.5 1 91.44 173 ILE A C 1
ATOM 1392 O O . ILE A 1 173 ? 18.781 -16.234 -16.938 1 91.44 173 ILE A O 1
ATOM 1396 N N . VAL A 1 174 ? 18.125 -17.531 -15.18 1 91.94 174 VAL A N 1
ATOM 1397 C CA . VAL A 1 174 ? 17.734 -16.406 -14.336 1 91.94 174 VAL A CA 1
ATOM 1398 C C . VAL A 1 174 ? 18.922 -15.938 -13.508 1 91.94 174 VAL A C 1
ATOM 1400 O O . VAL A 1 174 ? 18.906 -14.844 -12.938 1 91.94 174 VAL A O 1
ATOM 1403 N N . GLY A 1 175 ? 19.922 -16.781 -13.414 1 91.5 175 GLY A N 1
ATOM 1404 C CA . GLY A 1 175 ? 21.094 -16.422 -12.633 1 91.5 175 GLY A CA 1
ATOM 1405 C C . GLY A 1 175 ? 20.969 -16.766 -11.156 1 91.5 175 GLY A C 1
ATOM 1406 O O . GLY A 1 175 ? 20.203 -17.656 -10.789 1 91.5 175 GLY A O 1
ATOM 1407 N N . LYS A 1 176 ? 21.828 -16.078 -10.273 1 91.5 176 LYS A N 1
ATOM 1408 C CA . LYS A 1 176 ? 21.938 -16.484 -8.875 1 91.5 176 LYS A CA 1
ATOM 1409 C C . LYS A 1 176 ? 21.453 -15.367 -7.938 1 91.5 176 LYS A C 1
ATOM 1411 O O . LYS A 1 176 ? 21.125 -15.625 -6.781 1 91.5 176 LYS A O 1
ATOM 1416 N N . ASN A 1 177 ? 21.422 -14.18 -8.516 1 88.69 177 ASN A N 1
ATOM 1417 C CA . ASN A 1 177 ? 21.188 -13.039 -7.633 1 88.69 177 ASN A CA 1
ATOM 1418 C C . ASN A 1 177 ? 19.828 -12.406 -7.883 1 88.69 177 ASN A C 1
ATOM 1420 O O . ASN A 1 177 ? 19.375 -12.312 -9.023 1 88.69 177 ASN A O 1
ATOM 1424 N N . TRP A 1 178 ? 19.188 -12.008 -6.758 1 85.81 178 TRP A N 1
ATOM 1425 C CA . TRP A 1 178 ? 17.906 -11.297 -6.828 1 85.81 178 TRP A CA 1
ATOM 1426 C C . TRP A 1 178 ? 18.125 -9.789 -6.719 1 85.81 178 TRP A C 1
ATOM 1428 O O . TRP A 1 178 ? 18.922 -9.328 -5.898 1 85.81 178 TRP A O 1
ATOM 1438 N N . GLU A 1 179 ? 17.391 -9.016 -7.535 1 87.12 179 GLU A N 1
ATOM 1439 C CA . GLU A 1 179 ? 17.281 -7.562 -7.441 1 87.12 179 GLU A CA 1
ATOM 1440 C C . GLU A 1 179 ? 15.828 -7.109 -7.512 1 87.12 179 GLU A C 1
ATOM 1442 O O . GLU A 1 179 ? 15.055 -7.602 -8.344 1 87.12 179 GLU A O 1
ATOM 1447 N N . PRO A 1 180 ? 15.438 -6.18 -6.559 1 85.75 180 PRO A N 1
ATOM 1448 C CA . PRO A 1 180 ? 14.062 -5.68 -6.621 1 85.75 180 PRO A CA 1
ATOM 1449 C C . PRO A 1 180 ? 13.719 -5.07 -7.977 1 85.75 180 PRO A C 1
ATOM 1451 O O . PRO A 1 180 ? 14.523 -4.324 -8.547 1 85.75 180 PRO A O 1
ATOM 1454 N N . GLY A 1 181 ? 12.602 -5.441 -8.438 1 82.88 181 GLY A N 1
ATOM 1455 C CA . GLY A 1 181 ? 12.148 -4.906 -9.711 1 82.88 181 GLY A CA 1
ATOM 1456 C C . GLY A 1 181 ? 12.703 -5.652 -10.906 1 82.88 181 GLY A C 1
ATOM 1457 O O . GLY A 1 181 ? 12.484 -5.254 -12.055 1 82.88 181 GLY A O 1
ATOM 1458 N N . SER A 1 182 ? 13.367 -6.672 -10.695 1 81.94 182 SER A N 1
ATOM 1459 C CA . SER A 1 182 ? 13.922 -7.457 -11.789 1 81.94 182 SER A CA 1
ATOM 1460 C C . SER A 1 182 ? 12.82 -8.023 -12.68 1 81.94 182 SER A C 1
ATOM 1462 O O . SER A 1 182 ? 11.742 -8.375 -12.195 1 81.94 182 SER A O 1
ATOM 1464 N N . ASN A 1 183 ? 13.133 -8.102 -13.977 1 81.12 183 ASN A N 1
ATOM 1465 C CA . ASN A 1 183 ? 12.188 -8.625 -14.953 1 81.12 183 ASN A CA 1
ATOM 1466 C C . ASN A 1 183 ? 12.547 -10.055 -15.359 1 81.12 183 ASN A C 1
ATOM 1468 O O . ASN A 1 183 ? 12.586 -10.375 -16.547 1 81.12 183 ASN A O 1
ATOM 1472 N N . LEU A 1 184 ? 12.797 -10.844 -14.461 1 86.25 184 LEU A N 1
ATOM 1473 C CA . LEU A 1 184 ? 13.109 -12.25 -14.695 1 86.25 184 LEU A CA 1
ATOM 1474 C C . LEU A 1 184 ? 11.844 -13.094 -14.711 1 86.25 184 LEU A C 1
ATOM 1476 O O . LEU A 1 184 ? 10.844 -12.742 -14.07 1 86.25 184 LEU A O 1
ATOM 1480 N N . PRO A 1 185 ? 11.914 -14.188 -15.492 1 87.69 185 PRO A N 1
ATOM 1481 C CA . PRO A 1 185 ? 10.719 -15.039 -15.531 1 87.69 185 PRO A CA 1
ATOM 1482 C C . PRO A 1 185 ? 10.398 -15.664 -14.188 1 87.69 185 PRO A C 1
ATOM 1484 O O . PRO A 1 185 ? 9.258 -16.078 -13.945 1 87.69 185 PRO A O 1
ATOM 1487 N N . PHE A 1 186 ? 11.383 -15.828 -13.352 1 93.62 186 PHE A N 1
ATOM 1488 C CA . PHE A 1 186 ? 11.242 -16.375 -12 1 93.62 186 PHE A CA 1
ATOM 1489 C C . PHE A 1 186 ? 12.43 -15.961 -11.133 1 93.62 186 PHE A C 1
ATOM 1491 O O . PHE A 1 186 ? 13.547 -15.805 -11.633 1 93.62 186 PHE A O 1
ATOM 1498 N N . ASP A 1 187 ? 12.234 -15.867 -9.875 1 94.44 187 ASP A N 1
ATOM 1499 C CA . ASP A 1 187 ? 13.25 -15.414 -8.93 1 94.44 187 ASP A CA 1
ATOM 1500 C C . ASP A 1 187 ? 14.375 -16.453 -8.797 1 94.44 187 ASP A C 1
ATOM 1502 O O . ASP A 1 187 ? 14.117 -17.609 -8.484 1 94.44 187 ASP A O 1
ATOM 1506 N N . PRO A 1 188 ? 15.633 -16.031 -8.93 1 95.44 188 PRO A N 1
ATOM 1507 C CA . PRO A 1 188 ? 16.766 -16.953 -8.836 1 95.44 188 PRO A CA 1
ATOM 1508 C C . PRO A 1 188 ? 16.828 -17.672 -7.496 1 95.44 188 PRO A C 1
ATOM 1510 O O . PRO A 1 188 ? 17.188 -18.859 -7.441 1 95.44 188 PRO A O 1
ATOM 1513 N N . ILE A 1 189 ? 16.516 -16.953 -6.414 1 96.19 189 ILE A N 1
ATOM 1514 C CA . ILE A 1 189 ? 16.562 -17.547 -5.086 1 96.19 189 ILE A CA 1
ATOM 1515 C C . ILE A 1 189 ? 15.43 -18.562 -4.93 1 96.19 189 ILE A C 1
ATOM 1517 O O . ILE A 1 189 ? 15.633 -19.641 -4.383 1 96.19 189 ILE A O 1
ATOM 1521 N N . ALA A 1 190 ? 14.305 -18.188 -5.379 1 97.5 190 ALA A N 1
ATOM 1522 C CA . ALA A 1 190 ? 13.164 -19.094 -5.371 1 97.5 190 ALA A CA 1
ATOM 1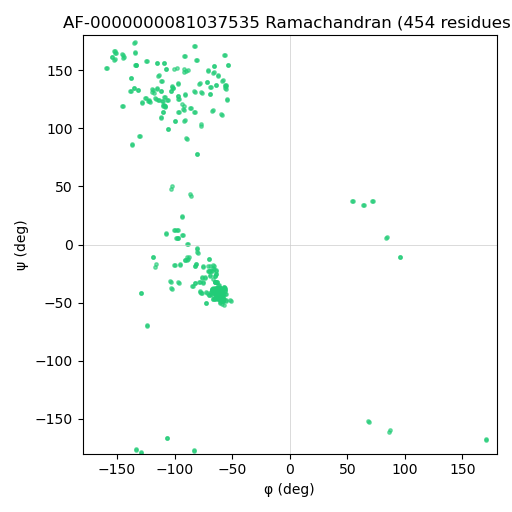523 C C . ALA A 1 190 ? 13.445 -20.344 -6.211 1 97.5 190 ALA A C 1
ATOM 1525 O O . ALA A 1 190 ? 13.023 -21.438 -5.855 1 97.5 190 ALA A O 1
ATOM 1526 N N . THR A 1 191 ? 14.086 -20.156 -7.348 1 97.62 191 THR A N 1
ATOM 1527 C CA . THR A 1 191 ? 14.438 -21.25 -8.25 1 97.62 191 THR A CA 1
ATOM 1528 C C . THR A 1 191 ? 15.258 -22.312 -7.52 1 97.62 191 THR A C 1
ATOM 1530 O O . THR A 1 191 ? 14.961 -23.5 -7.613 1 97.62 191 THR A O 1
ATOM 1533 N N . LYS A 1 192 ? 16.234 -21.906 -6.809 1 97.38 192 LYS A N 1
ATOM 1534 C CA . LYS A 1 192 ? 17.094 -22.812 -6.051 1 97.38 192 LYS A CA 1
ATOM 1535 C C . LYS A 1 192 ? 16.281 -23.594 -5.02 1 97.38 192 LYS A C 1
ATOM 1537 O O . LYS A 1 192 ? 16.484 -24.797 -4.863 1 97.38 192 LYS A O 1
ATOM 1542 N N . LEU A 1 193 ? 15.445 -22.922 -4.297 1 97.81 193 LEU A N 1
ATOM 1543 C CA . LEU A 1 193 ? 14.633 -23.578 -3.277 1 97.81 193 LEU A CA 1
ATOM 1544 C C . LEU A 1 193 ? 13.672 -24.578 -3.908 1 97.81 193 LEU A C 1
ATOM 1546 O O . LEU A 1 193 ? 13.469 -25.672 -3.377 1 97.81 193 LEU A O 1
ATOM 1550 N N . ALA A 1 194 ? 13.039 -24.172 -5.004 1 98.38 194 ALA A N 1
ATOM 1551 C CA . ALA A 1 194 ? 12.094 -25.047 -5.695 1 98.38 194 ALA A CA 1
ATOM 1552 C C . ALA A 1 194 ? 12.781 -26.328 -6.176 1 98.38 194 ALA A C 1
ATOM 1554 O O . ALA A 1 194 ? 12.203 -27.422 -6.105 1 98.38 194 ALA A O 1
ATOM 1555 N N . LEU A 1 195 ? 14.008 -26.172 -6.688 1 98 195 LEU A N 1
ATOM 1556 C CA . LEU A 1 195 ? 14.812 -27.328 -7.086 1 98 195 LEU A CA 1
ATOM 1557 C C . LEU A 1 195 ? 15.031 -28.266 -5.906 1 98 195 LEU A C 1
ATOM 1559 O O . LEU A 1 195 ? 14.805 -29.469 -6.02 1 98 195 LEU A O 1
ATOM 1563 N N . LYS A 1 196 ? 15.484 -27.703 -4.84 1 97.94 196 LYS A N 1
ATOM 1564 C CA . LYS A 1 196 ? 15.773 -28.469 -3.635 1 97.94 196 LYS A CA 1
ATOM 1565 C C . LYS A 1 196 ? 14.539 -29.25 -3.176 1 97.94 196 LYS A C 1
ATOM 1567 O O . LYS A 1 196 ? 14.648 -30.391 -2.738 1 97.94 196 LYS A O 1
ATOM 1572 N N . LEU A 1 197 ? 13.344 -28.672 -3.289 1 98.06 197 LEU A N 1
ATOM 1573 C CA . LEU A 1 197 ? 12.109 -29.234 -2.756 1 98.06 197 LEU A CA 1
ATOM 1574 C C . LEU A 1 197 ? 11.445 -30.156 -3.779 1 98.06 197 LEU A C 1
ATOM 1576 O O . LEU A 1 197 ? 10.492 -30.859 -3.459 1 98.06 197 LEU A O 1
ATOM 1580 N N . GLY A 1 198 ? 11.891 -30.094 -5.035 1 97.5 198 GLY A N 1
ATOM 1581 C CA . GLY A 1 198 ? 11.312 -30.922 -6.086 1 97.5 198 GLY A CA 1
ATOM 1582 C C . GLY A 1 198 ? 9.93 -30.469 -6.508 1 97.5 198 GLY A C 1
ATOM 1583 O O . GLY A 1 198 ? 9.055 -31.297 -6.777 1 97.5 198 GLY A O 1
ATOM 1584 N N . ILE A 1 199 ? 9.75 -29.219 -6.539 1 98 199 ILE A N 1
ATOM 1585 C CA . ILE A 1 199 ? 8.445 -28.641 -6.859 1 98 199 ILE A CA 1
ATOM 1586 C C . ILE A 1 199 ? 8.227 -28.672 -8.375 1 98 199 ILE A C 1
ATOM 1588 O O . ILE A 1 199 ? 9.148 -28.406 -9.141 1 98 199 ILE A O 1
ATOM 1592 N N . LYS A 1 200 ? 7.047 -29.016 -8.797 1 98.19 200 LYS A N 1
ATOM 1593 C CA . LYS A 1 200 ? 6.605 -28.797 -10.172 1 98.19 200 LYS A CA 1
ATOM 1594 C C . LYS A 1 200 ? 5.918 -27.438 -10.312 1 98.19 200 LYS A C 1
ATOM 1596 O O . LYS A 1 200 ? 5.012 -27.109 -9.539 1 98.19 200 LYS A O 1
ATOM 1601 N N . ALA A 1 201 ? 6.344 -26.625 -11.281 1 98.38 201 ALA A N 1
ATOM 1602 C CA . ALA A 1 201 ? 5.746 -25.312 -11.477 1 98.38 201 ALA A CA 1
ATOM 1603 C C . ALA A 1 201 ? 5.117 -25.188 -12.859 1 98.38 201 ALA A C 1
ATOM 1605 O O . ALA A 1 201 ? 5.68 -25.672 -13.852 1 98.38 201 ALA A O 1
ATOM 1606 N N . TYR A 1 202 ? 3.947 -24.703 -12.883 1 98.38 202 TYR A N 1
ATOM 1607 C CA . TYR A 1 202 ? 3.311 -24.25 -14.117 1 98.38 202 TYR A CA 1
ATOM 1608 C C . TYR A 1 202 ? 3.469 -22.75 -14.312 1 98.38 202 TYR A C 1
ATOM 1610 O O . TYR A 1 202 ? 2.949 -21.969 -13.523 1 98.38 202 TYR A O 1
ATOM 1618 N N . ILE A 1 203 ? 4.172 -22.312 -15.297 1 98 203 ILE A N 1
ATOM 1619 C CA . ILE A 1 203 ? 4.367 -20.906 -15.609 1 98 203 ILE A CA 1
ATOM 1620 C C . ILE A 1 203 ? 3.605 -20.547 -16.891 1 98 203 ILE A C 1
ATOM 1622 O O . ILE A 1 203 ? 3.84 -21.125 -17.938 1 98 203 ILE A O 1
ATOM 1626 N N . LEU A 1 204 ? 2.709 -19.656 -16.797 1 97.94 204 LEU A N 1
ATOM 1627 C CA . LEU A 1 204 ? 1.887 -19.328 -17.953 1 97.94 204 LEU A CA 1
ATOM 1628 C C . LEU A 1 204 ? 1.402 -17.891 -17.875 1 97.94 204 LEU A C 1
ATOM 1630 O O . LEU A 1 204 ? 1.541 -17.234 -16.844 1 97.94 204 LEU A O 1
ATOM 1634 N N . ASN A 1 205 ? 0.877 -17.375 -19 1 97.69 205 ASN A N 1
ATOM 1635 C CA . ASN A 1 205 ? 0.296 -16.031 -19.078 1 97.69 205 ASN A CA 1
ATOM 1636 C C . ASN A 1 205 ? -0.981 -15.93 -18.25 1 97.69 205 ASN A C 1
ATOM 1638 O O . ASN A 1 205 ? -1.989 -16.562 -18.578 1 97.69 205 ASN A O 1
ATOM 1642 N N . GLY A 1 206 ? -0.899 -15.102 -17.234 1 97.69 206 GLY A N 1
ATOM 1643 C CA . GLY A 1 206 ? -1.98 -15.023 -16.266 1 97.69 206 GLY A CA 1
ATOM 1644 C C . GLY A 1 206 ? -3.242 -14.398 -16.828 1 97.69 206 GLY A C 1
ATOM 1645 O O . GLY A 1 206 ? -4.324 -14.547 -16.25 1 97.69 206 GLY A O 1
ATOM 1646 N N . THR A 1 207 ? -3.119 -13.68 -17.922 1 97.69 207 THR A N 1
ATOM 1647 C CA . THR A 1 207 ? -4.285 -12.992 -18.469 1 97.69 207 THR A CA 1
ATOM 1648 C C . THR A 1 207 ? -5.141 -13.953 -19.297 1 97.69 207 THR A C 1
ATOM 1650 O O . THR A 1 207 ? -6.285 -13.641 -19.625 1 97.69 207 THR A O 1
ATOM 1653 N N . ASP A 1 208 ? -4.621 -15.078 -19.688 1 98.06 208 ASP A N 1
ATOM 1654 C CA . ASP A 1 208 ? -5.371 -16.094 -20.406 1 98.06 208 ASP A CA 1
ATOM 1655 C C . ASP A 1 208 ? -6.023 -17.078 -19.422 1 98.06 208 ASP A C 1
ATOM 1657 O O . ASP A 1 208 ? -5.484 -18.156 -19.172 1 98.06 208 ASP A O 1
ATOM 1661 N N . LEU A 1 209 ? -7.227 -16.812 -19.016 1 98.5 209 LEU A N 1
ATOM 1662 C CA . LEU A 1 209 ? -7.887 -17.578 -17.953 1 98.5 209 LEU A CA 1
ATOM 1663 C C . LEU A 1 209 ? -8.367 -18.922 -18.484 1 98.5 209 LEU A C 1
ATOM 1665 O O . LEU A 1 209 ? -8.516 -19.875 -17.703 1 98.5 209 LEU A O 1
ATOM 1669 N N . GLN A 1 210 ? -8.664 -18.984 -19.75 1 97.81 210 GLN A N 1
ATOM 1670 C CA . GLN A 1 210 ? -8.977 -20.281 -20.328 1 97.81 210 GLN A CA 1
ATOM 1671 C C . GLN A 1 210 ? -7.777 -21.219 -20.25 1 97.81 210 GLN A C 1
ATOM 1673 O O . GLN A 1 210 ? -7.938 -22.422 -19.984 1 97.81 210 GLN A O 1
ATOM 1678 N N . ASN A 1 211 ? -6.695 -20.641 -20.531 1 98.38 211 ASN A N 1
ATOM 1679 C CA . ASN A 1 211 ? -5.461 -21.406 -20.406 1 98.38 211 ASN A CA 1
ATOM 1680 C C . ASN A 1 211 ? -5.223 -21.828 -18.953 1 98.38 211 ASN A C 1
ATOM 1682 O O . ASN A 1 211 ? -4.801 -22.969 -18.703 1 98.38 211 ASN A O 1
ATOM 1686 N N . LEU A 1 212 ? -5.438 -21 -17.984 1 98.56 212 LEU A N 1
ATOM 1687 C CA . LEU A 1 212 ? -5.316 -21.328 -16.562 1 98.56 212 LEU A CA 1
ATOM 1688 C C . LEU A 1 212 ? -6.281 -22.453 -16.188 1 98.56 212 LEU A C 1
ATOM 1690 O O . LEU A 1 212 ? -5.934 -23.328 -15.398 1 98.56 212 LEU A O 1
ATOM 1694 N N . LYS A 1 213 ? -7.457 -22.406 -16.719 1 97.94 213 LYS A N 1
ATOM 1695 C CA . LYS A 1 213 ? -8.453 -23.438 -16.453 1 97.94 213 LYS A CA 1
ATOM 1696 C C . LYS A 1 213 ? -7.934 -24.812 -16.844 1 97.94 213 LYS A C 1
ATOM 1698 O O . LYS A 1 213 ? -8.227 -25.812 -16.188 1 97.94 213 LYS A O 1
ATOM 1703 N N . LYS A 1 214 ? -7.27 -24.859 -17.969 1 97.88 214 LYS A N 1
ATOM 1704 C CA . LYS A 1 214 ? -6.68 -26.125 -18.375 1 97.88 214 LYS A CA 1
ATOM 1705 C C . LYS A 1 214 ? -5.754 -26.672 -17.297 1 97.88 214 LYS A C 1
ATOM 1707 O O . LYS A 1 214 ? -5.766 -27.875 -17.031 1 97.88 214 LYS A O 1
ATOM 1712 N N . VAL A 1 215 ? -4.969 -25.797 -16.719 1 97.44 215 VAL A N 1
ATOM 1713 C CA . VAL A 1 215 ? -4.055 -26.219 -15.656 1 97.44 215 VAL A CA 1
ATOM 1714 C C . VAL A 1 215 ? -4.852 -26.703 -14.445 1 97.44 215 VAL A C 1
ATOM 1716 O O . VAL A 1 215 ? -4.516 -27.734 -13.852 1 97.44 215 VAL A O 1
ATOM 1719 N N . PHE A 1 216 ? -5.938 -25.984 -14.078 1 96.62 216 PHE A N 1
ATOM 1720 C CA . PHE A 1 216 ? -6.805 -26.391 -12.984 1 96.62 216 PHE A CA 1
ATOM 1721 C C . PHE A 1 216 ? -7.359 -27.797 -13.211 1 96.62 216 PHE A C 1
ATOM 1723 O O . PHE A 1 216 ? -7.465 -28.594 -12.273 1 96.62 216 PHE A O 1
ATOM 1730 N N . ASP A 1 217 ? -7.637 -28.062 -14.453 1 94.38 217 ASP A N 1
ATOM 1731 C CA . ASP A 1 217 ? -8.289 -29.312 -14.82 1 94.38 217 ASP A CA 1
ATOM 1732 C C . ASP A 1 217 ? -7.27 -30.422 -15.078 1 94.38 217 ASP A C 1
ATOM 1734 O O . ASP A 1 217 ? -7.625 -31.516 -15.516 1 94.38 217 ASP A O 1
ATOM 1738 N N . LYS A 1 218 ? -6 -30.141 -14.938 1 93.38 218 LYS A N 1
ATOM 1739 C CA . LYS A 1 218 ? -4.906 -31.094 -15.148 1 93.38 218 LYS A CA 1
ATOM 1740 C C . LYS A 1 218 ? -4.852 -31.547 -16.594 1 93.38 218 LYS A C 1
ATOM 1742 O O . LYS A 1 218 ? -4.633 -32.75 -16.875 1 93.38 218 LYS A O 1
ATOM 1747 N N . ASN A 1 219 ? -5.215 -30.531 -17.406 1 89.5 219 ASN A N 1
ATOM 1748 C CA . ASN A 1 219 ? -5.059 -30.703 -18.859 1 89.5 219 ASN A CA 1
ATOM 1749 C C . ASN A 1 219 ? -3.705 -30.188 -19.344 1 89.5 219 ASN A C 1
ATOM 1751 O O . ASN A 1 219 ? -3.447 -28.984 -19.297 1 89.5 219 ASN A O 1
ATOM 1755 N N . ASP A 1 220 ? -2.9 -31.031 -19.906 1 85.44 220 ASP A N 1
ATOM 1756 C CA . ASP A 1 220 ? -1.519 -30.688 -20.234 1 85.44 220 ASP A CA 1
ATOM 1757 C C . ASP A 1 220 ? -1.444 -29.891 -21.531 1 85.44 220 ASP A C 1
ATOM 1759 O O . ASP A 1 220 ? -0.366 -29.453 -21.938 1 85.44 220 ASP A O 1
ATOM 1763 N N . ASP A 1 221 ? -2.623 -29.734 -22.109 1 91.81 221 ASP A N 1
ATOM 1764 C CA . ASP A 1 221 ? -2.639 -28.984 -23.359 1 91.81 221 ASP A CA 1
ATOM 1765 C C . ASP A 1 221 ? -2.76 -27.484 -23.094 1 91.81 221 ASP A C 1
ATOM 1767 O O . ASP A 1 221 ? -3.658 -26.828 -23.609 1 91.81 221 ASP A O 1
ATOM 1771 N N . PHE A 1 222 ? -2.049 -26.938 -22.156 1 96.5 222 PHE A N 1
ATOM 1772 C CA . PHE A 1 222 ? -2.014 -25.5 -21.906 1 96.5 222 PHE A CA 1
ATOM 1773 C C . PHE A 1 222 ? -0.766 -24.891 -22.516 1 96.5 222 PHE A C 1
ATOM 1775 O O . PHE A 1 222 ? 0.215 -25.578 -22.797 1 96.5 222 PHE A O 1
ATOM 1782 N N . LEU A 1 223 ? -0.849 -23.641 -22.891 1 97.69 223 LEU A N 1
ATOM 1783 C CA . LEU A 1 223 ? 0.323 -22.891 -23.344 1 97.69 223 LEU A CA 1
ATOM 1784 C C . LEU A 1 223 ? 1.105 -22.344 -22.156 1 97.69 223 LEU A C 1
ATOM 1786 O O . LEU A 1 223 ? 0.578 -21.547 -21.375 1 97.69 223 LEU A O 1
ATOM 1790 N N . GLY A 1 224 ? 2.25 -22.766 -21.922 1 98 224 GLY A N 1
ATOM 1791 C CA . GLY A 1 224 ? 3.107 -22.375 -20.812 1 98 224 GLY A CA 1
ATOM 1792 C C . GLY A 1 224 ? 4.352 -23.234 -20.688 1 98 224 GLY A C 1
ATOM 1793 O O . GLY A 1 224 ? 4.758 -23.891 -21.656 1 98 224 GLY A O 1
ATOM 1794 N N . THR A 1 225 ? 5.023 -23.109 -19.641 1 98.19 225 THR A N 1
ATOM 1795 C CA . THR A 1 225 ? 6.211 -23.891 -19.328 1 98.19 225 THR A CA 1
ATOM 1796 C C . THR A 1 225 ? 6 -24.719 -18.062 1 98.19 225 THR A C 1
ATOM 1798 O O . THR A 1 225 ? 5.488 -24.219 -17.062 1 98.19 225 THR A O 1
ATOM 1801 N N . ILE A 1 226 ? 6.301 -25.969 -18.125 1 98.19 226 ILE A N 1
ATOM 1802 C CA . ILE A 1 226 ? 6.375 -26.812 -16.938 1 98.19 226 ILE A CA 1
ATOM 1803 C C . ILE A 1 226 ? 7.824 -26.906 -16.469 1 98.19 226 ILE A C 1
ATOM 1805 O O . ILE A 1 226 ? 8.727 -27.188 -17.266 1 98.19 226 ILE A O 1
ATOM 1809 N N . VAL A 1 227 ? 8.016 -26.578 -15.242 1 98.19 227 VAL A N 1
ATOM 1810 C CA . VAL A 1 227 ? 9.344 -26.688 -14.656 1 98.19 227 VAL A CA 1
ATOM 1811 C C . VAL A 1 227 ? 9.375 -27.844 -13.656 1 98.19 227 VAL A C 1
ATOM 1813 O O . VAL A 1 227 ? 8.539 -27.906 -12.758 1 98.19 227 VAL A O 1
ATOM 1816 N N . VAL A 1 228 ? 10.297 -28.734 -13.805 1 97.19 228 VAL A N 1
ATOM 1817 C CA . VAL A 1 228 ? 10.375 -29.906 -12.945 1 97.19 228 VAL A CA 1
ATOM 1818 C C . VAL A 1 228 ? 11.828 -30.125 -12.508 1 97.19 228 VAL A C 1
ATOM 1820 O O . VAL A 1 228 ? 12.719 -29.375 -12.906 1 97.19 228 VAL A O 1
ATOM 1823 N N . LYS A 1 229 ? 12.047 -31.062 -11.617 1 92.62 229 LYS A N 1
ATOM 1824 C CA . LYS A 1 229 ? 13.383 -31.406 -11.133 1 92.62 229 LYS A CA 1
ATOM 1825 C C . LYS A 1 229 ? 14.25 -31.953 -12.258 1 92.62 229 LYS A C 1
ATOM 1827 O O . LYS A 1 229 ? 13.781 -32.719 -13.102 1 92.62 229 LYS A O 1
ATOM 1832 N N . MET B 1 1 ? 10.078 20.891 20.719 1 91.69 1 MET B N 1
ATOM 1833 C CA . MET B 1 1 ? 8.977 21.438 19.922 1 91.69 1 MET B CA 1
ATOM 1834 C C . MET B 1 1 ? 8.523 20.422 18.875 1 91.69 1 MET B C 1
ATOM 1836 O O . MET B 1 1 ? 9.336 19.922 18.094 1 91.69 1 MET B O 1
ATOM 1840 N N . LEU B 1 2 ? 7.188 20.016 18.891 1 96.88 2 LEU B N 1
ATOM 1841 C CA . LEU B 1 2 ? 6.66 18.969 18.031 1 96.88 2 LEU B CA 1
ATOM 1842 C C . LEU B 1 2 ? 5.648 19.547 17.047 1 96.88 2 LEU B C 1
ATOM 1844 O O . LEU B 1 2 ? 4.73 20.266 17.438 1 96.88 2 LEU B O 1
ATOM 1848 N N . LYS B 1 3 ? 5.887 19.328 15.781 1 98.12 3 LYS B N 1
ATOM 1849 C CA . LYS B 1 3 ? 4.883 19.641 14.766 1 98.12 3 LYS B CA 1
ATOM 1850 C C . LYS B 1 3 ? 4.184 18.375 14.273 1 98.12 3 LYS B C 1
ATOM 1852 O O . LYS B 1 3 ? 4.832 17.375 13.992 1 98.12 3 LYS B O 1
ATOM 1857 N N . ILE B 1 4 ? 2.906 18.453 14.227 1 98.69 4 ILE B N 1
ATOM 1858 C CA . ILE B 1 4 ? 2.084 17.375 13.688 1 98.69 4 ILE B CA 1
ATOM 1859 C C . ILE B 1 4 ? 1.47 17.812 12.359 1 98.69 4 ILE B C 1
ATOM 1861 O O . ILE B 1 4 ? 0.698 18.781 12.305 1 98.69 4 ILE B O 1
ATOM 1865 N N . ILE B 1 5 ? 1.801 17.078 11.312 1 98.81 5 ILE B N 1
ATOM 1866 C CA . ILE B 1 5 ? 1.477 17.516 9.961 1 98.81 5 ILE B CA 1
ATOM 1867 C C . ILE B 1 5 ? 0.752 16.406 9.211 1 98.81 5 ILE B C 1
ATOM 1869 O O . ILE B 1 5 ? 1.256 15.281 9.117 1 98.81 5 ILE B O 1
ATOM 1873 N N . SER B 1 6 ? -0.421 16.672 8.75 1 98.69 6 SER B N 1
ATOM 1874 C CA . SER B 1 6 ? -1.086 15.805 7.781 1 98.69 6 SER B CA 1
ATOM 1875 C C . SER B 1 6 ? -0.674 16.156 6.352 1 98.69 6 SER B C 1
ATOM 1877 O O . SER B 1 6 ? -0.88 17.281 5.895 1 98.69 6 SER B O 1
ATOM 1879 N N . LEU B 1 7 ? -0.06 15.258 5.699 1 98.69 7 LEU B N 1
ATOM 1880 C CA . LEU B 1 7 ? 0.368 15.422 4.312 1 98.69 7 LEU B CA 1
ATOM 1881 C C . LEU B 1 7 ? -0.607 14.742 3.357 1 98.69 7 LEU B C 1
ATOM 1883 O O . LEU B 1 7 ? -0.607 13.516 3.23 1 98.69 7 LEU B O 1
ATOM 1887 N N . GLY B 1 8 ? -1.396 15.547 2.666 1 97.5 8 GLY B N 1
ATOM 1888 C CA . GLY B 1 8 ? -2.383 15.008 1.749 1 97.5 8 GLY B CA 1
ATOM 1889 C C . GLY B 1 8 ? -1.782 14.086 0.703 1 97.5 8 GLY B C 1
ATOM 1890 O O . GLY B 1 8 ? -0.733 14.391 0.131 1 97.5 8 GLY B O 1
ATOM 1891 N N . GLY B 1 9 ? -2.486 13.008 0.487 1 97 9 GLY B N 1
ATOM 1892 C CA . GLY B 1 9 ? -1.996 12.055 -0.491 1 97 9 GLY B CA 1
ATOM 1893 C C . GLY B 1 9 ? -1.921 12.617 -1.896 1 97 9 GLY B C 1
ATOM 1894 O O . GLY B 1 9 ? -1.071 12.211 -2.691 1 97 9 GLY B O 1
ATOM 1895 N N . GLY B 1 10 ? -2.859 13.516 -2.178 1 96.31 10 GLY B N 1
ATOM 1896 C CA . GLY B 1 10 ? -2.869 14.148 -3.486 1 96.31 10 GLY B CA 1
ATOM 1897 C C . GLY B 1 10 ? -1.639 15 -3.75 1 96.31 10 GLY B C 1
ATOM 1898 O O . GLY B 1 10 ? -1.339 15.328 -4.898 1 96.31 10 GLY B O 1
ATOM 1899 N N . ILE B 1 11 ? -0.985 15.422 -2.707 1 97.5 11 ILE B N 1
ATOM 1900 C CA . ILE B 1 11 ? 0.261 16.172 -2.826 1 97.5 11 ILE B CA 1
ATOM 1901 C C . ILE B 1 11 ? 1.411 15.219 -3.133 1 97.5 11 ILE B C 1
ATOM 1903 O O . ILE B 1 11 ? 2.289 15.531 -3.941 1 97.5 11 ILE B O 1
ATOM 1907 N N . ILE B 1 12 ? 1.4 14.039 -2.465 1 98.31 12 ILE B N 1
ATOM 1908 C CA . ILE B 1 12 ? 2.428 13.023 -2.66 1 98.31 12 ILE B CA 1
ATOM 1909 C C . ILE B 1 12 ? 2.336 12.461 -4.078 1 98.31 12 ILE B C 1
ATOM 1911 O O . ILE B 1 12 ? 3.352 12.312 -4.758 1 98.31 12 ILE B O 1
ATOM 1915 N N . ASN B 1 13 ? 1.115 12.164 -4.422 1 96.5 13 ASN B N 1
ATOM 1916 C CA . ASN B 1 13 ? 0.827 11.578 -5.727 1 96.5 13 ASN B CA 1
ATOM 1917 C C . ASN B 1 13 ? -0.407 12.203 -6.363 1 96.5 13 ASN B C 1
ATOM 1919 O O . ASN B 1 13 ? -1.499 11.633 -6.312 1 96.5 13 ASN B O 1
ATOM 1923 N N . PRO B 1 14 ? -0.309 13.352 -7.113 1 92.5 14 PRO B N 1
ATOM 1924 C CA . PRO B 1 14 ? -1.442 13.969 -7.809 1 92.5 14 PRO B CA 1
ATOM 1925 C C . PRO B 1 14 ? -1.875 13.18 -9.047 1 92.5 14 PRO B C 1
ATOM 1927 O O . PRO B 1 14 ? -3.07 12.945 -9.242 1 92.5 14 PRO B O 1
ATOM 1930 N N . ASP B 1 15 ? -0.995 12.828 -9.922 1 88.81 15 ASP B N 1
ATOM 1931 C CA . ASP B 1 15 ? -1.141 11.961 -11.086 1 88.81 15 ASP B CA 1
ATOM 1932 C C . ASP B 1 15 ? -0.069 10.875 -11.102 1 88.81 15 ASP B C 1
ATOM 1934 O O . ASP B 1 15 ? -0.348 9.727 -11.453 1 88.81 15 ASP B O 1
ATOM 1938 N N . LYS B 1 16 ? 1.104 11.32 -10.758 1 93.81 16 LYS B N 1
ATOM 1939 C CA . LYS B 1 16 ? 2.277 10.492 -10.484 1 93.81 16 LYS B CA 1
ATOM 1940 C C . LYS B 1 16 ? 2.977 10.945 -9.203 1 93.81 16 LYS B C 1
ATOM 1942 O O . LYS B 1 16 ? 2.678 12.016 -8.672 1 93.81 16 LYS B O 1
ATOM 1947 N N . ILE B 1 17 ? 3.834 10.117 -8.695 1 98.25 17 ILE B N 1
ATOM 1948 C CA . ILE B 1 17 ? 4.574 10.5 -7.496 1 98.25 17 ILE B CA 1
ATOM 1949 C C . ILE B 1 17 ? 5.285 11.836 -7.727 1 98.25 17 ILE B C 1
ATOM 1951 O O . ILE B 1 17 ? 5.961 12.016 -8.742 1 98.25 17 ILE B O 1
ATOM 1955 N N . ASN B 1 18 ? 5.066 12.789 -6.918 1 98.38 18 ASN B N 1
ATOM 1956 C CA . ASN B 1 18 ? 5.645 14.125 -7.012 1 98.38 18 ASN B CA 1
ATOM 1957 C C . ASN B 1 18 ? 7.07 14.156 -6.465 1 98.38 18 ASN B C 1
ATOM 1959 O O . ASN B 1 18 ? 7.312 14.703 -5.387 1 98.38 18 ASN B O 1
ATOM 1963 N N . ILE B 1 19 ? 8 13.68 -7.234 1 98.75 19 ILE B N 1
ATOM 1964 C CA . ILE B 1 19 ? 9.375 13.43 -6.824 1 98.75 19 ILE B CA 1
ATOM 1965 C C . ILE B 1 19 ? 10.023 14.734 -6.375 1 98.75 19 ILE B C 1
ATOM 1967 O O . ILE B 1 19 ? 10.617 14.797 -5.293 1 98.75 19 ILE B O 1
ATOM 1971 N N . GLU B 1 20 ? 9.914 15.758 -7.164 1 98.38 20 GLU B N 1
ATOM 1972 C CA . GLU B 1 20 ? 10.531 17.047 -6.852 1 98.38 20 GLU B CA 1
ATOM 1973 C C . GLU B 1 20 ? 9.984 17.625 -5.547 1 98.38 20 GLU B C 1
ATOM 1975 O O . GLU B 1 20 ? 10.742 18.125 -4.715 1 98.38 20 GLU B O 1
ATOM 1980 N N . TYR B 1 21 ? 8.742 17.516 -5.418 1 98.75 21 TYR B N 1
ATOM 1981 C CA . TYR B 1 21 ? 8.125 18 -4.184 1 98.75 21 TYR B CA 1
ATOM 1982 C C . TYR B 1 21 ? 8.703 17.281 -2.973 1 98.75 21 TYR B C 1
ATOM 1984 O O . TYR B 1 21 ? 9.047 17.906 -1.971 1 98.75 21 TYR B O 1
ATOM 1992 N N . ILE B 1 22 ? 8.773 15.945 -3.029 1 98.88 22 ILE B N 1
ATOM 1993 C CA . ILE B 1 22 ? 9.227 15.148 -1.894 1 98.88 22 ILE B CA 1
ATOM 1994 C C . ILE B 1 22 ? 10.664 15.516 -1.538 1 98.88 22 ILE B C 1
ATOM 1996 O O . ILE B 1 22 ? 11 15.656 -0.36 1 98.88 22 ILE B O 1
ATOM 2000 N N . LYS B 1 23 ? 11.484 15.695 -2.549 1 98.81 23 LYS B N 1
ATOM 2001 C CA . LYS B 1 23 ? 12.859 16.125 -2.314 1 98.81 23 LYS B CA 1
ATOM 2002 C C . LYS B 1 23 ? 12.891 17.469 -1.589 1 98.81 23 LYS B C 1
ATOM 2004 O O . LYS B 1 23 ? 13.641 17.641 -0.623 1 98.81 23 LYS B O 1
ATOM 2009 N N . ASN B 1 24 ? 12.102 18.406 -2.061 1 98.81 24 ASN B N 1
ATOM 2010 C CA . ASN B 1 24 ? 12.086 19.75 -1.488 1 98.81 24 ASN B CA 1
ATOM 2011 C C . ASN B 1 24 ? 11.492 19.75 -0.083 1 98.81 24 ASN B C 1
ATOM 2013 O O . ASN B 1 24 ? 11.938 20.516 0.781 1 98.81 24 ASN B O 1
ATOM 2017 N N . LEU B 1 25 ? 10.453 19 0.098 1 98.88 25 LEU B N 1
ATOM 2018 C CA . LEU B 1 25 ? 9.898 18.859 1.438 1 98.88 25 LEU B CA 1
ATOM 2019 C C . LEU B 1 25 ? 10.938 18.328 2.416 1 98.88 25 LEU B C 1
ATOM 2021 O O . LEU B 1 25 ? 11.055 18.828 3.537 1 98.88 25 LEU B O 1
ATOM 2025 N N . LYS B 1 26 ? 11.633 17.266 1.995 1 98.75 26 LYS B N 1
ATOM 2026 C CA . LYS B 1 26 ? 12.711 16.703 2.803 1 98.75 26 LYS B CA 1
ATOM 2027 C C . LYS B 1 26 ? 13.703 17.781 3.221 1 98.75 26 LYS B C 1
ATOM 2029 O O . LYS B 1 26 ? 14.07 17.875 4.395 1 98.75 26 LYS B O 1
ATOM 2034 N N . ASN B 1 27 ? 14.102 18.562 2.271 1 98.56 27 ASN B N 1
ATOM 2035 C CA . ASN B 1 27 ? 15.07 19.625 2.551 1 98.56 27 ASN B CA 1
ATOM 2036 C C . ASN B 1 27 ? 14.531 20.625 3.576 1 98.56 27 ASN B C 1
ATOM 2038 O O . ASN B 1 27 ? 15.25 21.031 4.492 1 98.56 27 ASN B O 1
ATOM 2042 N N . LEU B 1 28 ? 13.336 21.047 3.396 1 98.69 28 LEU B N 1
ATOM 2043 C CA . LEU B 1 28 ? 12.711 21.984 4.316 1 98.69 28 LEU B CA 1
ATOM 2044 C C . LEU B 1 28 ? 12.641 21.406 5.727 1 98.69 28 LEU B C 1
ATOM 2046 O O . LEU B 1 28 ? 13.008 22.078 6.695 1 98.69 28 LEU B O 1
ATOM 2050 N N . ILE B 1 29 ? 12.18 20.156 5.82 1 98.56 29 ILE B N 1
ATOM 2051 C CA . ILE B 1 29 ? 11.992 19.5 7.109 1 98.56 29 ILE B CA 1
ATOM 2052 C C . ILE B 1 29 ? 13.344 19.297 7.781 1 98.56 29 ILE B C 1
ATOM 2054 O O . ILE B 1 29 ? 13.508 19.578 8.969 1 98.56 29 ILE B O 1
ATOM 2058 N N . PHE B 1 30 ? 14.32 18.812 7.031 1 98.44 30 PHE B N 1
ATOM 2059 C CA . PHE B 1 30 ? 15.656 18.578 7.582 1 98.44 30 PHE B CA 1
ATOM 2060 C C . PHE B 1 30 ? 16.266 19.875 8.117 1 98.44 30 PHE B C 1
ATOM 2062 O O . PHE B 1 30 ? 16.797 19.891 9.227 1 98.44 30 PHE B O 1
ATOM 2069 N N . LYS B 1 31 ? 16.141 20.875 7.293 1 98 31 LYS B N 1
ATOM 2070 C CA . LYS B 1 31 ? 16.656 22.172 7.746 1 98 31 LYS B CA 1
ATOM 2071 C C . LYS B 1 31 ? 16 22.594 9.055 1 98 31 LYS B C 1
ATOM 2073 O O . LYS B 1 31 ? 16.688 23.031 9.984 1 98 31 LYS B O 1
ATOM 2078 N N . TRP B 1 32 ? 14.727 22.5 9.148 1 97.88 32 TRP B N 1
ATOM 2079 C CA . TRP B 1 32 ? 13.977 22.938 10.32 1 97.88 32 TRP B CA 1
ATOM 2080 C C . TRP B 1 32 ? 14.359 22.109 11.547 1 97.88 32 TRP B C 1
ATOM 2082 O O . TRP B 1 32 ? 14.617 22.672 12.617 1 97.88 32 TRP B O 1
ATOM 2092 N N . VAL B 1 33 ? 14.422 20.812 11.406 1 97.38 33 VAL B N 1
ATOM 2093 C CA . VAL B 1 33 ? 14.641 19.938 12.562 1 97.38 33 VAL B CA 1
ATOM 2094 C C . VAL B 1 33 ? 16.094 20.047 13.016 1 97.38 33 VAL B C 1
ATOM 2096 O O . VAL B 1 33 ? 16.406 19.859 14.195 1 97.38 33 VAL B O 1
ATOM 2099 N N . GLN B 1 34 ? 17 20.344 12.141 1 96.75 34 GLN B N 1
ATOM 2100 C CA . GLN B 1 34 ? 18.422 20.359 12.469 1 96.75 34 GLN B CA 1
ATOM 2101 C C . GLN B 1 34 ? 18.812 21.672 13.133 1 96.75 34 GLN B C 1
ATOM 2103 O O . GLN B 1 34 ? 19.875 21.781 13.742 1 96.75 34 GLN B O 1
ATOM 2108 N N . GLU B 1 35 ? 17.984 22.641 12.953 1 96.69 35 GLU B N 1
ATOM 2109 C CA . GLU B 1 35 ? 18.234 23.922 13.602 1 96.69 35 GLU B CA 1
ATOM 2110 C C . GLU B 1 35 ? 18.156 23.797 15.117 1 96.69 35 GLU B C 1
ATOM 2112 O O . GLU B 1 35 ? 18.766 24.594 15.844 1 96.69 3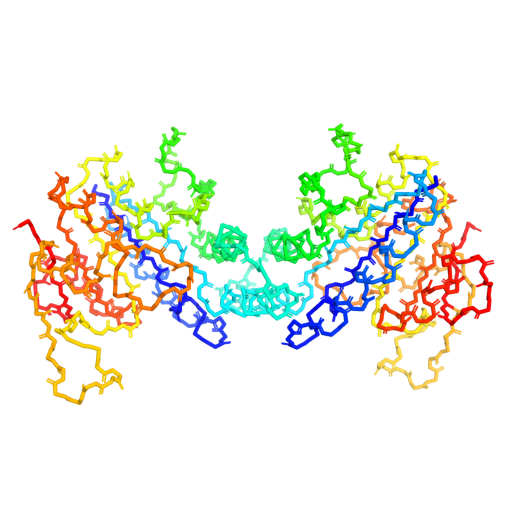5 GLU B O 1
ATOM 2117 N N . ASP B 1 36 ? 17.391 22.984 15.617 1 95.62 36 ASP B N 1
ATOM 2118 C CA . ASP B 1 36 ? 17.203 22.719 17.031 1 95.62 36 ASP B CA 1
ATOM 2119 C C . ASP B 1 36 ? 16.922 21.234 17.281 1 95.62 36 ASP B C 1
ATOM 2121 O O . ASP B 1 36 ? 15.875 20.719 16.875 1 95.62 36 ASP B O 1
ATOM 2125 N N . ASN B 1 37 ? 17.75 20.594 18.016 1 91.5 37 ASN B N 1
ATOM 2126 C CA . ASN B 1 37 ? 17.688 19.156 18.219 1 91.5 37 ASN B CA 1
ATOM 2127 C C . ASN B 1 37 ? 16.422 18.75 18.969 1 91.5 37 ASN B C 1
ATOM 2129 O O . ASN B 1 37 ? 16.062 17.562 19.016 1 91.5 37 ASN B O 1
ATOM 2133 N N . ARG B 1 38 ? 15.867 19.766 19.594 1 94.75 38 ARG B N 1
ATOM 2134 C CA . ARG B 1 38 ? 14.633 19.5 20.328 1 94.75 38 ARG B CA 1
ATOM 2135 C C . ARG B 1 38 ? 13.43 19.469 19.391 1 94.75 38 ARG B C 1
ATOM 2137 O O . ARG B 1 38 ? 12.352 19.031 19.781 1 94.75 38 ARG B O 1
ATOM 2144 N N . ARG B 1 39 ? 13.523 19.797 18.062 1 97 39 ARG B N 1
ATOM 2145 C CA . ARG B 1 39 ? 12.43 19.844 17.109 1 97 39 ARG B CA 1
ATOM 2146 C C . ARG B 1 39 ? 12.133 18.438 16.562 1 97 39 ARG B C 1
ATOM 2148 O O . ARG B 1 39 ? 13.047 17.719 16.172 1 97 39 ARG B O 1
ATOM 2155 N N . LYS B 1 40 ? 10.859 18.109 16.578 1 97.62 40 LYS B N 1
ATOM 2156 C CA . LYS B 1 40 ? 10.375 16.812 16.078 1 97.62 40 LYS B CA 1
ATOM 2157 C C . LYS B 1 40 ? 9.148 17 15.18 1 97.62 40 LYS B C 1
ATOM 2159 O O . LYS B 1 40 ? 8.43 18 15.297 1 97.62 40 LYS B O 1
ATOM 2164 N N . ILE B 1 41 ? 8.984 16.047 14.305 1 98.44 41 ILE B N 1
ATOM 2165 C CA . ILE B 1 41 ? 7.844 16.109 13.391 1 98.44 41 ILE B CA 1
ATOM 2166 C C . ILE B 1 41 ? 7.172 14.742 13.312 1 98.44 41 ILE B C 1
ATOM 2168 O O . ILE B 1 41 ? 7.852 13.711 13.258 1 98.44 41 ILE B O 1
ATOM 2172 N N . ILE B 1 42 ? 5.879 14.727 13.391 1 98.75 42 ILE B N 1
ATOM 2173 C CA . ILE B 1 42 ? 5.078 13.586 12.953 1 98.75 42 ILE B CA 1
ATOM 2174 C C . ILE B 1 42 ? 4.336 13.945 11.672 1 98.75 42 ILE B C 1
ATOM 2176 O O . ILE B 1 42 ? 3.58 14.914 11.633 1 98.75 42 ILE B O 1
ATOM 2180 N N . LEU B 1 43 ? 4.617 13.227 10.648 1 98.88 43 LEU B N 1
ATOM 2181 C CA . LEU B 1 43 ? 4.023 13.438 9.328 1 98.88 43 LEU B CA 1
ATOM 2182 C C . LEU B 1 43 ? 3.07 12.305 8.977 1 98.88 43 LEU B C 1
ATOM 2184 O O . LEU B 1 43 ? 3.494 11.148 8.844 1 98.88 43 LEU B O 1
ATOM 2188 N N . ILE B 1 44 ? 1.772 12.57 8.867 1 98.94 44 ILE B N 1
ATOM 2189 C CA . ILE B 1 44 ? 0.762 11.578 8.531 1 98.94 44 ILE B CA 1
ATOM 2190 C C . ILE B 1 44 ? 0.461 11.633 7.035 1 98.94 44 ILE B C 1
ATOM 2192 O O . ILE B 1 44 ? 0.097 12.688 6.504 1 98.94 44 ILE B O 1
ATOM 2196 N N . THR B 1 45 ? 0.526 10.523 6.355 1 98.81 45 THR B N 1
ATOM 2197 C CA . THR B 1 45 ? 0.41 10.508 4.902 1 98.81 45 THR B CA 1
ATOM 2198 C C . THR B 1 45 ? -0.99 10.078 4.473 1 98.81 45 THR B C 1
ATOM 2200 O O . THR B 1 45 ? -1.541 9.117 5.012 1 98.81 45 THR B O 1
ATOM 2203 N N . GLY B 1 46 ? -1.544 10.797 3.529 1 97.81 46 GLY B N 1
ATOM 2204 C CA . GLY B 1 46 ? -2.764 10.352 2.873 1 97.81 46 GLY B CA 1
ATOM 2205 C C . GLY B 1 46 ? -2.512 9.367 1.748 1 97.81 46 GLY B C 1
ATOM 2206 O O . GLY B 1 46 ? -1.366 9 1.479 1 97.81 46 GLY B O 1
ATOM 2207 N N . GLY B 1 47 ? -3.592 9 1.101 1 97.06 47 GLY B N 1
ATOM 2208 C CA . GLY B 1 47 ? -3.49 7.949 0.096 1 97.06 47 GLY B CA 1
ATOM 2209 C C . GLY B 1 47 ? -3.365 8.492 -1.316 1 97.06 47 GLY B C 1
ATOM 2210 O O . GLY B 1 47 ? -2.814 7.824 -2.195 1 97.06 47 GLY B O 1
ATOM 2211 N N . GLY B 1 48 ? -3.967 9.594 -1.574 1 95.12 48 GLY B N 1
ATOM 2212 C CA . GLY B 1 48 ? -3.848 10.273 -2.855 1 95.12 48 GLY B CA 1
ATOM 2213 C C . GLY B 1 48 ? -4.504 9.516 -3.994 1 95.12 48 GLY B C 1
ATOM 2214 O O . GLY B 1 48 ? -5.523 8.852 -3.801 1 95.12 48 GLY B O 1
ATOM 2215 N N . LYS B 1 49 ? -3.949 9.75 -5.188 1 95.94 49 LYS B N 1
ATOM 2216 C CA . LYS B 1 49 ? -4.504 9.156 -6.398 1 95.94 49 LYS B CA 1
ATOM 2217 C C . LYS B 1 49 ? -4.445 7.629 -6.34 1 95.94 49 LYS B C 1
ATOM 2219 O O . LYS B 1 49 ? -5.332 6.949 -6.863 1 95.94 49 LYS B O 1
ATOM 2224 N N . THR B 1 50 ? -3.426 7.121 -5.734 1 97.12 50 THR B N 1
ATOM 2225 C CA . THR B 1 50 ? -3.305 5.672 -5.613 1 97.12 50 THR B CA 1
ATOM 2226 C C . THR B 1 50 ? -4.508 5.09 -4.871 1 97.12 50 THR B C 1
ATOM 2228 O O . THR B 1 50 ? -5.117 4.125 -5.336 1 97.12 50 THR B O 1
ATOM 2231 N N . ALA B 1 51 ? -4.844 5.699 -3.742 1 97.38 51 ALA B N 1
ATOM 2232 C CA . ALA B 1 51 ? -6.016 5.242 -2.998 1 97.38 51 ALA B CA 1
ATOM 2233 C C . ALA B 1 51 ? -7.273 5.309 -3.861 1 97.38 51 ALA B C 1
ATOM 2235 O O . ALA B 1 51 ? -8.055 4.355 -3.904 1 97.38 51 ALA B O 1
ATOM 2236 N N . ARG B 1 52 ? -7.465 6.41 -4.562 1 96.69 52 ARG B N 1
ATOM 2237 C CA . ARG B 1 52 ? -8.656 6.617 -5.371 1 96.69 52 ARG B CA 1
ATOM 2238 C C . ARG B 1 52 ? -8.758 5.57 -6.477 1 96.69 52 ARG B C 1
ATOM 2240 O O . ARG B 1 52 ? -9.836 5.027 -6.727 1 96.69 52 ARG B O 1
ATOM 2247 N N . GLU B 1 53 ? -7.645 5.34 -7.133 1 97.44 53 GLU B N 1
ATOM 2248 C CA . GLU B 1 53 ? -7.621 4.371 -8.227 1 97.44 53 GLU B CA 1
ATOM 2249 C C . GLU B 1 53 ? -8.031 2.982 -7.746 1 97.44 53 GLU B C 1
ATOM 2251 O O . GLU B 1 53 ? -8.844 2.314 -8.383 1 97.44 53 GLU B O 1
ATOM 2256 N N . TYR B 1 54 ? -7.488 2.549 -6.664 1 98.44 54 TYR B N 1
ATOM 2257 C CA . TYR B 1 54 ? -7.793 1.222 -6.141 1 98.44 54 TYR B CA 1
ATOM 2258 C C . TYR B 1 54 ? -9.227 1.151 -5.637 1 98.44 54 TYR B C 1
ATOM 2260 O O . TYR B 1 54 ? -9.922 0.157 -5.855 1 98.44 54 TYR B O 1
ATOM 2268 N N . GLN B 1 55 ? -9.656 2.205 -4.918 1 98.38 55 GLN B N 1
ATOM 2269 C CA . GLN B 1 55 ? -11.031 2.244 -4.426 1 98.38 55 GLN B CA 1
ATOM 2270 C C . GLN B 1 55 ? -12.031 2.238 -5.578 1 98.38 55 GLN B C 1
ATOM 2272 O O . GLN B 1 55 ? -13.031 1.519 -5.531 1 98.38 55 GLN B O 1
ATOM 2277 N N . ASP B 1 56 ? -11.75 3.064 -6.59 1 98.06 56 ASP B N 1
ATOM 2278 C CA . ASP B 1 56 ? -12.633 3.119 -7.754 1 98.06 56 ASP B CA 1
ATOM 2279 C C . ASP B 1 56 ? -12.695 1.767 -8.461 1 98.06 56 ASP B C 1
ATOM 2281 O O . ASP B 1 56 ? -13.766 1.34 -8.891 1 98.06 56 ASP B O 1
ATOM 2285 N N . ALA B 1 57 ? -11.602 1.127 -8.617 1 98.69 57 ALA B N 1
ATOM 2286 C CA . ALA B 1 57 ? -11.57 -0.208 -9.211 1 98.69 57 ALA B CA 1
ATOM 2287 C C . ALA B 1 57 ? -12.43 -1.184 -8.406 1 98.69 57 ALA B C 1
ATOM 2289 O O . ALA B 1 57 ? -13.211 -1.947 -8.977 1 98.69 57 ALA B O 1
ATOM 2290 N N . TYR B 1 58 ? -12.305 -1.127 -7.09 1 98.75 58 TYR B N 1
ATOM 2291 C CA . TYR B 1 58 ? -13.047 -2.041 -6.23 1 98.75 58 TYR B CA 1
ATOM 2292 C C . TYR B 1 58 ? -14.547 -1.812 -6.371 1 98.75 58 TYR B C 1
ATOM 2294 O O . TYR B 1 58 ? -15.328 -2.768 -6.398 1 98.75 58 TYR B O 1
ATOM 2302 N N . LYS B 1 59 ? -14.922 -0.533 -6.418 1 98.5 59 LYS B N 1
ATOM 2303 C CA . LYS B 1 59 ? -16.344 -0.219 -6.594 1 98.5 59 LYS B CA 1
ATOM 2304 C C . LYS B 1 59 ? -16.891 -0.869 -7.859 1 98.5 59 LYS B C 1
ATOM 2306 O O . LYS B 1 59 ? -18.047 -1.272 -7.902 1 98.5 59 LYS B O 1
ATOM 2311 N N . GLN B 1 60 ? -16.078 -0.895 -8.867 1 98.62 60 GLN B N 1
ATOM 2312 C CA . GLN B 1 60 ? -16.5 -1.501 -10.133 1 98.62 60 GLN B CA 1
ATOM 2313 C C . GLN B 1 60 ? -16.5 -3.023 -10.031 1 98.62 60 GLN B C 1
ATOM 2315 O O . GLN B 1 60 ? -17.312 -3.691 -10.672 1 98.62 60 GLN B O 1
ATOM 2320 N N . ILE B 1 61 ? -15.617 -3.605 -9.281 1 98.62 61 ILE B N 1
ATOM 2321 C CA . ILE B 1 61 ? -15.516 -5.051 -9.102 1 98.62 61 ILE B CA 1
ATOM 2322 C C . ILE B 1 61 ? -16.688 -5.547 -8.242 1 98.62 61 ILE B C 1
ATOM 2324 O O . ILE B 1 61 ? -17.25 -6.605 -8.516 1 98.62 61 ILE B O 1
ATOM 2328 N N . ASN B 1 62 ? -16.953 -4.742 -7.227 1 98.12 62 ASN B N 1
ATOM 2329 C CA . ASN B 1 62 ? -18.047 -5.055 -6.301 1 98.12 62 ASN B CA 1
ATOM 2330 C C . ASN B 1 62 ? -18.969 -3.855 -6.09 1 98.12 62 ASN B C 1
ATOM 2332 O O . ASN B 1 62 ? -18.812 -3.117 -5.113 1 98.12 62 ASN B O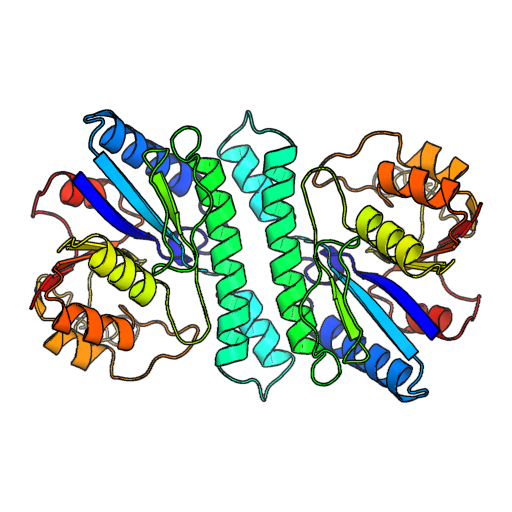 1
ATOM 2336 N N . PRO B 1 63 ? -19.984 -3.756 -6.812 1 97.19 63 PRO B N 1
ATOM 2337 C CA . PRO B 1 63 ? -20.891 -2.605 -6.715 1 97.19 63 PRO B CA 1
ATOM 2338 C C . PRO B 1 63 ? -21.609 -2.533 -5.371 1 97.19 63 PRO B C 1
ATOM 2340 O O . PRO B 1 63 ? -22.141 -1.48 -5.012 1 97.19 63 PRO B O 1
ATOM 2343 N N . LYS B 1 64 ? -21.703 -3.607 -4.652 1 97.44 64 LYS B N 1
ATOM 2344 C CA . LYS B 1 64 ? -22.344 -3.623 -3.342 1 97.44 64 LYS B CA 1
ATOM 2345 C C . LYS B 1 64 ? -21.328 -3.416 -2.229 1 97.44 64 LYS B C 1
ATOM 2347 O O . LYS B 1 64 ? -21.531 -3.859 -1.097 1 97.44 64 LYS B O 1
ATOM 2352 N N . PHE B 1 65 ? -20.344 -2.844 -2.602 1 97.19 65 PHE B N 1
ATOM 2353 C CA . PHE B 1 65 ? -19.266 -2.602 -1.651 1 97.19 65 PHE B CA 1
ATOM 2354 C C . PHE B 1 65 ? -19.781 -1.887 -0.411 1 97.19 65 PHE B C 1
ATOM 2356 O O . PHE B 1 65 ? -20.812 -1.208 -0.467 1 97.19 65 PHE B O 1
ATOM 2363 N N . LYS B 1 66 ? -19.078 -2.072 0.682 1 97.12 66 LYS B N 1
ATOM 2364 C CA . LYS B 1 66 ? -19.312 -1.336 1.924 1 97.12 66 LYS B CA 1
ATOM 2365 C C . LYS B 1 66 ? -18.188 -0.323 2.17 1 97.12 66 LYS B C 1
ATOM 2367 O O . LYS B 1 66 ? -17.047 -0.555 1.798 1 97.12 66 LYS B O 1
ATOM 2372 N N . ASN B 1 67 ? -18.453 0.747 2.834 1 96.69 67 ASN B N 1
ATOM 2373 C CA . ASN B 1 67 ? -17.516 1.839 3.064 1 96.69 67 ASN B CA 1
ATOM 2374 C C . ASN B 1 67 ? -16.266 1.36 3.803 1 96.69 67 ASN B C 1
ATOM 2376 O O . ASN B 1 67 ? -15.156 1.803 3.504 1 96.69 67 ASN B O 1
ATOM 2380 N N . HIS B 1 68 ? -16.484 0.484 4.727 1 97.5 68 HIS B N 1
ATOM 2381 C CA . HIS B 1 68 ? -15.336 0.037 5.5 1 97.5 68 HIS B CA 1
ATOM 2382 C C . HIS B 1 68 ? -14.328 -0.701 4.621 1 97.5 68 HIS B C 1
ATOM 2384 O O . HIS B 1 68 ? -13.125 -0.656 4.879 1 97.5 68 HIS B O 1
ATOM 2390 N N . GLU B 1 69 ? -14.828 -1.422 3.564 1 98.12 69 GLU B N 1
ATOM 2391 C CA . GLU B 1 69 ? -13.938 -2.107 2.633 1 98.12 69 GLU B CA 1
ATOM 2392 C C . GLU B 1 69 ? -13.109 -1.11 1.823 1 98.12 69 GLU B C 1
ATOM 2394 O O . GLU B 1 69 ? -11.914 -1.31 1.621 1 98.12 69 GLU B O 1
ATOM 2399 N N . LEU B 1 70 ? -13.773 -0.044 1.411 1 98.44 70 LEU B N 1
ATOM 2400 C CA . LEU B 1 70 ? -13.07 1.022 0.707 1 98.44 70 LEU B CA 1
ATOM 2401 C C . LEU B 1 70 ? -12.016 1.665 1.604 1 98.44 70 LEU B C 1
ATOM 2403 O O . LEU B 1 70 ? -10.898 1.933 1.16 1 98.44 70 LEU B O 1
ATOM 2407 N N . ASP B 1 71 ? -12.375 1.867 2.85 1 98.25 71 ASP B N 1
ATOM 2408 C CA . ASP B 1 71 ? -11.43 2.428 3.812 1 98.25 71 ASP B CA 1
ATOM 2409 C C . ASP B 1 71 ? -10.203 1.534 3.959 1 98.25 71 ASP B C 1
ATOM 2411 O O . ASP B 1 71 ? -9.07 2.025 4.012 1 98.25 71 ASP B O 1
ATOM 2415 N N . GLU B 1 72 ? -10.422 0.276 4.027 1 98.5 72 GLU B N 1
ATOM 2416 C CA . GLU B 1 72 ? -9.32 -0.657 4.223 1 98.5 72 GLU B CA 1
ATOM 2417 C C . GLU B 1 72 ? -8.352 -0.62 3.043 1 98.5 72 GLU B C 1
ATOM 2419 O O . GLU B 1 72 ? -7.133 -0.677 3.23 1 98.5 72 GLU B O 1
ATOM 2424 N N . ILE B 1 73 ? -8.898 -0.535 1.885 1 98.81 73 ILE B N 1
ATOM 2425 C CA . ILE B 1 73 ? -8.07 -0.413 0.694 1 98.81 73 ILE B CA 1
ATOM 2426 C C . ILE B 1 73 ? -7.305 0.91 0.731 1 98.81 73 ILE B C 1
ATOM 2428 O O . ILE B 1 73 ? -6.098 0.944 0.485 1 98.81 73 ILE B O 1
ATOM 2432 N N . GLY B 1 74 ? -7.961 1.976 1.026 1 98.44 74 GLY B N 1
ATOM 2433 C CA . GLY B 1 74 ? -7.32 3.279 1.115 1 98.44 74 GLY B CA 1
ATOM 2434 C C . GLY B 1 74 ? -6.203 3.328 2.141 1 98.44 74 GLY B C 1
ATOM 2435 O O . GLY B 1 74 ? -5.188 3.992 1.926 1 98.44 74 GLY B O 1
ATOM 2436 N N . ILE B 1 75 ? -6.43 2.668 3.244 1 98.75 75 ILE B N 1
ATOM 2437 C CA . ILE B 1 75 ? -5.438 2.627 4.312 1 98.75 75 ILE B CA 1
ATOM 2438 C C . ILE B 1 75 ? -4.145 1.995 3.799 1 98.75 75 ILE B C 1
ATOM 2440 O O . ILE B 1 75 ? -3.049 2.461 4.113 1 98.75 75 ILE B O 1
ATOM 2444 N N . MET B 1 76 ? -4.25 0.987 2.996 1 98.81 76 MET B N 1
ATOM 2445 C CA . MET B 1 76 ? -3.047 0.37 2.445 1 98.81 76 MET B CA 1
ATOM 2446 C C . MET B 1 76 ? -2.297 1.348 1.547 1 98.81 76 MET B C 1
ATOM 2448 O O . MET B 1 76 ? -1.064 1.349 1.517 1 98.81 76 MET B O 1
ATOM 2452 N N . ALA B 1 77 ? -3.057 2.127 0.822 1 98.69 77 ALA B N 1
ATOM 2453 C CA . ALA B 1 77 ? -2.416 3.143 -0.01 1 98.69 77 ALA B CA 1
ATOM 2454 C C . ALA B 1 77 ? -1.662 4.156 0.844 1 98.69 77 ALA B C 1
ATOM 2456 O O . ALA B 1 77 ? -0.567 4.594 0.481 1 98.69 77 ALA B O 1
ATOM 2457 N N . THR B 1 78 ? -2.277 4.559 1.978 1 98.81 78 THR B N 1
ATOM 2458 C CA . THR B 1 78 ? -1.582 5.473 2.877 1 98.81 78 THR B CA 1
ATOM 2459 C C . THR B 1 78 ? -0.292 4.844 3.396 1 98.81 78 THR B C 1
ATOM 2461 O O . THR B 1 78 ? 0.716 5.531 3.568 1 98.81 78 THR B O 1
ATOM 2464 N N . LYS B 1 79 ? -0.313 3.588 3.654 1 98.94 79 LYS B N 1
ATOM 2465 C CA . LYS B 1 79 ? 0.865 2.885 4.156 1 98.94 79 LYS B CA 1
ATOM 2466 C C . LYS B 1 79 ? 1.96 2.82 3.094 1 98.94 79 LYS B C 1
ATOM 2468 O O . LYS B 1 79 ? 3.146 2.898 3.414 1 98.94 79 LYS B O 1
ATOM 2473 N N . LEU B 1 80 ? 1.556 2.631 1.898 1 98.94 80 LEU B N 1
ATOM 2474 C CA . LEU B 1 80 ? 2.516 2.656 0.801 1 98.94 80 LEU B CA 1
ATOM 2475 C C . LEU B 1 80 ? 3.182 4.023 0.692 1 98.94 80 LEU B C 1
ATOM 2477 O O . LEU B 1 80 ? 4.406 4.117 0.595 1 98.94 80 LEU B O 1
ATOM 2481 N N . ASN B 1 81 ? 2.363 5.07 0.747 1 98.88 81 ASN B N 1
ATOM 2482 C CA . AS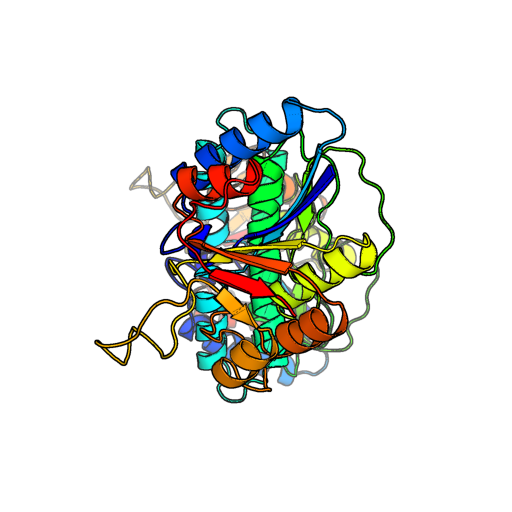N B 1 81 ? 2.912 6.422 0.745 1 98.88 81 ASN B CA 1
ATOM 2483 C C . ASN B 1 81 ? 3.818 6.664 1.948 1 98.88 81 ASN B C 1
ATOM 2485 O O . ASN B 1 81 ? 4.875 7.281 1.821 1 98.88 81 ASN B O 1
ATOM 2489 N N . ALA B 1 82 ? 3.367 6.191 3.057 1 98.94 82 ALA B N 1
ATOM 2490 C CA . ALA B 1 82 ? 4.152 6.348 4.277 1 98.94 82 ALA B CA 1
ATOM 2491 C C . ALA B 1 82 ? 5.52 5.68 4.141 1 98.94 82 ALA B C 1
ATOM 2493 O O . ALA B 1 82 ? 6.531 6.227 4.582 1 98.94 82 ALA B O 1
ATOM 2494 N N . LYS B 1 83 ? 5.535 4.52 3.578 1 98.88 83 LYS B N 1
ATOM 2495 C CA . LYS B 1 83 ? 6.797 3.807 3.402 1 98.88 83 LYS B CA 1
ATOM 2496 C C . LYS B 1 83 ? 7.754 4.59 2.506 1 98.88 83 LYS B C 1
ATOM 2498 O O . LYS B 1 83 ? 8.93 4.746 2.83 1 98.88 83 LYS B O 1
ATOM 2503 N N . LEU B 1 84 ? 7.215 5.09 1.413 1 98.94 84 LEU B N 1
ATOM 2504 C CA . LEU B 1 84 ? 8.023 5.91 0.515 1 98.94 84 LEU B CA 1
ATOM 2505 C C . LEU B 1 84 ? 8.602 7.117 1.248 1 98.94 84 LEU B C 1
ATOM 2507 O O . LEU B 1 84 ? 9.805 7.379 1.178 1 98.94 84 LEU B O 1
ATOM 2511 N N . ILE B 1 85 ? 7.77 7.84 1.989 1 98.94 85 ILE B N 1
ATOM 2512 C CA . ILE B 1 85 ? 8.172 9.062 2.67 1 98.94 85 ILE B CA 1
ATOM 2513 C C . ILE B 1 85 ? 9.156 8.734 3.791 1 98.94 85 ILE B C 1
ATOM 2515 O O . ILE B 1 85 ? 10.117 9.469 4.02 1 98.94 85 ILE B O 1
ATOM 2519 N N . SER B 1 86 ? 8.898 7.625 4.492 1 98.88 86 SER B N 1
ATOM 2520 C CA . SER B 1 86 ? 9.812 7.227 5.562 1 98.88 86 SER B CA 1
ATOM 2521 C C . SER B 1 86 ? 11.219 6.969 5.031 1 98.88 86 SER B C 1
ATOM 2523 O O . SER B 1 86 ? 12.203 7.355 5.656 1 98.88 86 SER B O 1
ATOM 2525 N N . LYS B 1 87 ? 11.305 6.285 3.883 1 98.75 87 LYS B N 1
ATOM 2526 C CA . LYS B 1 87 ? 12.609 6.051 3.277 1 98.75 87 LYS B CA 1
ATOM 2527 C C . LYS B 1 87 ? 13.242 7.359 2.812 1 98.75 87 LYS B C 1
ATOM 2529 O O . LYS B 1 87 ? 14.445 7.566 2.98 1 98.75 87 LYS B O 1
ATOM 2534 N N . ALA B 1 88 ? 12.438 8.242 2.281 1 98.75 88 ALA B N 1
ATOM 2535 C CA . ALA B 1 88 ? 12.93 9.523 1.779 1 98.75 88 ALA B CA 1
ATOM 2536 C C . ALA B 1 88 ? 13.484 10.383 2.914 1 98.75 88 ALA B C 1
ATOM 2538 O O . ALA B 1 88 ? 14.391 11.188 2.707 1 98.75 88 ALA B O 1
ATOM 2539 N N . MET B 1 89 ? 13.023 10.219 4.141 1 98.69 89 MET B N 1
ATOM 2540 C CA . MET B 1 89 ? 13.344 11.109 5.258 1 98.69 89 MET B CA 1
ATOM 2541 C C . MET B 1 89 ? 14.484 10.539 6.09 1 98.69 89 MET B C 1
ATOM 2543 O O . MET B 1 89 ? 14.789 11.047 7.172 1 98.69 89 MET B O 1
ATOM 2547 N N . GLN B 1 90 ? 15.055 9.445 5.613 1 97.12 90 GLN B N 1
ATOM 2548 C CA . GLN B 1 90 ? 16.266 8.961 6.258 1 97.12 90 GLN B CA 1
ATOM 2549 C C . GLN B 1 90 ? 17.422 9.945 6.059 1 97.12 90 GLN B C 1
ATOM 2551 O O . GLN B 1 90 ? 17.484 10.641 5.039 1 97.12 90 GLN B O 1
ATOM 2556 N N . PRO B 1 91 ? 18.328 10.07 6.984 1 96.69 91 PRO B N 1
ATOM 2557 C CA . PRO B 1 91 ? 18.5 9.242 8.18 1 96.69 91 PRO B CA 1
ATOM 2558 C C . PRO B 1 91 ? 17.781 9.812 9.398 1 96.69 91 PRO B C 1
ATOM 2560 O O . PRO B 1 91 ? 17.938 9.297 10.508 1 96.69 91 PRO B O 1
ATOM 2563 N N . LEU B 1 92 ? 16.969 10.844 9.289 1 97.38 92 LEU B N 1
ATOM 2564 C CA . LEU B 1 92 ? 16.359 11.477 10.453 1 97.38 92 LEU B CA 1
ATOM 2565 C C . LEU B 1 92 ? 15.047 10.797 10.828 1 97.38 92 LEU B C 1
ATOM 2567 O O . LEU B 1 92 ? 14.461 11.094 11.867 1 97.38 92 LEU B O 1
ATOM 2571 N N . CYS B 1 93 ? 14.57 9.93 9.945 1 97.94 93 CYS B N 1
ATOM 2572 C CA . CYS B 1 93 ? 13.445 9.039 10.211 1 97.94 93 CYS B CA 1
ATOM 2573 C C . CYS B 1 93 ? 13.922 7.605 10.43 1 97.94 93 CYS B C 1
ATOM 2575 O O . CYS B 1 93 ? 14.133 6.867 9.461 1 97.94 93 CYS B O 1
ATOM 2577 N N . ILE B 1 94 ? 14.016 7.23 11.641 1 96.5 94 ILE B N 1
ATOM 2578 C CA . ILE B 1 94 ? 14.594 5.918 11.906 1 96.5 94 ILE B CA 1
ATOM 2579 C C . ILE B 1 94 ? 13.562 5.035 12.617 1 96.5 94 ILE B C 1
ATOM 2581 O O . ILE B 1 94 ? 13.781 3.834 12.789 1 96.5 94 ILE B O 1
ATOM 2585 N N . ASP B 1 95 ? 12.461 5.645 13.047 1 97.25 95 ASP B N 1
ATOM 2586 C CA . ASP B 1 95 ? 11.406 4.91 13.75 1 97.25 95 ASP B CA 1
ATOM 2587 C C . ASP B 1 95 ? 10.5 4.176 12.766 1 97.25 95 ASP B C 1
ATOM 2589 O O . ASP B 1 95 ? 10.461 4.516 11.578 1 97.25 95 ASP B O 1
ATOM 2593 N N . ASN B 1 96 ? 9.82 3.195 13.203 1 97.31 96 ASN B N 1
ATOM 2594 C CA . ASN B 1 96 ? 8.805 2.516 12.406 1 97.31 96 ASN B CA 1
ATOM 2595 C C . ASN B 1 96 ? 7.625 3.434 12.094 1 97.31 96 ASN B C 1
ATOM 2597 O O . ASN B 1 96 ? 7.34 4.359 12.852 1 97.31 96 ASN B O 1
ATOM 2601 N N . ILE B 1 97 ? 7.004 3.139 11.039 1 98.44 97 ILE B N 1
ATOM 2602 C CA . ILE B 1 97 ? 5.766 3.832 10.695 1 98.44 97 ILE B CA 1
ATOM 2603 C C . ILE B 1 97 ? 4.703 3.535 11.75 1 98.44 97 ILE B C 1
ATOM 2605 O O . ILE B 1 97 ? 4.562 2.395 12.195 1 98.44 97 ILE B O 1
ATOM 2609 N N . ILE B 1 98 ? 3.963 4.516 12.156 1 98.56 98 ILE B N 1
ATOM 2610 C CA . ILE B 1 98 ? 2.926 4.359 13.172 1 98.56 98 ILE B CA 1
ATOM 2611 C C . ILE B 1 98 ? 1.549 4.504 12.523 1 98.56 98 ILE B C 1
ATOM 2613 O O . ILE B 1 98 ? 1.259 5.523 11.898 1 98.56 98 ILE B O 1
ATOM 2617 N N . SER B 1 99 ? 0.704 3.533 12.664 1 98.25 99 SER B N 1
ATOM 2618 C CA . SER B 1 99 ? -0.653 3.615 12.133 1 98.25 99 SER B CA 1
ATOM 2619 C C . SER B 1 99 ? -1.662 3.904 13.242 1 98.25 99 SER B C 1
ATOM 2621 O O . SER B 1 99 ? -2.6 4.68 13.047 1 98.25 99 SER B O 1
ATOM 2623 N N . ASP B 1 100 ? -1.426 3.314 14.406 1 98.25 100 ASP B N 1
ATOM 2624 C CA . ASP B 1 100 ? -2.291 3.518 15.562 1 98.25 100 ASP B CA 1
ATOM 2625 C C . ASP B 1 100 ? -1.797 4.68 16.422 1 98.25 100 ASP B C 1
ATOM 2627 O O . ASP B 1 100 ? -0.819 4.543 17.156 1 98.25 100 ASP B O 1
ATOM 2631 N N . PRO B 1 101 ? -2.473 5.77 16.375 1 97.75 101 PRO B N 1
ATOM 2632 C CA . PRO B 1 101 ? -1.988 6.945 17.109 1 97.75 101 PRO B CA 1
ATOM 2633 C C . PRO B 1 101 ? -2.104 6.793 18.625 1 97.75 101 PRO B C 1
ATOM 2635 O O . PRO B 1 101 ? -1.563 7.609 19.375 1 97.75 101 PRO B O 1
ATOM 2638 N N . THR B 1 102 ? -2.826 5.801 19.078 1 96.5 102 THR B N 1
ATOM 2639 C CA . THR B 1 102 ? -3.021 5.621 20.516 1 96.5 102 THR B CA 1
ATOM 2640 C C . THR B 1 102 ? -1.942 4.711 21.094 1 96.5 102 THR B C 1
ATOM 2642 O O . THR B 1 102 ? -1.791 4.621 22.328 1 96.5 102 THR B O 1
ATOM 2645 N N . GLN B 1 103 ? -1.242 4.059 20.234 1 96.94 103 GLN B N 1
ATOM 2646 C CA . GLN B 1 103 ? -0.231 3.117 20.703 1 96.94 103 GLN B CA 1
ATOM 2647 C C . GLN B 1 103 ? 0.958 3.846 21.312 1 96.94 103 GLN B C 1
ATOM 2649 O O . GLN B 1 103 ? 1.258 4.984 20.938 1 96.94 103 GLN B O 1
ATOM 2654 N N . ASP B 1 104 ? 1.569 3.184 22.281 1 95.69 104 ASP B N 1
ATOM 2655 C CA . ASP B 1 104 ? 2.768 3.76 22.875 1 95.69 104 ASP B CA 1
ATOM 2656 C C . ASP B 1 104 ? 3.977 3.592 21.953 1 95.69 104 ASP B C 1
ATOM 2658 O O . ASP B 1 104 ? 4.164 2.533 21.359 1 95.69 104 ASP B O 1
ATOM 2662 N N . PHE B 1 105 ? 4.625 4.664 21.781 1 92.94 105 PHE B N 1
ATOM 2663 C CA . PHE B 1 105 ? 5.895 4.629 21.062 1 92.94 105 PHE B CA 1
ATOM 2664 C C . PHE B 1 105 ? 6.809 5.758 21.516 1 92.94 105 PHE B C 1
ATOM 2666 O O . PHE B 1 105 ? 6.355 6.711 22.156 1 92.94 105 PHE B O 1
ATOM 2673 N N . HIS B 1 106 ? 8.094 5.57 21.266 1 89.38 106 HIS B N 1
ATOM 2674 C CA . HIS B 1 106 ? 9.086 6.586 21.578 1 89.38 106 HIS B CA 1
ATOM 2675 C C . HIS B 1 106 ? 9.727 7.156 20.312 1 89.38 106 HIS B C 1
ATOM 2677 O O . HIS B 1 106 ? 9.914 6.434 19.328 1 89.38 106 HIS B O 1
ATOM 2683 N N . PHE B 1 107 ? 10.039 8.438 20.375 1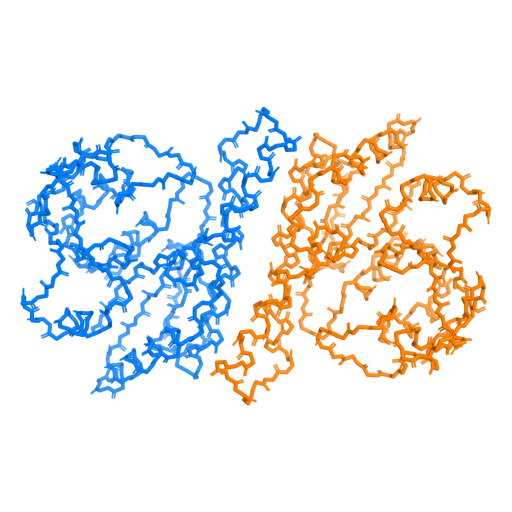 91.44 107 PHE B N 1
ATOM 2684 C CA . PHE B 1 107 ? 10.797 9.086 19.312 1 91.44 107 PHE B CA 1
ATOM 2685 C C . PHE B 1 107 ? 12.273 8.734 19.422 1 91.44 107 PHE B C 1
ATOM 2687 O O . PHE B 1 107 ? 12.984 9.258 20.281 1 91.44 107 PHE B O 1
ATOM 2694 N N . LYS B 1 108 ? 12.734 7.828 18.562 1 93.56 108 LYS B N 1
ATOM 2695 C CA . LYS B 1 108 ? 14.172 7.574 18.469 1 93.56 108 LYS B CA 1
ATOM 2696 C C . LYS B 1 108 ? 14.852 8.578 17.531 1 93.56 108 LYS B C 1
ATOM 2698 O O . LYS B 1 108 ? 15.984 8.992 17.781 1 93.56 108 LYS B O 1
ATOM 2703 N N . GLY B 1 109 ? 14.227 8.961 16.516 1 94.5 109 GLY B N 1
ATOM 2704 C CA . GLY B 1 109 ? 14.68 9.992 15.602 1 94.5 109 GLY B CA 1
ATOM 2705 C C . GLY B 1 109 ? 13.914 11.289 15.734 1 94.5 109 GLY B C 1
ATOM 2706 O O . GLY B 1 109 ? 13.305 11.555 16.781 1 94.5 109 GLY B O 1
ATOM 2707 N N . GLN B 1 110 ? 14.055 12.172 14.789 1 97.44 110 GLN B N 1
ATOM 2708 C CA . GLN B 1 110 ? 13.406 13.477 14.852 1 97.44 110 GLN B CA 1
ATOM 2709 C C . GLN B 1 110 ? 12.133 13.5 14.008 1 97.44 110 GLN B C 1
ATOM 2711 O O . GLN B 1 110 ? 11.312 14.414 14.141 1 97.44 110 GLN B O 1
ATOM 2716 N N . ILE B 1 111 ? 12.031 12.531 13.125 1 98.56 111 ILE B N 1
ATOM 2717 C CA . ILE B 1 111 ? 10.883 12.484 12.219 1 98.56 111 ILE B CA 1
ATOM 2718 C C . ILE B 1 111 ? 10.195 11.125 12.336 1 98.56 111 ILE B C 1
ATOM 2720 O O . ILE B 1 111 ? 10.844 10.078 12.211 1 98.56 111 ILE B O 1
ATOM 2724 N N . ILE B 1 112 ? 8.93 11.133 12.586 1 98.56 112 ILE B N 1
ATOM 2725 C CA . ILE B 1 112 ? 8.109 9.922 12.555 1 98.56 112 ILE B CA 1
ATOM 2726 C C . ILE B 1 112 ? 7.074 10.031 11.43 1 98.56 112 ILE B C 1
ATOM 2728 O O . ILE B 1 112 ? 6.465 11.086 11.242 1 98.56 112 ILE B O 1
ATOM 2732 N N . ILE B 1 113 ? 6.957 8.977 10.695 1 98.88 113 ILE B N 1
ATOM 2733 C CA . ILE B 1 113 ? 5.941 8.898 9.648 1 98.88 113 ILE B CA 1
ATOM 2734 C C . ILE B 1 113 ? 4.777 8.039 10.133 1 98.88 113 ILE B C 1
ATOM 2736 O O . ILE B 1 113 ? 4.98 6.98 10.734 1 98.88 113 ILE B O 1
ATOM 2740 N N . ALA B 1 114 ? 3.598 8.508 9.875 1 98.88 114 ALA B N 1
ATOM 2741 C CA . ALA B 1 114 ? 2.385 7.789 10.25 1 98.88 114 ALA B CA 1
ATOM 2742 C C . ALA B 1 114 ? 1.486 7.562 9.039 1 98.88 114 ALA B C 1
ATOM 2744 O O . ALA B 1 114 ? 1.636 8.227 8.008 1 98.88 114 ALA B O 1
ATOM 2745 N N . SER B 1 115 ? 0.61 6.566 9.117 1 98.81 115 SER B N 1
ATOM 2746 C CA . SER B 1 115 ? -0.302 6.176 8.047 1 98.81 115 SER B CA 1
ATOM 2747 C C . SER B 1 115 ? -1.735 6.062 8.555 1 98.81 115 SER B C 1
ATOM 2749 O O . SER B 1 115 ? -2.021 6.414 9.703 1 98.81 115 SER B O 1
ATOM 2751 N N . GLY B 1 116 ? -2.607 5.688 7.598 1 98.5 116 GLY B N 1
ATOM 2752 C CA . GLY B 1 116 ? -3.941 5.312 8.039 1 98.5 116 GLY B CA 1
ATOM 2753 C C . GLY B 1 116 ? -3.939 4.195 9.062 1 98.5 116 GLY B C 1
ATOM 2754 O O . GLY B 1 116 ? -2.975 3.432 9.156 1 98.5 116 GLY B O 1
ATOM 2755 N N . TRP B 1 117 ? -5.098 4.066 9.742 1 97.75 117 TRP B N 1
ATOM 2756 C CA . TRP B 1 117 ? -5.145 3.197 10.914 1 97.75 117 TRP B CA 1
ATOM 2757 C C . TRP B 1 117 ? -6.234 2.143 10.766 1 97.75 117 TRP B C 1
ATOM 2759 O O . TRP B 1 117 ? -5.957 0.997 10.406 1 97.75 117 TRP B O 1
ATOM 2769 N N . LYS B 1 118 ? -7.371 2.537 10.805 1 96.62 118 LYS B N 1
ATOM 2770 C CA . LYS B 1 118 ? -8.492 1.609 10.688 1 96.62 118 LYS B CA 1
ATOM 2771 C C . LYS B 1 118 ? -9.664 2.254 9.953 1 96.62 118 LYS B C 1
ATOM 2773 O O . LYS B 1 118 ? -9.742 3.48 9.844 1 96.62 118 LYS B O 1
ATOM 2778 N N . ALA B 1 119 ? -10.562 1.392 9.516 1 96.5 119 ALA B N 1
ATOM 2779 C CA . ALA B 1 119 ? -11.742 1.871 8.789 1 96.5 119 ALA B CA 1
ATOM 2780 C C . ALA B 1 119 ? -12.547 2.848 9.648 1 96.5 119 ALA B C 1
ATOM 2782 O O . ALA B 1 119 ? -12.703 2.643 10.852 1 96.5 119 ALA B O 1
ATOM 2783 N N . GLY B 1 120 ? -13.039 3.873 9 1 93.81 120 GLY B N 1
ATOM 2784 C CA . GLY B 1 120 ? -13.844 4.855 9.703 1 93.81 120 GLY B CA 1
ATOM 2785 C C . GLY B 1 120 ? -13.055 6.066 10.156 1 93.81 120 GLY B C 1
ATOM 2786 O O . GLY B 1 120 ? -13.633 7.078 10.562 1 93.81 120 GLY B O 1
ATOM 2787 N N . PHE B 1 121 ? -11.758 5.996 10.062 1 92.81 121 PHE B N 1
ATOM 2788 C CA . PHE B 1 121 ? -10.891 7.082 10.523 1 92.81 121 PHE B CA 1
ATOM 2789 C C . PHE B 1 121 ? -10.031 7.613 9.383 1 92.81 121 PHE B C 1
ATOM 2791 O O . PHE B 1 121 ? -9.258 6.867 8.781 1 92.81 121 PHE B O 1
ATOM 2798 N N . SER B 1 122 ? -10.156 8.883 9.133 1 96 122 SER B N 1
ATOM 2799 C CA . SER B 1 122 ? -9.328 9.508 8.109 1 96 122 SER B CA 1
ATOM 2800 C C . SER B 1 122 ? -7.949 9.859 8.656 1 96 122 SER B C 1
ATOM 2802 O O . SER B 1 122 ? -7.719 9.797 9.867 1 96 122 SER B O 1
ATOM 2804 N N . THR B 1 123 ? -7.109 10.242 7.75 1 97.38 123 THR B N 1
ATOM 2805 C CA . THR B 1 123 ? -5.785 10.68 8.18 1 97.38 123 THR B CA 1
ATOM 2806 C C . THR B 1 123 ? -5.871 12.008 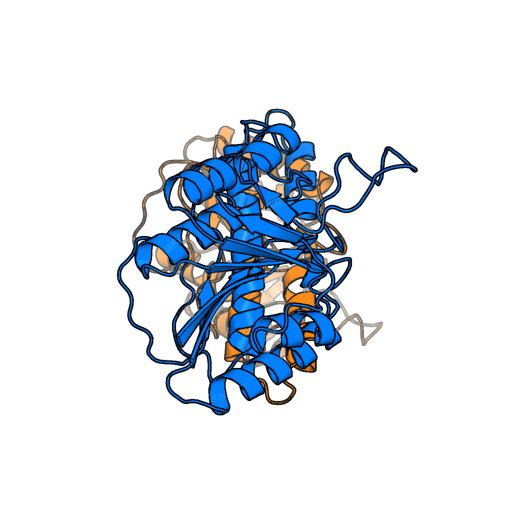8.922 1 97.38 123 THR B C 1
ATOM 2808 O O . THR B 1 123 ? -5.023 12.312 9.766 1 97.38 123 THR B O 1
ATOM 2811 N N . ASP B 1 124 ? -6.887 12.867 8.664 1 97.62 124 ASP B N 1
ATOM 2812 C CA . ASP B 1 124 ? -7.141 14.055 9.469 1 97.62 124 ASP B CA 1
ATOM 2813 C C . ASP B 1 124 ? -7.41 13.688 10.93 1 97.62 124 ASP B C 1
ATOM 2815 O O . ASP B 1 124 ? -6.863 14.305 11.844 1 97.62 124 ASP B O 1
ATOM 2819 N N . TYR B 1 125 ? -8.281 12.688 11.086 1 97.88 125 TYR B N 1
ATOM 2820 C CA . TYR B 1 125 ? -8.617 12.219 12.422 1 97.88 125 TYR B CA 1
ATOM 2821 C C . TYR B 1 125 ? -7.379 11.719 13.156 1 97.88 125 TYR B C 1
ATOM 2823 O O . TYR B 1 125 ? -7.168 12.039 14.328 1 97.88 125 TYR B O 1
ATOM 2831 N N . ILE B 1 126 ? -6.586 10.945 12.461 1 98.56 126 ILE B N 1
ATOM 2832 C CA . ILE B 1 126 ? -5.355 10.406 13.023 1 98.56 126 ILE B CA 1
ATOM 2833 C C . ILE B 1 126 ? -4.434 11.555 13.438 1 98.56 126 ILE B C 1
ATOM 2835 O O . ILE B 1 126 ? -3.787 11.5 14.484 1 98.56 126 ILE B O 1
ATOM 2839 N N . THR B 1 127 ? -4.383 12.586 12.648 1 98.75 127 THR B N 1
ATOM 2840 C CA . THR B 1 127 ? -3.588 13.773 12.953 1 98.75 127 THR B CA 1
ATOM 2841 C C . THR B 1 127 ? -4.039 14.406 14.266 1 98.75 127 THR B C 1
ATOM 2843 O O . THR B 1 127 ? -3.213 14.719 15.125 1 98.75 127 THR B O 1
ATOM 2846 N N . VAL B 1 128 ? -5.328 14.562 14.438 1 98.69 128 VAL B N 1
ATOM 2847 C CA . VAL B 1 128 ? -5.875 15.156 15.656 1 98.69 128 VAL B CA 1
ATOM 2848 C C . VAL B 1 128 ? -5.594 14.234 16.844 1 98.69 128 VAL B C 1
ATOM 2850 O O . VAL B 1 128 ? -5.297 14.711 17.938 1 98.69 128 VAL B O 1
ATOM 2853 N N . LYS B 1 129 ? -5.68 12.938 16.641 1 98.69 129 LYS B N 1
ATOM 2854 C CA . LYS B 1 129 ? -5.398 11.977 17.703 1 98.69 129 LYS B CA 1
ATOM 2855 C C . LYS B 1 129 ? -3.945 12.07 18.156 1 98.69 129 LYS B C 1
ATOM 2857 O O . LYS B 1 129 ? -3.652 11.898 19.344 1 98.69 129 LYS B O 1
ATOM 2862 N N . PHE B 1 130 ? -3.027 12.297 17.203 1 98.62 130 PHE B N 1
ATOM 2863 C CA . PHE B 1 130 ? -1.636 12.5 17.594 1 98.62 130 PHE B CA 1
ATOM 2864 C C . PHE B 1 130 ? -1.48 13.766 18.422 1 98.62 130 PHE B C 1
ATOM 2866 O O . PHE B 1 130 ? -0.712 13.797 19.375 1 98.62 130 PHE B O 1
ATOM 2873 N N . ALA B 1 131 ? -2.174 14.836 18 1 98.31 131 ALA B N 1
ATOM 2874 C CA . ALA B 1 131 ? -2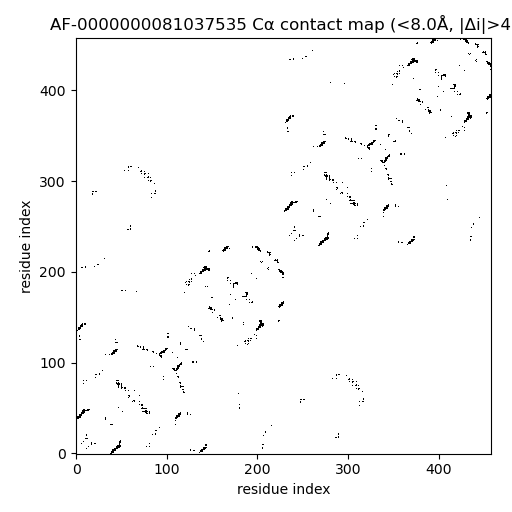.146 16.078 18.781 1 98.31 131 ALA B CA 1
ATOM 2875 C C . ALA B 1 131 ? -2.643 15.828 20.203 1 98.31 131 ALA B C 1
ATOM 2877 O O . ALA B 1 131 ? -2.053 16.328 21.172 1 98.31 131 ALA B O 1
ATOM 2878 N N . GLU B 1 132 ? -3.711 15.07 20.344 1 98.06 132 GLU B N 1
ATOM 2879 C CA . GLU B 1 132 ? -4.246 14.711 21.641 1 98.06 132 GLU B CA 1
ATOM 2880 C C . GLU B 1 132 ? -3.219 13.945 22.469 1 98.06 132 GLU B C 1
ATOM 2882 O O . GLU B 1 132 ? -2.992 14.266 23.641 1 98.06 132 GLU B O 1
ATOM 2887 N N . LYS B 1 133 ? -2.631 12.969 21.859 1 97.5 133 LYS B N 1
ATOM 2888 C CA . LYS B 1 133 ? -1.674 12.109 22.547 1 97.5 133 LYS B CA 1
ATOM 2889 C C . LYS B 1 133 ? -0.493 12.914 23.078 1 97.5 133 LYS B C 1
ATOM 2891 O O . LYS B 1 133 ? -0.045 12.695 24.203 1 97.5 133 LYS B O 1
ATOM 2896 N N . PHE B 1 134 ? -0.017 13.828 22.297 1 97.25 134 PHE B N 1
ATOM 2897 C CA . PHE B 1 134 ? 1.209 14.539 22.641 1 97.25 134 PHE B CA 1
ATOM 2898 C C . PHE B 1 134 ? 0.893 15.891 23.281 1 97.25 134 PHE B C 1
ATOM 2900 O O . PHE B 1 134 ? 1.794 16.703 23.516 1 97.25 134 PHE B O 1
ATOM 2907 N N . LYS B 1 135 ? -0.377 16.156 23.531 1 96.62 135 LYS B N 1
ATOM 2908 C CA . LYS B 1 135 ? -0.856 17.375 24.188 1 96.62 135 LYS B CA 1
ATOM 2909 C C . LYS B 1 135 ? -0.344 18.625 23.484 1 96.62 135 LYS B C 1
ATOM 2911 O O . LYS B 1 135 ? 0.156 19.547 24.125 1 96.62 135 LYS B O 1
ATOM 2916 N N . THR B 1 136 ? -0.317 18.484 22.188 1 95.81 136 THR B N 1
ATOM 2917 C CA . THR B 1 136 ? -0.041 19.672 21.375 1 95.81 136 THR B CA 1
ATOM 2918 C C . THR B 1 136 ? -1.338 20.375 20.984 1 95.81 136 THR B C 1
ATOM 2920 O O . THR B 1 136 ? -2.354 19.719 20.734 1 95.81 136 THR B O 1
ATOM 2923 N N . ASP B 1 137 ? -1.262 21.672 20.844 1 96.25 137 ASP B N 1
ATOM 2924 C CA . ASP B 1 137 ? -2.48 22.438 20.594 1 96.25 137 ASP B CA 1
ATOM 2925 C C . ASP B 1 137 ? -2.547 22.938 19.156 1 96.25 137 ASP B C 1
ATOM 2927 O O . ASP B 1 137 ? -3.404 23.75 18.812 1 96.25 137 ASP B O 1
ATOM 2931 N N . GLU B 1 138 ? -1.646 22.469 18.297 1 97.56 138 GLU B N 1
ATOM 2932 C CA . GLU B 1 138 ? -1.621 22.906 16.906 1 97.56 138 GLU B CA 1
ATOM 2933 C C . GLU B 1 138 ? -1.38 21.734 15.953 1 97.56 138 GLU B C 1
ATOM 2935 O O . GLU B 1 138 ? -0.614 20.828 16.266 1 97.56 138 GLU B O 1
ATOM 2940 N N . ILE B 1 139 ? -2.004 21.766 14.828 1 98.62 139 ILE B N 1
ATOM 2941 C CA . ILE B 1 139 ? -1.734 20.828 13.734 1 98.62 139 ILE B CA 1
ATOM 2942 C C . ILE B 1 139 ? -1.636 21.594 12.422 1 98.62 139 ILE B C 1
ATOM 2944 O O . ILE B 1 139 ? -2.139 22.719 12.305 1 98.62 139 ILE B O 1
ATOM 2948 N N . ILE B 1 140 ? -0.927 21.047 11.508 1 98.62 140 ILE B N 1
ATOM 2949 C CA . ILE B 1 140 ? -0.806 21.578 10.156 1 98.62 140 ILE B CA 1
ATOM 2950 C C . ILE B 1 140 ? -1.389 20.594 9.148 1 98.62 140 ILE B C 1
ATOM 2952 O O . ILE B 1 140 ? -1.066 19.391 9.188 1 98.62 140 ILE B O 1
ATOM 2956 N N . ASN B 1 141 ? -2.277 20.984 8.359 1 98.5 141 ASN B N 1
ATOM 2957 C CA . ASN B 1 141 ? -2.881 20.172 7.305 1 98.5 141 ASN B CA 1
ATOM 2958 C C . ASN B 1 141 ? -2.492 20.688 5.918 1 98.5 141 ASN B C 1
ATOM 2960 O O . ASN B 1 141 ? -2.904 21.766 5.512 1 98.5 141 ASN B O 1
ATOM 2964 N N . LEU B 1 142 ? -1.698 19.922 5.277 1 98.44 142 LEU B N 1
ATOM 2965 C CA . LEU B 1 142 ? -1.256 20.234 3.92 1 98.44 142 LEU B CA 1
ATOM 2966 C C . LEU B 1 142 ? -2.176 19.578 2.889 1 98.44 142 LEU B C 1
ATOM 2968 O O . LEU B 1 142 ? -2.242 18.359 2.787 1 98.44 142 LEU B O 1
ATOM 2972 N N . THR B 1 143 ? -2.84 20.344 2.119 1 96.12 143 THR B N 1
ATOM 2973 C CA . THR B 1 143 ? -3.83 19.875 1.148 1 96.12 143 THR B CA 1
ATOM 2974 C C . THR B 1 143 ? -3.609 20.562 -0.203 1 96.12 143 THR B C 1
ATOM 2976 O O . THR B 1 143 ? -2.588 21.219 -0.416 1 96.12 143 THR B O 1
ATOM 2979 N N . ASN B 1 144 ? -4.484 20.297 -1.18 1 92.75 144 ASN B N 1
ATOM 2980 C CA . ASN B 1 144 ? -4.273 20.812 -2.527 1 92.75 144 ASN B CA 1
ATOM 2981 C C . ASN B 1 144 ? -5.086 22.078 -2.773 1 92.75 144 ASN B C 1
ATOM 2983 O O . ASN B 1 144 ? -5.254 22.5 -3.918 1 92.75 144 ASN B O 1
ATOM 2987 N N . VAL B 1 145 ? -5.629 22.656 -1.689 1 92.31 145 VAL B N 1
ATOM 2988 C CA . VAL B 1 145 ? -6.32 23.938 -1.84 1 92.31 145 VAL B CA 1
ATOM 2989 C C . VAL B 1 145 ? -5.574 25.031 -1.065 1 92.31 145 VAL B C 1
ATOM 2991 O O . VAL B 1 145 ? -4.926 24.734 -0.056 1 92.31 145 VAL B O 1
ATOM 2994 N N . ASN B 1 146 ? -5.785 26.234 -1.485 1 95.56 146 ASN B N 1
ATOM 2995 C CA . ASN B 1 146 ? -5.055 27.344 -0.888 1 95.56 146 ASN B CA 1
ATOM 2996 C C . ASN B 1 146 ? -5.652 27.75 0.456 1 95.56 146 ASN B C 1
ATOM 2998 O O . ASN B 1 146 ? -4.941 28.234 1.336 1 95.56 146 ASN B O 1
ATOM 3002 N N . GLN B 1 147 ? -6.949 27.578 0.533 1 96.94 147 GLN B N 1
ATOM 3003 C CA . GLN B 1 147 ? -7.73 27.906 1.717 1 96.94 147 GLN B CA 1
ATOM 3004 C C . GLN B 1 147 ? -9.008 27.078 1.787 1 96.94 147 GLN B C 1
ATOM 3006 O O . GLN B 1 147 ? -9.391 26.438 0.81 1 96.94 147 GLN B O 1
ATOM 3011 N N . ILE B 1 148 ? -9.555 27.031 2.961 1 96.5 148 ILE B N 1
ATOM 3012 C CA . ILE B 1 148 ? -10.953 26.609 3.051 1 96.5 148 ILE B CA 1
ATOM 3013 C C . ILE B 1 148 ? -11.859 27.672 2.451 1 96.5 148 ILE B C 1
ATOM 3015 O O . ILE B 1 148 ? -11.656 28.875 2.686 1 96.5 148 ILE B O 1
ATOM 3019 N N . TYR B 1 149 ? -12.805 27.172 1.671 1 95.19 149 TYR B N 1
ATOM 3020 C CA . TYR B 1 149 ? -13.742 28.094 1.037 1 95.19 149 TYR B CA 1
ATOM 3021 C C . TYR B 1 149 ? -15.125 27.969 1.657 1 95.19 149 TYR B C 1
ATOM 3023 O O . TYR B 1 149 ? -15.477 26.938 2.225 1 95.19 149 TYR B O 1
ATOM 3031 N N . ASP B 1 150 ? -15.859 29 1.523 1 91.75 150 ASP B N 1
ATOM 3032 C CA . ASP B 1 150 ? -17.188 29.016 2.131 1 91.75 150 ASP B CA 1
ATOM 3033 C C . ASP B 1 150 ? -18.141 28.062 1.396 1 91.75 150 ASP B C 1
ATOM 3035 O O . ASP B 1 150 ? -19.172 27.672 1.939 1 91.75 150 ASP B O 1
ATOM 3039 N N . LYS B 1 151 ? -17.766 27.828 0.197 1 87.19 151 LYS B N 1
ATOM 3040 C CA . LYS B 1 151 ? -18.453 26.844 -0.627 1 87.19 151 LYS B CA 1
ATOM 3041 C C . LYS B 1 151 ? -17.516 26.234 -1.656 1 87.19 151 LYS B C 1
ATOM 3043 O O . LYS B 1 151 ? -16.375 26.656 -1.793 1 87.19 151 LYS B O 1
ATOM 3048 N N . ASP B 1 152 ? -17.922 25.156 -2.223 1 83.38 152 ASP B N 1
ATOM 3049 C CA . ASP B 1 152 ? -17.062 24.422 -3.143 1 83.38 152 ASP B CA 1
ATOM 3050 C C . ASP B 1 152 ? -16.641 25.281 -4.32 1 83.38 152 ASP B C 1
ATOM 3052 O O . ASP B 1 152 ? -17.438 25.594 -5.199 1 83.38 152 ASP B O 1
ATOM 3056 N N . PRO B 1 153 ? -15.422 25.609 -4.375 1 87.62 153 PRO B N 1
ATOM 3057 C CA . PRO B 1 153 ? -14.984 26.5 -5.449 1 87.62 153 PRO B CA 1
ATOM 3058 C C . PRO B 1 153 ? -15.062 25.844 -6.828 1 87.62 153 PRO B C 1
ATOM 3060 O O . PRO B 1 153 ? -15.008 26.547 -7.848 1 87.62 153 PRO B O 1
ATOM 3063 N N . LYS B 1 154 ? -15.047 24.516 -6.871 1 82.12 154 LYS B N 1
ATOM 3064 C CA . LYS B 1 154 ? -15.203 23.828 -8.141 1 82.12 154 LYS B CA 1
ATOM 3065 C C . LYS B 1 154 ? -16.625 23.969 -8.68 1 82.12 154 LYS B C 1
ATOM 3067 O O . LYS B 1 154 ? -16.859 23.844 -9.883 1 82.12 154 LYS B O 1
ATOM 3072 N N . LYS B 1 155 ? -17.531 24.234 -7.801 1 86.38 155 LYS B N 1
ATOM 3073 C CA . LYS B 1 155 ? -18.953 24.312 -8.156 1 86.38 155 LYS B CA 1
ATOM 3074 C C . LYS B 1 155 ? -19.406 25.766 -8.25 1 86.38 155 LYS B C 1
ATOM 3076 O O . LYS B 1 155 ? -20.328 26.094 -9.008 1 86.38 155 LYS B O 1
ATOM 3081 N N . PHE B 1 156 ? -18.797 26.578 -7.434 1 91.12 156 PHE B N 1
ATOM 3082 C CA . PHE B 1 156 ? -19.25 27.969 -7.355 1 91.12 156 PHE B CA 1
ATOM 3083 C C . PHE B 1 156 ? -18.094 28.922 -7.688 1 91.12 156 PHE B C 1
ATOM 3085 O O . PHE B 1 156 ? -17.125 29 -6.941 1 91.12 156 PHE B O 1
ATOM 3092 N N . ASN B 1 157 ? -18.234 29.734 -8.594 1 92.38 157 ASN B N 1
ATOM 3093 C CA . ASN B 1 157 ? -17.188 30.641 -9.055 1 92.38 157 ASN B CA 1
ATOM 3094 C C . ASN B 1 157 ? -16.984 31.797 -8.078 1 92.38 157 ASN B C 1
ATOM 3096 O O . ASN B 1 157 ? -15.961 32.469 -8.117 1 92.38 157 ASN B O 1
ATOM 3100 N N . ASP B 1 158 ? -17.953 32.031 -7.246 1 94 158 ASP B N 1
ATOM 3101 C CA . ASP B 1 158 ? -17.859 33.156 -6.324 1 94 158 ASP B CA 1
ATOM 3102 C C . ASP B 1 158 ? -17.438 32.688 -4.934 1 94 158 ASP B C 1
ATOM 3104 O O . ASP B 1 158 ? -17.578 33.406 -3.953 1 94 158 ASP B O 1
ATOM 3108 N N . ALA B 1 159 ? -16.984 31.422 -4.906 1 93.69 159 ALA B N 1
ATOM 3109 C CA . ALA B 1 159 ? -16.5 30.906 -3.633 1 93.69 159 ALA B CA 1
ATOM 3110 C C . ALA B 1 159 ? -15.398 31.797 -3.064 1 93.69 159 ALA B C 1
ATOM 3112 O O . ALA B 1 159 ? -14.531 32.281 -3.801 1 93.69 159 ALA B O 1
ATOM 3113 N N . LYS B 1 160 ? -15.43 32.094 -1.78 1 95.5 160 LYS B N 1
ATOM 3114 C CA . LYS B 1 160 ? -14.469 32.969 -1.105 1 95.5 160 LYS B CA 1
ATOM 3115 C C . LYS B 1 160 ? -13.602 32.156 -0.136 1 95.5 160 LYS B C 1
ATOM 3117 O O . LYS B 1 160 ? -14.109 31.359 0.656 1 95.5 160 LYS B O 1
ATOM 3122 N N . GLY B 1 161 ? -12.352 32.406 -0.261 1 96.38 161 GLY B N 1
ATOM 3123 C CA . GLY B 1 161 ? -11.43 31.797 0.681 1 96.38 161 GLY B CA 1
ATOM 3124 C C . GLY B 1 161 ? -11.508 32.406 2.068 1 96.38 161 GLY B C 1
ATOM 3125 O O . GLY B 1 161 ? -11.656 33.625 2.213 1 96.38 161 GLY B O 1
ATOM 3126 N N . LEU B 1 162 ? -11.422 31.562 3.076 1 97 162 LEU B N 1
ATOM 3127 C CA . LEU B 1 162 ? -11.516 32 4.465 1 97 162 LEU B CA 1
ATOM 3128 C C . LEU B 1 162 ? -10.148 31.969 5.137 1 97 162 LEU B C 1
ATOM 3130 O O . LEU B 1 162 ? -9.5 30.906 5.18 1 97 162 LEU B O 1
ATOM 3134 N N . SER B 1 163 ? -9.734 33.125 5.695 1 97.06 163 SER B N 1
ATOM 3135 C CA . SER B 1 163 ? -8.438 33.188 6.352 1 97.06 163 SER B CA 1
ATOM 3136 C C . SER B 1 163 ? -8.523 32.656 7.781 1 97.06 163 SER B C 1
ATOM 3138 O O . SER B 1 163 ? -7.535 32.156 8.32 1 97.06 163 SER B O 1
ATOM 3140 N N . ASN B 1 164 ? -9.648 32.875 8.383 1 97.25 164 ASN B N 1
ATOM 3141 C CA . ASN B 1 164 ? -9.93 32.406 9.742 1 97.25 164 ASN B CA 1
ATOM 3142 C C . ASN B 1 164 ? -11.352 31.859 9.859 1 97.25 164 ASN B C 1
ATOM 3144 O O . ASN B 1 164 ? -12.297 32.469 9.352 1 97.25 164 ASN B O 1
ATOM 3148 N N . ILE B 1 165 ? -11.406 30.719 10.453 1 97.5 165 ILE B N 1
ATOM 3149 C CA . ILE B 1 165 ? -12.719 30.156 10.742 1 97.5 165 ILE B CA 1
ATOM 3150 C C . ILE B 1 165 ? -12.68 29.406 12.07 1 97.5 165 ILE B C 1
ATOM 3152 O O . ILE B 1 165 ? -11.602 29.094 12.578 1 97.5 165 ILE B O 1
ATOM 3156 N N . THR B 1 166 ? -13.844 29.172 12.688 1 98.19 166 THR B N 1
ATOM 3157 C CA . THR B 1 166 ? -13.93 28.328 13.867 1 98.19 166 THR B CA 1
ATOM 3158 C C . THR B 1 166 ? -14.203 26.875 13.484 1 98.19 166 THR B C 1
ATOM 3160 O O . THR B 1 166 ? -14.688 26.609 12.383 1 98.19 166 THR B O 1
ATOM 3163 N N . TRP B 1 167 ? -13.945 25.984 14.383 1 98.06 167 TRP B N 1
ATOM 3164 C CA . TRP B 1 167 ? -14.273 24.578 14.148 1 98.06 167 TRP B CA 1
ATOM 3165 C C . TRP B 1 167 ? -15.766 24.391 13.922 1 98.06 167 TRP B C 1
ATOM 3167 O O . TRP B 1 167 ? -16.188 23.562 13.109 1 98.06 167 TRP B O 1
ATOM 3177 N N . ASN B 1 168 ? -16.562 25.172 14.672 1 97.62 168 ASN B N 1
ATOM 3178 C CA . ASN B 1 168 ? -18 25.109 14.484 1 97.62 168 ASN B CA 1
ATOM 3179 C C . ASN B 1 168 ? -18.406 25.5 13.062 1 97.62 168 ASN B C 1
ATOM 3181 O O . ASN B 1 168 ? -19.25 24.844 12.453 1 97.62 168 ASN B O 1
ATOM 3185 N N . GLU B 1 169 ? -17.844 26.547 12.633 1 96.56 169 GLU B N 1
ATOM 3186 C CA . GLU B 1 169 ? -18.125 26.969 11.258 1 96.56 169 GLU B CA 1
ATOM 3187 C C . GLU B 1 169 ? -17.672 25.922 10.25 1 96.56 169 GLU B C 1
ATOM 3189 O O . GLU B 1 169 ? -18.391 25.641 9.289 1 96.56 169 GLU B O 1
ATOM 3194 N N . LEU B 1 170 ? -16.5 25.359 10.484 1 96.38 170 LEU B N 1
ATOM 3195 C CA . LEU B 1 170 ? -16 24.312 9.594 1 96.38 170 LEU B CA 1
ATOM 3196 C C . LEU B 1 170 ? -16.922 23.094 9.617 1 96.38 170 LEU B C 1
ATOM 3198 O O . LEU B 1 170 ? -17.188 22.5 8.57 1 96.38 170 LEU B O 1
ATOM 3202 N N . GLN B 1 171 ? -17.391 22.75 10.805 1 96.06 171 GLN B N 1
ATOM 3203 C CA . GLN B 1 171 ? -18.312 21.625 10.922 1 96.06 171 GLN B CA 1
ATOM 3204 C C . GLN B 1 171 ? -19.531 21.828 10.031 1 96.06 171 GLN B C 1
ATOM 3206 O O . GLN B 1 171 ? -20 20.875 9.391 1 96.06 171 GLN B O 1
ATOM 3211 N N . ASN B 1 172 ? -20.016 23.016 9.953 1 94.56 172 ASN B N 1
ATOM 3212 C CA . ASN B 1 172 ? -21.172 23.344 9.117 1 94.56 172 ASN B CA 1
ATOM 3213 C C . ASN B 1 172 ? -20.844 23.156 7.633 1 94.56 172 ASN B C 1
ATOM 3215 O O . ASN B 1 172 ? -21.719 22.797 6.848 1 94.56 172 ASN B O 1
ATOM 3219 N N . ILE B 1 173 ? -19.656 23.391 7.297 1 91.38 173 ILE B N 1
ATOM 3220 C CA . ILE B 1 173 ? -19.234 23.312 5.902 1 91.38 173 ILE B CA 1
ATOM 3221 C C . ILE B 1 173 ? -19.062 21.859 5.5 1 91.38 173 ILE B C 1
ATOM 3223 O O . ILE B 1 173 ? -19.469 21.453 4.41 1 91.38 173 ILE B O 1
ATOM 3227 N N . VAL B 1 174 ? -18.453 20.984 6.395 1 91.94 174 VAL B N 1
ATOM 3228 C CA . VAL B 1 174 ? -18.016 19.656 6.008 1 91.94 174 VAL B CA 1
ATOM 3229 C C . VAL B 1 174 ? -19.109 18.625 6.355 1 91.94 174 VAL B C 1
ATOM 3231 O O . VAL B 1 174 ? -19.062 17.5 5.883 1 91.94 174 VAL B O 1
ATOM 3234 N N . GLY B 1 175 ? -20.016 19.047 7.219 1 91.5 175 GLY B N 1
ATOM 3235 C CA . GLY B 1 175 ? -21.078 18.125 7.621 1 91.5 175 GLY B CA 1
ATOM 3236 C C . GLY B 1 175 ? -20.672 17.234 8.773 1 91.5 175 GLY B C 1
ATOM 3237 O O . GLY B 1 175 ? -19.797 17.578 9.562 1 91.5 175 GLY B O 1
ATOM 3238 N N . LYS B 1 176 ? -21.469 16.047 8.953 1 91.69 176 LYS B N 1
ATOM 3239 C CA . LYS B 1 176 ? -21.297 15.242 10.156 1 91.69 176 LYS B CA 1
ATOM 3240 C C . LYS B 1 176 ? -20.781 13.852 9.82 1 91.69 176 LYS B C 1
ATOM 3242 O O . LYS B 1 176 ? -20.25 13.156 10.688 1 91.69 176 LYS B O 1
ATOM 3247 N N . ASN B 1 177 ? -20.922 13.531 8.539 1 88.69 177 ASN B N 1
ATOM 3248 C CA . ASN B 1 177 ? -20.641 12.141 8.188 1 88.69 177 ASN B CA 1
ATOM 3249 C C . ASN B 1 177 ? -19.391 12.016 7.332 1 88.69 177 ASN B C 1
ATOM 3251 O O . ASN B 1 177 ? -19.125 12.867 6.477 1 88.69 177 ASN B O 1
ATOM 3255 N N . TRP B 1 178 ? -18.594 10.953 7.621 1 85.81 178 TRP B N 1
ATOM 3256 C CA . TRP B 1 178 ? -17.406 10.641 6.84 1 85.81 178 TRP B CA 1
ATOM 3257 C C . TRP B 1 178 ? -17.703 9.57 5.789 1 85.81 178 TRP B C 1
ATOM 3259 O O . TRP B 1 178 ? -18.391 8.594 6.074 1 85.81 178 TRP B O 1
ATOM 3269 N N . GLU B 1 179 ? -17.172 9.766 4.578 1 87.06 179 GLU B N 1
ATOM 3270 C CA . GLU B 1 179 ? -17.156 8.766 3.51 1 87.06 179 GLU B CA 1
ATOM 3271 C C . GLU B 1 179 ? -15.773 8.641 2.893 1 87.06 179 GLU B C 1
ATOM 3273 O O . GLU B 1 179 ? -15.109 9.641 2.627 1 87.06 179 GLU B O 1
ATOM 3278 N N . PRO B 1 180 ? -15.312 7.332 2.729 1 85.75 180 PRO B N 1
ATOM 3279 C CA . PRO B 1 180 ? -14.008 7.164 2.09 1 85.75 180 PRO B CA 1
ATOM 3280 C C . PRO B 1 180 ? -13.922 7.832 0.721 1 85.75 180 PRO B C 1
ATOM 3282 O O . PRO B 1 180 ? -14.859 7.723 -0.079 1 85.75 180 PRO B O 1
ATOM 3285 N N . GLY B 1 181 ? -12.859 8.516 0.542 1 82.31 181 GLY B N 1
ATOM 3286 C CA . GLY B 1 181 ? -12.648 9.172 -0.738 1 82.31 181 GLY B CA 1
ATOM 3287 C C . GLY B 1 181 ? -13.336 10.523 -0.835 1 82.31 181 GLY B C 1
ATOM 3288 O O . GLY B 1 181 ? -13.328 11.156 -1.893 1 82.31 181 GLY B O 1
ATOM 3289 N N . SER B 1 182 ? -13.883 10.969 0.178 1 81.69 182 SER B N 1
ATOM 3290 C CA . SER B 1 182 ? -14.555 12.266 0.176 1 81.69 182 SER B CA 1
ATOM 3291 C C . SER B 1 182 ? -13.57 13.391 -0.121 1 81.69 182 SER B C 1
ATOM 3293 O O . SER B 1 182 ? -12.406 13.328 0.288 1 81.69 182 SER B O 1
ATOM 3295 N N . ASN B 1 183 ? -14.062 14.391 -0.832 1 81.06 183 ASN B N 1
ATOM 3296 C CA . ASN B 1 183 ? -13.25 15.547 -1.188 1 81.06 183 ASN B CA 1
ATOM 3297 C C . ASN B 1 183 ? -13.562 16.75 -0.295 1 81.06 183 ASN B C 1
ATOM 3299 O O . ASN B 1 183 ? -13.844 17.844 -0.792 1 81.06 183 ASN B O 1
ATOM 3303 N N . LEU B 1 184 ? -13.562 16.547 0.916 1 86.25 184 LEU B N 1
ATOM 3304 C CA . LEU B 1 184 ? -13.812 17.609 1.893 1 86.25 184 LEU B CA 1
ATOM 3305 C C . LEU B 1 184 ? -12.508 18.25 2.332 1 86.25 184 LEU B C 1
ATOM 3307 O O . LEU B 1 184 ? -11.453 17.625 2.307 1 86.25 184 LEU B O 1
ATOM 3311 N N . PRO B 1 185 ? -12.617 19.531 2.691 1 87.75 185 PRO B N 1
ATOM 3312 C CA . PRO B 1 185 ? -11.391 20.203 3.125 1 87.75 185 PRO B CA 1
ATOM 3313 C C . PRO B 1 185 ? -10.812 19.609 4.406 1 87.75 185 PRO B C 1
ATOM 3315 O O . PRO B 1 185 ? -9.625 19.781 4.688 1 87.75 185 PRO B O 1
ATOM 3318 N N . PHE B 1 186 ? -11.648 19 5.199 1 93.56 186 PHE B N 1
ATOM 3319 C CA . PHE B 1 186 ? -11.266 18.328 6.434 1 93.56 186 PHE B CA 1
ATOM 3320 C C . PHE B 1 186 ? -12.32 17.312 6.855 1 93.56 186 PHE B C 1
ATOM 3322 O O . PHE B 1 186 ? -13.516 17.516 6.598 1 93.56 186 PHE B O 1
ATOM 3329 N N . ASP B 1 187 ? -11.945 16.312 7.539 1 94.38 187 ASP B N 1
ATOM 3330 C CA . ASP B 1 187 ? -12.828 15.219 7.949 1 94.38 187 ASP B CA 1
ATOM 3331 C C . ASP B 1 187 ? -13.836 15.703 8.992 1 94.38 187 ASP B C 1
ATOM 3333 O O . ASP B 1 187 ? -13.445 16.234 10.039 1 94.38 187 ASP B O 1
ATOM 3337 N N . PRO B 1 188 ? -15.117 15.445 8.789 1 95.31 188 PRO B N 1
ATOM 3338 C CA . PRO B 1 188 ? -16.156 15.891 9.727 1 95.31 188 PRO B CA 1
ATOM 3339 C C . PRO B 1 188 ? -15.953 15.32 11.133 1 95.31 188 PRO B C 1
ATOM 3341 O O . PRO B 1 188 ? -16.219 16.016 12.125 1 95.31 188 PRO B O 1
ATOM 3344 N N . ILE B 1 189 ? -15.523 14.055 11.203 1 96.06 189 ILE B N 1
ATOM 3345 C CA . ILE B 1 189 ? -15.32 13.414 12.5 1 96.06 189 ILE B CA 1
ATOM 3346 C C . ILE B 1 189 ? -14.109 14.031 13.195 1 96.06 189 ILE B C 1
ATOM 3348 O O . ILE B 1 189 ? -14.141 14.305 14.398 1 96.06 189 ILE B O 1
ATOM 3352 N N . ALA B 1 190 ? -13.102 14.219 12.453 1 97.44 190 ALA B N 1
ATOM 3353 C CA . ALA B 1 190 ? -11.906 14.883 12.977 1 97.44 190 ALA B CA 1
ATOM 3354 C C . ALA B 1 190 ? -12.227 16.297 13.438 1 97.44 190 ALA B C 1
ATOM 3356 O O . ALA B 1 190 ? -11.672 16.781 14.438 1 97.44 190 ALA B O 1
ATOM 3357 N N . THR B 1 191 ? -13.055 17 12.68 1 97.56 191 THR B N 1
ATOM 3358 C CA . THR B 1 191 ? -13.461 18.359 13.008 1 97.56 191 THR B CA 1
ATOM 3359 C C . THR B 1 191 ? -14.07 18.422 14.406 1 97.56 191 THR B C 1
ATOM 3361 O O . THR B 1 191 ? -13.711 19.281 15.211 1 97.56 191 THR B O 1
ATOM 3364 N N . LYS B 1 192 ? -14.953 17.562 14.695 1 97.31 192 LYS B N 1
ATOM 3365 C CA . LYS B 1 192 ? -15.617 17.5 15.992 1 97.31 192 LYS B CA 1
ATOM 3366 C C . LYS B 1 192 ? -14.602 17.266 17.109 1 97.31 192 LYS B C 1
ATOM 3368 O O . LYS B 1 192 ? -14.68 17.906 18.156 1 97.31 192 LYS B O 1
ATOM 3373 N N . LEU B 1 193 ? -13.703 16.344 16.906 1 97.81 193 LEU B N 1
ATOM 3374 C CA . LEU B 1 193 ? -12.695 16.047 17.922 1 97.81 193 LEU B CA 1
ATOM 3375 C C . LEU B 1 193 ? -11.773 17.234 18.141 1 97.81 193 LEU B C 1
ATOM 3377 O O . LEU B 1 193 ? -11.414 17.547 19.281 1 97.81 193 LEU B O 1
ATOM 3381 N N . ALA B 1 194 ? -11.359 17.875 17.062 1 98.38 194 ALA B N 1
ATOM 3382 C CA . ALA B 1 194 ? -10.477 19.031 17.141 1 98.38 194 ALA B CA 1
ATOM 3383 C C . ALA B 1 194 ? -11.141 20.156 17.922 1 98.38 194 ALA B C 1
ATOM 3385 O O . ALA B 1 194 ? -10.477 20.844 18.703 1 98.38 194 ALA B O 1
ATOM 3386 N N . LEU B 1 195 ? -12.43 20.375 17.688 1 98 195 LEU B N 1
ATOM 3387 C CA . LEU B 1 195 ? -13.203 21.344 18.438 1 98 195 LEU B CA 1
ATOM 3388 C C . LEU B 1 195 ? -13.164 21.047 19.938 1 98 195 LEU B C 1
ATOM 3390 O O . LEU B 1 195 ? -12.867 21.922 20.75 1 98 195 LEU B O 1
ATOM 3394 N N . LYS B 1 196 ? -13.477 19.828 20.234 1 97.94 196 LYS B N 1
ATOM 3395 C CA . LYS B 1 196 ? -13.508 19.391 21.625 1 97.94 196 LYS B CA 1
ATOM 3396 C C . LYS B 1 196 ? -12.172 19.625 22.312 1 97.94 196 LYS B C 1
ATOM 3398 O O . LYS B 1 196 ? -12.125 20.031 23.469 1 97.94 196 LYS B O 1
ATOM 3403 N N . LEU B 1 197 ? -11.062 19.422 21.594 1 98.06 197 LEU B N 1
ATOM 3404 C CA . LEU B 1 197 ? -9.719 19.484 22.172 1 98.06 197 LEU B CA 1
ATOM 3405 C C . LEU B 1 197 ? -9.164 20.891 22.125 1 98.06 197 LEU B C 1
ATOM 3407 O O . LEU B 1 197 ? -8.117 21.172 22.719 1 98.06 197 LEU B O 1
ATOM 3411 N N . GLY B 1 198 ? -9.797 21.797 21.375 1 97.5 198 GLY B N 1
ATOM 3412 C CA . GLY B 1 198 ? -9.336 23.156 21.25 1 97.5 198 GLY B CA 1
ATOM 3413 C C . GLY B 1 198 ? -8.07 23.297 20.422 1 97.5 198 GLY B C 1
ATOM 3414 O O . GLY B 1 198 ? -7.195 24.094 20.75 1 97.5 198 GLY B O 1
ATOM 3415 N N . ILE B 1 199 ? -7.988 22.516 19.422 1 98.06 199 ILE B N 1
ATOM 3416 C CA . ILE B 1 199 ? -6.797 22.5 18.578 1 98.06 199 ILE B CA 1
ATOM 3417 C C . ILE B 1 199 ? -6.816 23.688 17.625 1 98.06 199 ILE B C 1
ATOM 3419 O O . ILE B 1 199 ? -7.867 24.047 17.078 1 98.06 199 ILE B O 1
ATOM 3423 N N . LYS B 1 200 ? -5.691 24.312 17.438 1 98.25 200 LYS B N 1
ATOM 3424 C CA . LYS B 1 200 ? -5.488 25.25 16.328 1 98.25 200 LYS B CA 1
ATOM 3425 C C . LYS B 1 200 ? -4.93 24.531 15.102 1 98.25 200 LYS B C 1
ATOM 3427 O O . LYS B 1 200 ? -3.939 23.812 15.195 1 98.25 200 LYS B O 1
ATOM 3432 N N . ALA B 1 201 ? -5.562 24.734 13.938 1 98.38 201 ALA B N 1
ATOM 3433 C CA . ALA B 1 201 ? -5.098 24.078 12.719 1 98.38 201 ALA B CA 1
ATOM 3434 C C . ALA B 1 201 ? -4.707 25.109 11.664 1 98.38 201 ALA B C 1
ATOM 3436 O O . ALA B 1 201 ? -5.383 26.125 11.492 1 98.38 201 ALA B O 1
ATOM 3437 N N . TYR B 1 202 ? -3.588 24.891 11.086 1 98.38 202 TYR B N 1
ATOM 3438 C CA . TYR B 1 202 ? -3.188 25.594 9.875 1 98.38 202 TYR B CA 1
ATOM 3439 C C . TYR B 1 202 ? -3.482 24.766 8.633 1 98.38 202 TYR B C 1
ATOM 3441 O O . TYR B 1 202 ? -2.896 23.703 8.445 1 98.38 202 TYR B O 1
ATOM 3449 N N . ILE B 1 203 ? -4.375 25.188 7.793 1 98 203 ILE B N 1
ATOM 3450 C CA . ILE B 1 203 ? -4.719 24.5 6.551 1 98 203 ILE B CA 1
ATOM 3451 C C . ILE B 1 203 ? -4.191 25.297 5.359 1 98 203 ILE B C 1
ATOM 3453 O O . ILE B 1 203 ? -4.551 26.453 5.176 1 98 203 ILE B O 1
ATOM 3457 N N . LEU B 1 204 ? -3.355 24.719 4.605 1 97.94 204 LEU B N 1
ATOM 3458 C CA . LEU B 1 204 ? -2.75 25.453 3.5 1 97.94 204 LEU B CA 1
ATOM 3459 C C . LEU B 1 204 ? -2.371 24.516 2.365 1 97.94 204 LEU B C 1
ATOM 3461 O O . LEU B 1 204 ? -2.395 23.297 2.533 1 97.94 204 LEU B O 1
ATOM 3465 N N . ASN B 1 205 ? -2.072 25.078 1.185 1 97.69 205 ASN B N 1
ATOM 3466 C CA . ASN B 1 205 ? -1.606 24.328 0.026 1 97.69 205 ASN B CA 1
ATOM 3467 C C . ASN B 1 205 ? -0.227 23.719 0.269 1 97.69 205 ASN B C 1
ATOM 3469 O O . ASN B 1 205 ? 0.761 24.453 0.396 1 97.69 205 ASN B O 1
ATOM 3473 N N . GLY B 1 206 ? -0.209 22.406 0.272 1 97.69 206 GLY B N 1
ATOM 3474 C CA . GLY B 1 206 ? 1.002 21.703 0.652 1 97.69 206 GLY B CA 1
ATOM 3475 C C . GLY B 1 206 ? 2.113 21.812 -0.374 1 97.69 206 GLY B C 1
ATOM 3476 O O . GLY B 1 206 ? 3.277 21.547 -0.07 1 97.69 206 GLY B O 1
ATOM 3477 N N . THR B 1 207 ? 1.766 22.172 -1.58 1 97.75 207 THR B N 1
ATOM 3478 C CA . THR B 1 207 ? 2.779 22.234 -2.627 1 97.75 207 THR B CA 1
ATOM 3479 C C . THR B 1 207 ? 3.566 23.531 -2.549 1 97.75 207 THR B C 1
ATOM 3481 O O . THR B 1 207 ? 4.621 23.672 -3.174 1 97.75 207 THR B O 1
ATOM 3484 N N . ASP B 1 208 ? 3.068 24.516 -1.858 1 98.06 208 ASP B N 1
ATOM 3485 C CA . ASP B 1 208 ? 3.775 25.781 -1.646 1 98.06 208 ASP B CA 1
ATOM 3486 C C . ASP B 1 208 ? 4.641 25.719 -0.389 1 98.06 208 ASP B C 1
ATOM 3488 O O . ASP B 1 208 ? 4.227 26.188 0.677 1 98.06 208 ASP B O 1
ATOM 3492 N N . LEU B 1 209 ? 5.875 25.328 -0.523 1 98.5 209 LEU B N 1
ATOM 3493 C CA . LEU B 1 209 ? 6.746 25.062 0.616 1 98.5 209 LEU B CA 1
ATOM 3494 C C . LEU B 1 209 ? 7.234 26.359 1.243 1 98.5 209 LEU B C 1
ATOM 3496 O O . LEU B 1 209 ? 7.574 26.391 2.428 1 98.5 209 LEU B O 1
ATOM 3500 N N . GLN B 1 210 ? 7.324 27.375 0.432 1 97.81 210 GLN B N 1
ATOM 3501 C CA . GLN B 1 210 ? 7.641 28.688 1.019 1 97.81 210 GLN B CA 1
ATOM 3502 C C . GLN B 1 210 ? 6.543 29.141 1.977 1 97.81 210 GLN B C 1
ATOM 3504 O O . GLN B 1 210 ? 6.824 29.719 3.025 1 97.81 210 GLN B O 1
ATOM 3509 N N . ASN B 1 211 ? 5.387 28.906 1.523 1 98.38 211 ASN B N 1
ATOM 3510 C CA . ASN B 1 211 ? 4.25 29.203 2.385 1 98.38 211 ASN B CA 1
ATOM 3511 C C . ASN B 1 211 ? 4.273 28.344 3.656 1 98.38 211 ASN B C 1
ATOM 3513 O O . ASN B 1 211 ? 3.979 28.844 4.742 1 98.38 211 ASN B O 1
ATOM 3517 N N . LEU B 1 212 ? 4.578 27.094 3.598 1 98.56 212 LEU B N 1
ATOM 3518 C CA . LEU B 1 212 ? 4.703 26.219 4.758 1 98.56 212 LEU B CA 1
ATOM 3519 C C . LEU B 1 212 ? 5.797 26.719 5.699 1 98.56 212 LEU B C 1
ATOM 3521 O O . LEU B 1 212 ? 5.645 26.656 6.922 1 98.56 212 LEU B O 1
ATOM 3525 N N . LYS B 1 213 ? 6.863 27.188 5.141 1 97.94 213 LYS B N 1
ATOM 3526 C CA . LYS B 1 213 ? 7.961 27.703 5.945 1 97.94 213 LYS B CA 1
ATOM 3527 C C . LYS B 1 213 ? 7.488 28.859 6.828 1 97.94 213 LYS B C 1
ATOM 3529 O O . LYS B 1 213 ? 7.957 29.016 7.961 1 97.94 213 LYS B O 1
ATOM 3534 N N . LYS B 1 214 ? 6.66 29.688 6.262 1 97.88 214 LYS B N 1
ATOM 3535 C CA . LYS B 1 214 ? 6.105 30.781 7.062 1 97.88 214 LYS B CA 1
ATOM 3536 C C . LYS B 1 214 ? 5.406 30.234 8.305 1 97.88 214 LYS B C 1
ATOM 3538 O O . LYS B 1 214 ? 5.543 30.797 9.398 1 97.88 214 LYS B O 1
ATOM 3543 N N . VAL B 1 215 ? 4.656 29.156 8.125 1 97.44 215 VAL B N 1
ATOM 3544 C CA . VAL B 1 215 ? 3.957 28.547 9.25 1 97.44 215 VAL B CA 1
ATOM 3545 C C . VAL B 1 215 ? 4.969 28.016 10.258 1 97.44 215 VAL B C 1
ATOM 3547 O O . VAL B 1 215 ? 4.805 28.188 11.469 1 97.44 215 VAL B O 1
ATOM 3550 N N . PHE B 1 216 ? 6.043 27.359 9.773 1 96.62 216 PHE B N 1
ATOM 3551 C CA . PHE B 1 216 ? 7.102 26.844 10.633 1 96.62 216 PHE B CA 1
ATOM 3552 C C . PHE B 1 216 ? 7.715 27.953 11.469 1 96.62 216 PHE B C 1
ATOM 3554 O O . PHE B 1 216 ? 8.023 27.766 12.641 1 96.62 216 PHE B O 1
ATOM 3561 N N . ASP B 1 217 ? 7.812 29.094 10.859 1 94.44 217 ASP B N 1
ATOM 3562 C CA . ASP B 1 217 ? 8.492 30.234 11.477 1 94.44 217 ASP B CA 1
ATOM 3563 C C . ASP B 1 217 ? 7.527 31.062 12.312 1 94.44 217 ASP B C 1
ATOM 3565 O O . ASP B 1 217 ? 7.891 32.125 12.82 1 94.44 217 ASP B O 1
ATOM 3569 N N . LYS B 1 218 ? 6.266 30.672 12.391 1 93.44 218 LYS B N 1
ATOM 3570 C CA . LYS B 1 218 ? 5.227 31.359 13.156 1 93.44 218 LYS B CA 1
ATOM 3571 C C . LYS B 1 218 ? 4.973 32.75 12.602 1 93.44 218 LYS B C 1
ATOM 3573 O O . LYS B 1 218 ? 4.805 33.719 13.367 1 93.44 218 LYS B O 1
ATOM 3578 N N . ASN B 1 219 ? 5.129 32.75 11.258 1 89.56 219 ASN B N 1
ATOM 3579 C CA . ASN B 1 219 ? 4.758 33.969 10.516 1 89.56 219 ASN B CA 1
ATOM 3580 C C . ASN B 1 219 ? 3.314 33.875 10.023 1 89.56 219 ASN B C 1
ATOM 3582 O O . ASN B 1 219 ? 2.986 33.062 9.156 1 89.56 219 ASN B O 1
ATOM 3586 N N . ASP B 1 220 ? 2.492 34.781 10.43 1 85.38 220 ASP B N 1
ATOM 3587 C CA . ASP B 1 220 ? 1.056 34.719 10.172 1 85.38 220 ASP B CA 1
ATOM 3588 C C . ASP B 1 220 ? 0.721 35.188 8.766 1 85.38 220 ASP B C 1
ATOM 3590 O O . ASP B 1 220 ? -0.437 35.156 8.344 1 85.38 220 ASP B O 1
ATOM 3594 N N . ASP B 1 221 ? 1.776 35.625 8.109 1 91.88 221 ASP B N 1
ATOM 3595 C CA . ASP B 1 221 ? 1.537 36.094 6.75 1 91.88 221 ASP B CA 1
ATOM 3596 C C . ASP B 1 221 ? 1.583 34.938 5.75 1 91.88 221 ASP B C 1
ATOM 3598 O O . ASP B 1 221 ? 2.236 35.062 4.707 1 91.88 221 ASP B O 1
ATOM 3602 N N . PHE B 1 222 ? 1.026 33.812 6.051 1 96.5 222 PHE B N 1
ATOM 3603 C CA . PHE B 1 222 ? 0.923 32.719 5.109 1 96.5 222 PHE B CA 1
ATOM 3604 C C . PHE B 1 222 ? -0.447 32.688 4.441 1 96.5 222 PHE B C 1
ATOM 3606 O O . PHE B 1 222 ? -1.402 33.281 4.961 1 96.5 222 PHE B O 1
ATOM 3613 N N . LEU B 1 223 ? -0.514 32.188 3.246 1 97.75 223 LEU B N 1
ATOM 3614 C CA . LEU B 1 223 ? -1.792 31.953 2.58 1 97.75 223 LEU B CA 1
ATOM 3615 C C . LEU B 1 223 ? -2.418 30.641 3.029 1 97.75 223 LEU B C 1
ATOM 3617 O O . LEU B 1 223 ? -1.83 29.578 2.838 1 97.75 223 LEU B O 1
ATOM 3621 N N . GLY B 1 224 ? -3.488 30.672 3.668 1 98 224 GLY B N 1
ATOM 3622 C CA . GLY B 1 224 ? -4.188 29.516 4.199 1 98 224 GLY B CA 1
ATOM 3623 C C . GLY B 1 224 ? -5.328 29.875 5.125 1 98 224 GLY B C 1
ATOM 3624 O O . GLY B 1 224 ? -5.832 31 5.086 1 98 224 GLY B O 1
ATOM 3625 N N . THR B 1 225 ? -5.824 28.938 5.809 1 98.19 225 THR B N 1
ATOM 3626 C CA . THR B 1 225 ? -6.891 29.125 6.789 1 98.19 225 THR B CA 1
ATOM 3627 C C . THR B 1 225 ? -6.426 28.703 8.18 1 98.19 225 THR B C 1
ATOM 3629 O O . THR B 1 225 ? -5.801 27.641 8.336 1 98.19 225 THR B O 1
ATOM 3632 N N . ILE B 1 226 ? -6.648 29.531 9.133 1 98.19 226 ILE B N 1
ATOM 3633 C CA . ILE B 1 226 ? -6.473 29.156 10.531 1 98.19 226 ILE B CA 1
ATOM 3634 C C . ILE B 1 226 ? -7.816 28.75 11.133 1 98.19 226 ILE B C 1
ATOM 3636 O O . ILE B 1 226 ? -8.805 29.484 11 1 98.19 226 ILE B O 1
ATOM 3640 N N . VAL B 1 227 ? -7.828 27.578 11.672 1 98.19 227 VAL B N 1
ATOM 3641 C CA . VAL B 1 227 ? -9.039 27.109 12.336 1 98.19 227 VAL B CA 1
ATOM 3642 C C . VAL B 1 227 ? -8.836 27.094 13.844 1 98.19 227 VAL B C 1
ATOM 3644 O O . VAL B 1 227 ? -7.859 26.516 14.336 1 98.19 227 VAL B O 1
ATOM 3647 N N . VAL B 1 228 ? -9.695 27.719 14.594 1 97.19 228 VAL B N 1
ATOM 3648 C CA . VAL B 1 228 ? -9.562 27.797 16.047 1 97.19 228 VAL B CA 1
ATOM 3649 C C . VAL B 1 228 ? -10.906 27.5 16.703 1 97.19 228 VAL B C 1
ATOM 3651 O O . VAL B 1 228 ? -11.906 27.266 16.016 1 97.19 228 VAL B O 1
ATOM 3654 N N . LYS B 1 229 ? -10.914 27.422 18.016 1 92.69 229 LYS B N 1
ATOM 3655 C CA . LYS B 1 229 ? -12.133 27.172 18.781 1 92.69 229 LYS B CA 1
ATOM 3656 C C . LYS B 1 229 ? -13.125 28.312 18.625 1 92.69 229 LYS B C 1
ATOM 3658 O O . LYS B 1 229 ? -12.742 29.484 18.609 1 92.69 229 LYS B O 1
#

Sequence (458 aa):
MLKIISLGGGIINPDKINIEYIKNLKNLIFKWVQEDNRRKIILITGGGKTAREYQDAYKQINPKFKNHELDEIGIMATKLNAKLISKAMQPLCIDNIISDPTQDFHFKGQIIIASGWKAGFSTDYITVKFAEKFKTDEIINLTNVNQIYDKDPKKFNDAKGLSNITWNELQNIVGKNWEPGSNLPFDPIATKLALKLGIKAYILNGTDLQNLKKVFDKNDDFLGTIVVKMLKIISLGGGIINPDKINIEYIKNLKNLIFKWVQEDNRRKIILITGGGKTAREYQDAYKQINPKFKNHELDEIGIMATKLNAKLISKAMQPLCIDNIISDPTQDFHFKGQIIIASGWKAGFSTDYITVKFAEKFKTDEIINLTNVNQIYDKDPKKFNDAKGLSNITWNELQNIVGKNWEPGSNLPFDPIATKLALKLGIKAYILNGTDLQNLKKVFDKNDDFLGTIVVK

Organism: NCBI:txid2518322

InterPro domains:
  IPR001048 Aspartate/glutamate/uridylate kinase [PF00696] (1-205)
  IPR011817 Uridylate kinase [PIRSF005650] (2-227)
  IPR011818 Uridylate kinase, archaeal/spirochete, putative [TIGR02076] (4-227)
  IPR036393 Acetylglutamate kinase-like superfamily [G3DSA:3.40.1160.10] (4-228)
  IPR036393 Acetylglutamate kinase-like superfamily [SSF53633] (2-228)